Protein AF-A0A9B0BTQ8-F1 (afdb_monomer)

Mean predicted aligned error: 10.99 Å

Radius of gyration: 27.25 Å; Cα contacts (8 Å, |Δi|>4): 346; chains: 1; bounding box: 74×89×71 Å

Secondary structure (DSSP, 8-state):
------------HHHHHHHGGG---S--SPPPSS-HHHHTHHHHHHHHHHHHHHHTTTHHHHHHHHHHHHHSTTPPPPHHHHHHHHHH--SSHHHHHHHHHHHHHHHHHHHHH-------HHHHHHHHHHTT-HHHHHHHHH-TTTHHHH-SHHHHHHHHHHHHHTT-HHHHHHHHHHHHHHHHHHHHGGGHHHHHHHHHHH--HHHHHHHHHHHHHHHHHSPPPHHHHHHHHHHHHHTT-HHHHHHHHHTS--SS-HHHHHHHHHHHHHTT-GGGHHHHHHHHH-STT-TT-S--EEHHHHHHHHHHHHHS--TTHHHHHHHHHHHHHTT-EE-SS-HHHHHHSPP--------S------PPPP---------

InterPro domains:
  IPR034629 Pentatricopeptide repeat-containing protein 2, mitochondrial [PTHR14700] (28-364)

Structure (mmCIF, N/CA/C/O backbone):
data_AF-A0A9B0BTQ8-F1
#
_entry.id   AF-A0A9B0BTQ8-F1
#
loop_
_atom_site.group_PDB
_atom_site.id
_atom_site.type_symbol
_atom_site.label_atom_id
_atom_site.label_alt_id
_atom_site.label_comp_id
_atom_site.label_asym_id
_atom_site.label_entity_id
_atom_site.label_seq_id
_atom_site.pdbx_PDB_ins_code
_atom_site.Cartn_x
_atom_site.Cartn_y
_atom_site.Cartn_z
_atom_site.occupancy
_atom_site.B_iso_or_equiv
_atom_site.auth_seq_id
_atom_site.auth_comp_id
_atom_site.auth_asym_id
_atom_site.auth_atom_id
_atom_site.pdbx_PDB_model_num
ATOM 1 N N . MET A 1 1 ? -46.971 -33.969 -32.509 1.00 33.12 1 MET A N 1
ATOM 2 C CA . MET A 1 1 ? -45.840 -34.201 -31.585 1.00 33.12 1 MET A CA 1
ATOM 3 C C . MET A 1 1 ? -44.924 -32.987 -31.618 1.00 33.12 1 MET A C 1
ATOM 5 O O . MET A 1 1 ? -44.723 -32.451 -32.696 1.00 33.12 1 MET A O 1
ATOM 9 N N . ALA A 1 2 ? -44.403 -32.610 -30.448 1.00 32.09 2 ALA A N 1
ATOM 10 C CA . ALA A 1 2 ? -43.427 -31.551 -30.162 1.00 32.09 2 ALA A CA 1
ATOM 11 C C . ALA A 1 2 ? -43.935 -30.091 -30.100 1.00 32.09 2 ALA A C 1
ATOM 13 O O . ALA A 1 2 ? -44.097 -29.375 -31.082 1.00 32.09 2 ALA A O 1
ATOM 14 N N . THR A 1 3 ? -44.138 -29.695 -28.848 1.00 31.94 3 THR A N 1
ATOM 15 C CA . THR A 1 3 ? -44.346 -28.385 -28.230 1.00 31.94 3 THR A CA 1
ATOM 16 C C . THR A 1 3 ? -43.142 -27.431 -28.322 1.00 31.94 3 THR A C 1
ATOM 18 O O . THR A 1 3 ? -41.999 -27.846 -28.179 1.00 31.94 3 THR A O 1
ATOM 21 N N . SER A 1 4 ? -43.459 -26.140 -28.486 1.00 35.41 4 SER A N 1
ATOM 22 C CA . SER A 1 4 ? -42.831 -24.917 -27.937 1.00 35.41 4 SER A CA 1
ATOM 23 C C . SER A 1 4 ? -41.317 -24.844 -27.662 1.00 35.41 4 SER A C 1
ATOM 25 O O . SER A 1 4 ? -40.821 -25.483 -26.742 1.00 35.41 4 SER A O 1
ATOM 27 N N . LEU A 1 5 ? -40.653 -23.856 -2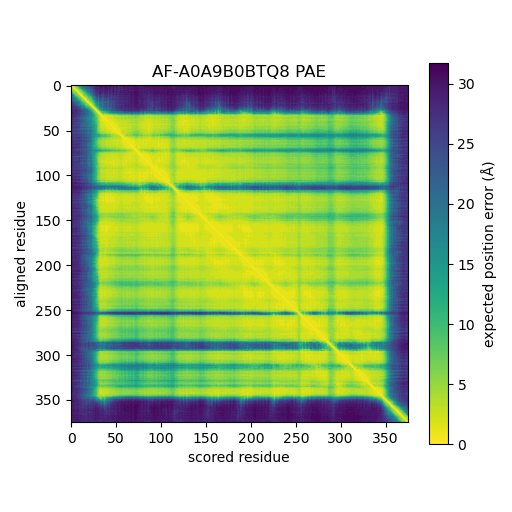8.280 1.00 34.50 5 LEU A N 1
ATOM 28 C CA . LEU A 1 5 ? -39.489 -23.144 -27.719 1.00 34.50 5 LEU A CA 1
ATOM 29 C C . LEU A 1 5 ? -39.447 -21.695 -28.257 1.00 34.50 5 LEU A C 1
ATOM 31 O O . LEU A 1 5 ? -38.557 -21.282 -28.994 1.00 34.50 5 LEU A O 1
ATOM 35 N N . ARG A 1 6 ? -40.463 -20.898 -27.894 1.00 40.22 6 ARG A N 1
ATOM 36 C CA . ARG A 1 6 ? -40.355 -19.431 -27.850 1.00 40.22 6 ARG A CA 1
ATOM 37 C C . ARG A 1 6 ? -40.105 -19.050 -26.400 1.00 40.22 6 ARG A C 1
ATOM 39 O O . ARG A 1 6 ? -40.994 -19.195 -25.571 1.00 40.22 6 ARG A O 1
ATOM 46 N N . GLY A 1 7 ? -38.909 -18.552 -26.123 1.00 36.50 7 GLY A N 1
ATOM 47 C CA . GLY A 1 7 ? -38.550 -18.016 -24.817 1.00 36.50 7 GLY A CA 1
ATOM 48 C C . GLY A 1 7 ? -37.245 -18.606 -24.327 1.00 36.50 7 GLY A C 1
ATOM 49 O O . GLY A 1 7 ? -37.240 -19.711 -23.809 1.00 36.50 7 GLY A O 1
ATOM 50 N N . LEU A 1 8 ? -36.156 -17.863 -24.536 1.00 35.31 8 LEU A N 1
ATOM 51 C CA . LEU A 1 8 ? -34.978 -17.739 -23.668 1.00 35.31 8 LEU A CA 1
ATOM 52 C C . LEU A 1 8 ? -33.830 -17.156 -24.496 1.00 35.31 8 LEU A C 1
ATOM 54 O O . LEU A 1 8 ? -33.359 -17.792 -25.431 1.00 35.31 8 LEU A O 1
ATOM 58 N N . ARG A 1 9 ? -33.392 -15.953 -24.098 1.00 35.50 9 ARG A N 1
ATOM 59 C CA . ARG A 1 9 ? -32.044 -15.346 -24.230 1.00 35.50 9 ARG A CA 1
ATOM 60 C C . ARG A 1 9 ? -32.112 -13.849 -24.551 1.00 35.50 9 ARG A C 1
ATOM 62 O O . ARG A 1 9 ? -31.610 -13.370 -25.557 1.00 35.50 9 ARG A O 1
ATOM 69 N N . ARG A 1 10 ? -32.657 -13.084 -23.605 1.00 38.06 10 ARG A N 1
ATOM 70 C CA . ARG A 1 10 ? -32.039 -11.814 -23.203 1.00 38.06 10 ARG A CA 1
ATOM 71 C C . ARG A 1 10 ? -31.386 -12.062 -21.849 1.00 38.06 10 ARG A C 1
ATOM 73 O O . ARG A 1 10 ? -31.985 -11.820 -20.809 1.00 38.06 10 ARG A O 1
ATOM 80 N N . LEU A 1 11 ? -30.201 -12.667 -21.870 1.00 36.53 11 LEU A N 1
ATOM 81 C CA . LEU A 1 11 ? -29.370 -12.752 -20.675 1.00 36.53 11 LEU A CA 1
ATOM 82 C C . LEU A 1 11 ? -28.752 -11.369 -20.459 1.00 36.53 11 LEU A C 1
ATOM 84 O O . LEU A 1 11 ? -28.076 -10.837 -21.336 1.00 36.53 11 LEU A O 1
ATOM 88 N N . ASN A 1 12 ? -29.047 -10.779 -19.302 1.00 32.53 12 ASN A N 1
ATOM 89 C CA . ASN A 1 12 ? -28.460 -9.536 -18.816 1.00 32.53 12 ASN A CA 1
ATOM 90 C C . ASN A 1 12 ? -26.945 -9.714 -18.635 1.00 32.53 12 ASN A C 1
ATOM 92 O O . ASN A 1 12 ? -26.477 -10.152 -17.586 1.00 32.53 12 ASN A O 1
ATOM 96 N N . ILE A 1 13 ? -26.171 -9.337 -19.653 1.00 39.91 13 ILE A N 1
ATOM 97 C CA . ILE A 1 13 ? -24.698 -9.352 -19.633 1.00 39.91 13 ILE A CA 1
ATOM 98 C C . ILE A 1 13 ? -24.128 -8.332 -18.617 1.00 39.91 13 ILE A C 1
ATOM 100 O O . ILE A 1 13 ? -22.966 -8.425 -18.234 1.00 39.91 13 ILE A O 1
ATOM 104 N N . SER A 1 14 ? -24.934 -7.404 -18.079 1.00 39.25 14 SER A N 1
ATOM 105 C CA . SER A 1 14 ? -24.463 -6.438 -17.070 1.00 39.25 14 SER A CA 1
ATOM 106 C C . SER A 1 14 ? -24.365 -6.999 -15.642 1.00 39.25 14 SER A C 1
ATOM 108 O O . SER A 1 14 ? -23.607 -6.462 -14.837 1.00 39.25 14 SER A O 1
ATOM 110 N N . LEU A 1 15 ? -25.064 -8.098 -15.325 1.00 38.78 15 LEU A N 1
ATOM 111 C CA . LEU A 1 15 ? -25.057 -8.720 -13.989 1.00 38.78 15 LEU A CA 1
ATOM 112 C C . LEU A 1 15 ? -23.936 -9.755 -13.801 1.00 38.78 15 LEU A C 1
ATOM 114 O O . LEU A 1 15 ? -23.529 -10.014 -12.672 1.00 38.78 15 LEU A O 1
ATOM 118 N N . ALA A 1 16 ? -23.379 -10.298 -14.886 1.00 34.31 16 ALA A N 1
ATOM 119 C CA . ALA A 1 16 ? -22.238 -11.214 -14.812 1.00 34.31 16 ALA A CA 1
ATOM 120 C C . ALA A 1 16 ? -20.912 -10.485 -14.509 1.00 34.31 16 ALA A C 1
ATOM 122 O O . ALA A 1 16 ? -20.015 -11.054 -13.889 1.00 34.31 16 ALA A O 1
ATOM 123 N N . ASN A 1 17 ? -20.807 -9.196 -14.849 1.00 33.16 17 ASN A N 1
ATOM 124 C CA . ASN A 1 17 ? -19.589 -8.412 -14.631 1.00 33.16 17 ASN A CA 1
ATOM 125 C C . ASN A 1 17 ? -19.343 -8.016 -13.164 1.00 33.16 17 ASN A C 1
ATOM 127 O O . ASN A 1 17 ? -18.255 -7.546 -12.857 1.00 33.16 17 ASN A O 1
ATOM 131 N N . SER A 1 18 ? -20.298 -8.195 -12.244 1.00 37.09 18 SER A N 1
ATOM 132 C CA . SER A 1 18 ? -20.095 -7.907 -10.811 1.00 37.09 18 SER A CA 1
ATOM 133 C C . SER A 1 18 ? -19.793 -9.153 -9.969 1.00 37.09 18 SER A C 1
ATOM 135 O O . SER A 1 18 ? -19.256 -9.027 -8.868 1.00 37.09 18 SER A O 1
ATOM 137 N N . ALA A 1 19 ? -20.080 -10.352 -10.487 1.00 32.22 19 ALA A N 1
ATOM 138 C CA . ALA A 1 19 ? -19.824 -11.617 -9.798 1.00 32.22 19 ALA A CA 1
ATOM 139 C C . ALA A 1 19 ? -18.410 -12.164 -10.067 1.00 32.22 19 ALA A C 1
ATOM 141 O O . ALA A 1 19 ? -17.787 -12.711 -9.160 1.00 32.22 19 ALA A O 1
ATOM 142 N N . PHE A 1 20 ? -17.852 -11.946 -11.263 1.00 34.09 20 PHE A N 1
ATOM 143 C CA . PHE A 1 20 ? -16.508 -12.437 -11.600 1.00 34.09 20 PHE A CA 1
ATOM 144 C C . PHE A 1 20 ? -15.361 -11.663 -10.924 1.00 34.09 20 PHE A C 1
ATOM 146 O O . PHE A 1 20 ? -14.291 -12.223 -10.723 1.00 34.09 20 PHE A O 1
ATOM 153 N N . PHE A 1 21 ? -15.588 -10.430 -10.450 1.00 39.12 21 PHE A N 1
ATOM 154 C CA . PHE A 1 21 ? -14.605 -9.710 -9.617 1.00 39.12 21 PHE A CA 1
ATOM 155 C C . PHE A 1 21 ? -14.591 -10.158 -8.144 1.00 39.12 21 PHE A C 1
ATOM 157 O O . PHE A 1 21 ? -13.752 -9.690 -7.375 1.00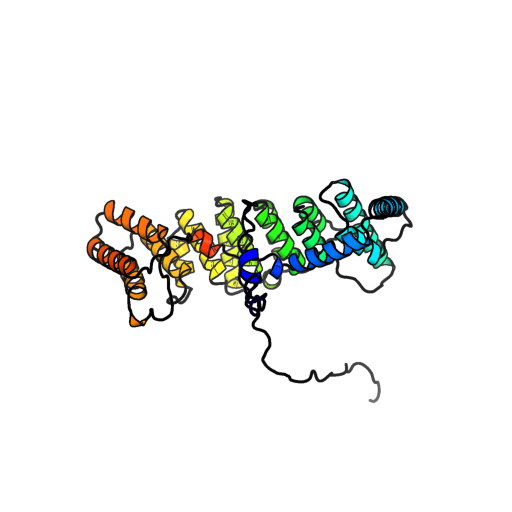 39.12 21 PHE A O 1
ATOM 164 N N . LYS A 1 22 ? -15.498 -11.052 -7.721 1.00 34.28 22 LYS A N 1
ATOM 165 C CA . LYS A 1 22 ? -15.547 -11.551 -6.336 1.00 34.28 22 LYS A CA 1
ATOM 166 C C . LYS A 1 22 ? -14.618 -12.735 -6.062 1.00 34.28 22 LYS A C 1
ATOM 168 O O . LYS A 1 22 ? -14.446 -13.068 -4.893 1.00 34.28 22 LYS A O 1
ATOM 173 N N . TYR A 1 23 ? -13.992 -13.329 -7.083 1.00 31.67 23 TYR A N 1
ATOM 174 C CA . TYR A 1 23 ? -13.201 -14.548 -6.909 1.00 31.67 23 TYR A CA 1
ATOM 175 C C . TYR A 1 23 ? -11.788 -14.486 -7.510 1.00 31.67 23 TYR A C 1
ATOM 177 O O . TYR A 1 23 ? -11.427 -15.301 -8.345 1.00 31.67 23 TYR A O 1
ATOM 185 N N . ASN A 1 24 ? -10.951 -13.578 -6.993 1.00 29.77 24 ASN A N 1
ATOM 186 C CA . ASN A 1 24 ? -9.494 -13.781 -6.934 1.00 29.77 24 ASN A CA 1
ATOM 187 C C . ASN A 1 24 ? -9.145 -14.406 -5.568 1.00 29.77 24 ASN A C 1
ATOM 189 O O . ASN A 1 24 ? -8.622 -13.737 -4.679 1.00 29.77 24 ASN A O 1
ATOM 193 N N . PHE A 1 25 ? -9.519 -15.676 -5.369 1.00 33.91 25 PHE A N 1
ATOM 194 C CA . PHE A 1 25 ? -9.369 -16.397 -4.092 1.00 33.91 25 PHE A CA 1
ATOM 195 C C . PHE A 1 25 ? -8.050 -17.179 -3.937 1.00 33.91 25 PHE A C 1
ATOM 197 O O . PHE A 1 25 ? -7.905 -17.899 -2.957 1.00 33.91 25 PHE A O 1
ATOM 204 N N . ILE A 1 26 ? -7.067 -17.034 -4.837 1.00 34.62 26 ILE A N 1
ATOM 205 C CA . ILE A 1 26 ? -5.791 -17.786 -4.749 1.00 34.62 26 ILE A CA 1
ATOM 206 C C . ILE A 1 26 ? -4.560 -16.868 -4.834 1.00 34.62 26 ILE A C 1
ATOM 208 O O . ILE A 1 26 ? -3.519 -17.217 -5.369 1.00 34.62 26 ILE A O 1
ATOM 212 N N . ASN A 1 27 ? -4.661 -15.670 -4.263 1.00 30.17 27 ASN A N 1
ATOM 213 C CA . ASN A 1 27 ? -3.488 -14.973 -3.747 1.00 30.17 27 ASN A CA 1
ATOM 214 C C . ASN A 1 27 ? -3.819 -14.577 -2.312 1.00 30.17 27 ASN A C 1
ATOM 216 O O . ASN A 1 27 ? -4.498 -13.576 -2.078 1.00 30.17 27 ASN A O 1
ATOM 220 N N . VAL A 1 28 ? -3.359 -15.381 -1.352 1.00 34.75 28 VAL A N 1
ATOM 221 C CA . VAL A 1 28 ? -3.331 -15.036 0.079 1.00 34.75 28 VAL A CA 1
ATOM 222 C C . VAL A 1 28 ? -2.214 -14.000 0.288 1.00 34.75 28 VAL A C 1
ATOM 224 O O . VAL A 1 28 ? -1.249 -14.216 1.005 1.00 34.75 28 VAL A O 1
ATOM 227 N N . GLY A 1 29 ? -2.299 -12.896 -0.452 1.00 43.28 29 GLY A N 1
ATOM 228 C CA . GLY A 1 29 ? -1.399 -11.755 -0.390 1.00 43.28 29 GLY A CA 1
ATOM 229 C C . GLY A 1 29 ? -2.129 -10.557 0.200 1.00 43.28 29 GLY A C 1
ATOM 230 O O . GLY A 1 29 ? -3.361 -10.463 0.143 1.00 43.28 29 GLY A O 1
ATOM 231 N N . VAL A 1 30 ? -1.376 -9.625 0.774 1.00 49.47 30 VAL A N 1
ATOM 232 C CA . VAL A 1 30 ? -1.940 -8.407 1.357 1.00 49.47 30 VAL A CA 1
ATOM 233 C C . VAL A 1 30 ? -2.620 -7.590 0.251 1.00 49.47 30 VAL A C 1
ATOM 235 O O . VAL A 1 30 ? -1.996 -7.195 -0.735 1.00 49.47 30 VAL A O 1
ATOM 238 N N . ARG A 1 31 ? -3.934 -7.354 0.382 1.00 57.59 31 ARG A N 1
ATOM 239 C CA . ARG A 1 31 ? -4.697 -6.542 -0.580 1.00 57.59 31 ARG A CA 1
ATOM 240 C C . ARG A 1 31 ? -4.227 -5.090 -0.502 1.00 57.59 31 ARG A C 1
ATOM 242 O O . ARG A 1 31 ? -4.302 -4.484 0.561 1.00 57.59 31 ARG A O 1
ATOM 249 N N . SER A 1 32 ? -3.782 -4.530 -1.628 1.00 71.12 32 SER A N 1
ATOM 250 C CA . SER A 1 32 ? -3.354 -3.128 -1.700 1.00 71.12 32 SER A CA 1
ATOM 251 C C . SER A 1 32 ? -4.519 -2.152 -1.500 1.00 71.12 32 SER A C 1
ATOM 253 O O . SER A 1 32 ? -5.667 -2.422 -1.856 1.00 71.12 32 SER A O 1
ATOM 255 N N . MET A 1 33 ? -4.195 -0.965 -0.985 1.00 82.19 33 MET A N 1
ATOM 256 C CA . MET A 1 33 ? -5.127 0.152 -0.808 1.00 82.19 33 MET A CA 1
ATOM 257 C C . MET A 1 33 ? -5.609 0.752 -2.136 1.00 82.19 33 MET A C 1
ATOM 259 O O . MET A 1 33 ? -6.560 1.530 -2.134 1.00 82.19 33 MET A O 1
ATOM 263 N N . TYR A 1 34 ? -4.978 0.413 -3.259 1.00 86.44 34 TYR A N 1
ATOM 264 C CA . TYR A 1 34 ? -5.425 0.763 -4.607 1.00 86.44 34 TYR A CA 1
ATOM 265 C C . TYR A 1 34 ? -5.810 -0.505 -5.364 1.00 86.44 34 TYR A C 1
ATOM 267 O O . TYR A 1 34 ? -5.139 -1.530 -5.243 1.00 86.44 34 TYR A O 1
ATOM 275 N N . THR A 1 35 ? -6.876 -0.441 -6.165 1.00 88.31 35 THR A N 1
ATOM 276 C CA . THR A 1 35 ? -7.228 -1.569 -7.034 1.00 88.31 35 THR A CA 1
ATOM 277 C C . THR A 1 35 ? -6.297 -1.626 -8.244 1.00 88.31 35 THR A C 1
ATOM 279 O O . THR A 1 35 ? -5.789 -0.603 -8.704 1.00 88.31 35 THR A O 1
ATOM 282 N N . GLU A 1 36 ? -6.125 -2.811 -8.830 1.00 89.44 36 GLU A N 1
ATOM 283 C CA . GLU A 1 36 ? -5.392 -2.985 -10.095 1.00 89.44 36 GLU A CA 1
ATOM 284 C C . GLU A 1 36 ? -5.947 -2.087 -11.212 1.00 89.44 36 GLU A C 1
ATOM 286 O O . GLU A 1 36 ? -5.193 -1.550 -12.028 1.00 89.44 36 GLU A O 1
ATOM 291 N N . ARG A 1 37 ? -7.262 -1.834 -11.197 1.00 88.69 37 ARG A N 1
ATOM 292 C CA . ARG A 1 37 ? -7.922 -0.889 -12.103 1.00 88.69 37 ARG A CA 1
ATOM 293 C C . ARG A 1 37 ? -7.453 0.550 -11.873 1.00 88.69 37 ARG A C 1
ATOM 295 O O . ARG A 1 37 ? -7.165 1.238 -12.848 1.00 88.69 37 ARG A O 1
ATOM 302 N N . ASP A 1 38 ? -7.346 0.997 -10.621 1.00 87.50 38 ASP A N 1
ATOM 303 C CA . ASP A 1 38 ? -6.875 2.353 -10.280 1.00 87.50 38 ASP A CA 1
ATOM 304 C C . ASP A 1 38 ? -5.401 2.564 -10.646 1.00 87.50 38 ASP A C 1
ATOM 306 O O . ASP A 1 38 ? -4.988 3.667 -11.011 1.00 87.50 38 ASP A O 1
ATOM 310 N N . LEU A 1 39 ? -4.606 1.495 -10.568 1.00 91.25 39 LEU A N 1
ATOM 311 C CA . LEU A 1 39 ? -3.203 1.482 -10.982 1.00 91.25 39 LEU A CA 1
ATOM 312 C C . LEU A 1 39 ? -3.041 1.405 -12.513 1.00 91.25 39 LEU A C 1
ATOM 314 O O . LEU A 1 39 ? -1.962 1.676 -13.045 1.00 91.25 39 LEU A O 1
ATOM 318 N N . GLY A 1 40 ? -4.113 1.081 -13.243 1.00 92.38 40 GLY A N 1
ATOM 319 C CA . GLY A 1 40 ? -4.098 0.857 -14.690 1.00 92.38 40 GLY A CA 1
ATOM 320 C C . GLY A 1 40 ? -3.498 -0.491 -15.099 1.00 92.38 40 GLY A C 1
ATOM 321 O O . GLY A 1 40 ? -3.240 -0.696 -16.283 1.00 92.38 40 GLY A O 1
ATOM 322 N N . VAL A 1 41 ? -3.287 -1.404 -14.147 1.00 94.19 41 VAL A N 1
ATOM 323 C CA . VAL A 1 41 ? -2.748 -2.751 -14.388 1.00 94.19 41 VAL A CA 1
ATOM 324 C C . VAL A 1 41 ? -3.722 -3.555 -15.241 1.00 94.19 41 VAL A C 1
ATOM 326 O O . VAL A 1 41 ? -3.310 -4.109 -16.249 1.00 94.19 41 VAL A O 1
ATOM 329 N N . SER A 1 42 ? -5.028 -3.496 -14.961 1.00 92.75 42 SER A N 1
ATOM 330 C CA . SER A 1 42 ? -6.027 -4.212 -15.772 1.00 92.75 42 SER A CA 1
ATOM 331 C C . SER A 1 42 ? -6.053 -3.755 -17.240 1.00 92.75 42 SER A C 1
ATOM 333 O O . SER A 1 42 ? -6.339 -4.541 -18.137 1.00 92.75 42 SER A O 1
ATOM 335 N N . LEU A 1 43 ? -5.767 -2.473 -17.512 1.00 92.75 43 LEU A N 1
ATOM 336 C CA . LEU A 1 43 ? -5.650 -1.986 -18.892 1.00 92.75 43 LEU A CA 1
ATOM 337 C C . LEU A 1 43 ? -4.379 -2.527 -19.550 1.00 92.75 43 LEU A C 1
ATOM 339 O O . LEU A 1 43 ? -4.432 -2.975 -20.690 1.00 92.75 43 LEU A O 1
ATOM 343 N N . TYR A 1 44 ? -3.260 -2.502 -18.824 1.00 95.44 44 TYR A N 1
ATOM 344 C CA . TYR A 1 44 ? -2.004 -3.083 -19.285 1.00 95.44 44 TYR A CA 1
ATOM 345 C C . TYR A 1 44 ? -2.153 -4.580 -19.601 1.00 95.44 44 TYR A C 1
ATOM 347 O O . TYR A 1 44 ? -1.720 -5.012 -20.662 1.00 95.44 44 TYR A O 1
ATOM 355 N N . GLU A 1 45 ? -2.830 -5.350 -18.749 1.00 94.56 45 GLU A N 1
ATOM 356 C CA . GLU A 1 45 ? -3.086 -6.781 -18.949 1.00 94.56 45 GLU A CA 1
ATOM 357 C C . GLU A 1 45 ? -3.856 -7.069 -20.234 1.00 94.56 45 GLU A C 1
ATOM 359 O O . GLU A 1 45 ? -3.464 -7.941 -21.008 1.00 94.56 45 GLU A O 1
ATOM 364 N N . ASN A 1 46 ? -4.912 -6.298 -20.498 1.00 93.88 46 ASN A N 1
ATOM 365 C CA . ASN A 1 46 ? -5.682 -6.427 -21.732 1.00 93.88 46 ASN A CA 1
ATOM 366 C C . ASN A 1 46 ? -4.820 -6.120 -22.963 1.00 93.88 46 ASN A C 1
ATOM 368 O O . ASN A 1 46 ? -4.829 -6.884 -23.928 1.00 93.88 46 ASN A O 1
ATOM 372 N N . THR A 1 47 ? -4.046 -5.031 -22.924 1.00 93.44 47 THR A N 1
ATOM 373 C CA . THR A 1 47 ? -3.129 -4.673 -24.015 1.00 93.44 47 THR A CA 1
ATOM 374 C C . THR A 1 47 ? -2.073 -5.755 -24.223 1.00 93.44 47 THR A C 1
ATOM 376 O O . THR A 1 47 ? -1.835 -6.171 -25.354 1.00 93.44 47 THR A O 1
ATOM 379 N N . ARG A 1 48 ? -1.492 -6.274 -23.136 1.00 94.25 48 ARG A N 1
ATOM 380 C CA . ARG A 1 48 ? -0.516 -7.365 -23.159 1.00 94.25 48 ARG A CA 1
ATOM 381 C C . ARG A 1 48 ? -1.096 -8.626 -23.783 1.00 94.25 48 ARG A C 1
ATOM 383 O O . ARG A 1 48 ? -0.445 -9.230 -24.625 1.00 94.25 48 ARG A O 1
ATOM 390 N N . TYR A 1 49 ? -2.304 -9.016 -23.388 1.00 93.25 49 TYR A N 1
ATOM 391 C CA . TYR A 1 49 ? -2.973 -10.199 -23.918 1.00 93.25 49 TYR A CA 1
ATOM 392 C C . TYR A 1 49 ? -3.168 -10.108 -25.436 1.00 93.25 49 TYR A C 1
ATOM 394 O O . TYR A 1 49 ? -2.808 -11.032 -26.164 1.00 93.25 49 TYR A O 1
ATOM 402 N N . VAL A 1 50 ? -3.679 -8.972 -25.925 1.00 92.06 50 VAL A N 1
ATOM 403 C CA . VAL A 1 50 ? -3.841 -8.733 -27.368 1.00 92.06 50 VAL A CA 1
ATOM 404 C C . VAL A 1 50 ? -2.490 -8.783 -28.078 1.00 92.06 50 VAL A C 1
ATOM 406 O O . VAL A 1 50 ? -2.364 -9.467 -29.091 1.00 92.06 50 VAL A O 1
ATOM 409 N N . PHE A 1 51 ? -1.477 -8.116 -27.522 1.00 91.38 51 PHE A N 1
ATOM 410 C CA . PHE A 1 51 ? -0.139 -8.063 -28.102 1.00 91.38 51 PHE A CA 1
ATOM 411 C C . PHE A 1 51 ? 0.495 -9.458 -28.201 1.00 91.38 51 PHE A C 1
ATOM 413 O O . PHE A 1 51 ? 0.928 -9.873 -29.271 1.00 91.38 51 PHE A O 1
ATOM 420 N N . ARG A 1 52 ? 0.484 -10.242 -27.119 1.00 89.62 52 ARG A N 1
ATOM 421 C CA . ARG A 1 52 ? 1.054 -11.599 -27.119 1.00 89.62 52 ARG A CA 1
ATOM 422 C C . ARG A 1 52 ? 0.375 -12.524 -28.119 1.00 89.62 52 ARG A C 1
ATOM 424 O O . ARG A 1 52 ? 1.054 -13.283 -28.795 1.00 89.62 52 ARG A O 1
ATOM 431 N N . ASN A 1 53 ? -0.943 -12.425 -28.275 1.00 89.25 53 ASN A N 1
ATOM 432 C CA . ASN A 1 53 ? -1.654 -13.227 -29.270 1.00 89.25 53 ASN A CA 1
ATOM 433 C C . ASN A 1 53 ? -1.257 -12.875 -30.710 1.00 89.25 53 ASN A C 1
ATOM 435 O O . ASN A 1 53 ? -1.260 -13.753 -31.567 1.00 89.25 53 ASN A O 1
ATOM 439 N N . GLN A 1 54 ? -0.900 -11.617 -30.978 1.00 88.12 54 GLN A N 1
ATOM 440 C CA . GLN A 1 54 ? -0.430 -11.184 -32.296 1.00 88.12 54 GLN A CA 1
ATOM 441 C C . GLN A 1 54 ? 1.006 -11.636 -32.589 1.00 88.12 54 GLN A C 1
ATOM 443 O O . GLN A 1 54 ? 1.331 -11.907 -33.741 1.00 88.12 54 GLN A O 1
ATOM 448 N N . PHE A 1 55 ? 1.855 -11.735 -31.562 1.00 85.75 55 PHE A N 1
ATOM 449 C CA . PHE A 1 55 ? 3.299 -11.950 -31.719 1.00 85.75 55 PHE A CA 1
ATOM 450 C C . PHE A 1 55 ? 3.808 -13.292 -31.177 1.00 85.75 55 PHE A C 1
ATOM 452 O O . PHE A 1 55 ? 5.016 -13.519 -31.134 1.00 85.75 55 PHE A O 1
ATOM 459 N N . MET A 1 56 ? 2.899 -14.203 -30.818 1.00 79.69 56 MET A N 1
ATOM 460 C CA . MET A 1 56 ? 3.205 -15.464 -30.132 1.00 79.69 56 MET A CA 1
ATOM 461 C C . MET A 1 56 ? 4.254 -16.320 -30.862 1.00 79.69 56 MET A C 1
ATOM 463 O O . MET A 1 56 ? 5.060 -16.992 -30.228 1.00 79.69 56 MET A O 1
ATOM 467 N N . THR A 1 57 ? 4.272 -16.282 -32.197 1.00 86.12 57 THR A N 1
ATOM 468 C CA . THR A 1 57 ? 5.179 -17.090 -33.028 1.00 86.12 57 THR A CA 1
ATOM 469 C C . THR A 1 57 ? 6.568 -16.484 -33.205 1.00 86.12 57 THR A C 1
ATOM 471 O O . THR A 1 57 ? 7.467 -17.184 -33.659 1.00 86.12 57 THR A O 1
ATOM 474 N N . ILE A 1 58 ? 6.758 -15.202 -32.881 1.00 89.88 58 ILE A N 1
ATOM 475 C CA . ILE A 1 58 ? 8.023 -14.490 -33.117 1.00 89.88 58 ILE A CA 1
ATOM 476 C C . ILE A 1 58 ? 8.715 -14.037 -31.830 1.00 89.88 58 ILE A C 1
ATOM 478 O O . ILE A 1 58 ? 9.764 -13.404 -31.907 1.00 89.88 58 ILE A O 1
ATOM 482 N N . GLU A 1 59 ? 8.161 -14.348 -30.651 1.00 89.38 59 GLU A N 1
ATOM 483 C CA . GLU A 1 59 ? 8.684 -13.824 -29.382 1.00 89.38 59 GLU A CA 1
ATOM 484 C C . GLU A 1 59 ? 10.162 -14.203 -29.157 1.00 89.38 59 GLU A C 1
ATOM 486 O O . GLU A 1 59 ? 10.944 -13.373 -28.700 1.00 89.38 59 GLU A O 1
ATOM 491 N N . ASN A 1 60 ? 10.567 -15.433 -29.496 1.00 91.31 60 ASN A N 1
ATOM 492 C CA . ASN A 1 60 ? 11.951 -15.894 -29.311 1.00 91.31 60 ASN A CA 1
ATOM 493 C C . ASN A 1 60 ? 12.919 -15.196 -30.270 1.00 91.31 60 ASN A C 1
ATOM 495 O O . ASN A 1 60 ? 13.925 -14.654 -29.829 1.00 91.31 60 ASN A O 1
ATOM 499 N N . VAL A 1 61 ? 12.551 -15.116 -31.553 1.00 93.69 61 VAL A N 1
ATOM 500 C CA . VAL A 1 61 ? 13.335 -14.408 -32.579 1.00 93.69 61 VAL A CA 1
ATOM 501 C C . VAL A 1 61 ? 13.501 -12.933 -32.209 1.00 93.69 61 VAL A C 1
ATOM 503 O O . VAL A 1 61 ? 14.568 -12.352 -32.385 1.00 93.69 61 VAL A O 1
ATOM 506 N N . PHE A 1 62 ? 12.452 -12.316 -31.658 1.00 94.44 62 PHE A N 1
ATOM 507 C CA . PHE A 1 62 ? 12.522 -10.947 -31.162 1.00 94.44 62 PHE A CA 1
ATOM 508 C C . PHE A 1 62 ? 13.517 -10.807 -30.001 1.00 94.44 62 PHE A C 1
ATOM 510 O O . PHE A 1 62 ? 14.350 -9.903 -30.039 1.00 94.44 62 PHE A O 1
ATOM 517 N N . ARG A 1 63 ? 13.471 -11.696 -28.996 1.00 94.56 63 ARG A N 1
ATOM 518 C CA . ARG A 1 63 ? 14.408 -11.666 -27.857 1.00 94.56 63 ARG A CA 1
ATOM 519 C C . ARG A 1 63 ? 15.858 -11.824 -28.304 1.00 94.56 63 ARG A C 1
ATOM 521 O O . ARG A 1 63 ? 16.690 -11.032 -27.882 1.00 94.56 63 ARG A O 1
ATOM 528 N N . GLU A 1 64 ? 16.140 -12.791 -29.175 1.00 94.94 64 GLU A N 1
ATOM 529 C CA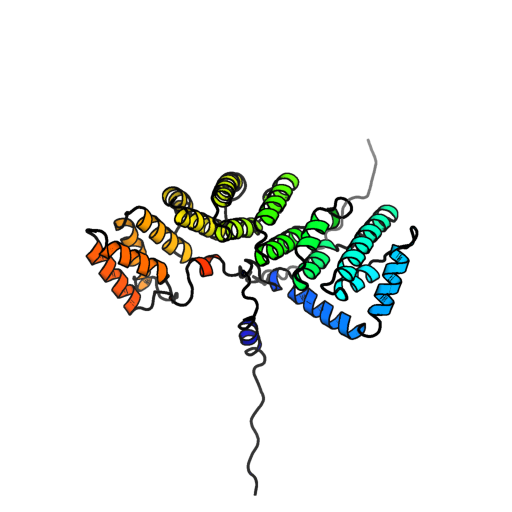 . GLU A 1 64 ? 17.485 -13.026 -29.723 1.00 94.94 64 GLU A CA 1
ATOM 530 C C . GLU A 1 64 ? 18.010 -11.782 -30.447 1.00 94.94 64 GLU A C 1
ATOM 532 O O . GLU A 1 64 ? 19.109 -11.309 -30.164 1.00 94.94 64 GLU A O 1
ATOM 537 N N . LYS A 1 65 ? 17.178 -11.170 -31.298 1.00 95.50 65 LYS A N 1
ATOM 538 C CA . LYS A 1 65 ? 17.535 -9.930 -31.993 1.00 95.50 65 LYS A CA 1
ATOM 539 C C . LYS A 1 65 ? 17.788 -8.769 -31.028 1.00 95.50 65 LYS A C 1
ATOM 541 O O . LYS A 1 65 ? 18.712 -7.989 -31.233 1.00 95.50 65 LYS A O 1
ATOM 546 N N . MET A 1 66 ? 16.966 -8.614 -29.989 1.00 96.06 66 MET A N 1
ATOM 547 C CA . MET A 1 66 ? 17.173 -7.554 -28.996 1.00 96.06 66 MET A CA 1
ATOM 548 C C . MET A 1 66 ? 18.444 -7.784 -28.178 1.00 96.06 66 MET A C 1
ATOM 550 O O . MET A 1 66 ? 19.151 -6.824 -27.892 1.00 96.06 66 MET A O 1
ATOM 554 N N . GLN A 1 67 ? 18.768 -9.036 -27.850 1.00 95.94 67 GLN A N 1
ATOM 555 C CA . GLN A 1 67 ? 20.031 -9.382 -27.198 1.00 95.94 67 GLN A CA 1
ATOM 556 C C . GLN A 1 67 ? 21.228 -9.003 -28.072 1.00 95.94 67 GLN A C 1
ATOM 558 O O . GLN A 1 67 ? 22.134 -8.340 -27.577 1.00 95.94 67 GLN A O 1
ATOM 563 N N . GLU A 1 68 ? 21.206 -9.348 -29.361 1.00 95.44 68 GLU A N 1
ATOM 564 C CA . GLU A 1 68 ? 22.248 -8.969 -30.324 1.00 95.44 68 GLU A CA 1
ATOM 565 C C . GLU A 1 68 ? 22.407 -7.441 -30.402 1.00 95.44 68 GLU A C 1
ATOM 567 O O . GLU A 1 68 ? 23.500 -6.911 -30.211 1.00 95.44 68 GLU A O 1
ATOM 572 N N . ILE A 1 69 ? 21.305 -6.698 -30.565 1.00 94.94 69 ILE A N 1
ATOM 573 C CA . ILE A 1 69 ? 21.339 -5.225 -30.606 1.00 94.94 69 ILE A CA 1
ATOM 574 C C . ILE A 1 69 ? 21.885 -4.638 -29.299 1.00 94.94 69 ILE A C 1
ATOM 576 O O . ILE A 1 69 ? 22.605 -3.639 -29.326 1.00 94.94 69 ILE A O 1
ATOM 580 N N . CYS A 1 70 ? 21.554 -5.219 -28.147 1.00 93.88 70 CYS A N 1
ATOM 581 C CA . CYS A 1 70 ? 22.059 -4.768 -26.854 1.00 93.88 70 CYS A CA 1
ATOM 582 C C . CYS A 1 70 ? 23.560 -5.035 -26.661 1.00 93.88 70 CYS A C 1
ATOM 584 O O . CYS A 1 70 ? 24.185 -4.284 -25.919 1.00 93.88 70 CYS A O 1
ATOM 586 N N . GLN A 1 71 ? 24.141 -6.037 -27.330 1.00 93.00 71 GLN A N 1
ATOM 587 C CA . GLN A 1 71 ? 25.576 -6.349 -27.251 1.00 93.00 71 GLN A CA 1
ATOM 588 C C . GLN A 1 71 ? 26.456 -5.369 -28.041 1.00 93.00 71 GLN A C 1
ATOM 590 O O . GLN A 1 71 ? 27.601 -5.136 -27.664 1.00 93.00 71 GLN A O 1
ATOM 595 N N . HIS A 1 72 ? 25.939 -4.792 -29.126 1.00 91.50 72 HIS A N 1
ATOM 596 C CA . HIS A 1 72 ? 26.676 -3.840 -29.960 1.00 91.50 72 HIS A CA 1
ATOM 597 C C . HIS A 1 72 ? 26.633 -2.421 -29.386 1.00 91.50 72 HIS A C 1
ATOM 599 O O . HIS A 1 72 ? 25.551 -1.945 -29.069 1.00 91.50 72 HIS A O 1
ATOM 605 N N . GLU A 1 73 ? 27.749 -1.694 -29.298 1.00 83.56 73 GLU A N 1
ATOM 606 C CA . GLU A 1 73 ? 27.764 -0.320 -28.750 1.00 83.56 73 GLU A CA 1
ATOM 607 C C . GLU A 1 73 ? 26.867 0.651 -29.544 1.00 83.56 73 GLU A C 1
ATOM 609 O O . GLU A 1 73 ? 26.146 1.458 -28.963 1.00 83.56 73 GLU A O 1
ATOM 614 N N . ASP A 1 74 ? 26.822 0.505 -30.868 1.00 85.75 74 ASP A N 1
ATOM 615 C CA . ASP A 1 74 ? 26.058 1.323 -31.817 1.00 85.75 74 ASP A CA 1
ATOM 616 C C . ASP A 1 74 ? 24.589 0.892 -31.992 1.00 85.75 74 ASP A C 1
ATOM 618 O O . ASP A 1 74 ? 23.814 1.545 -32.697 1.00 85.75 74 ASP A O 1
ATOM 622 N N . GLY A 1 75 ? 24.168 -0.197 -31.342 1.00 88.69 75 GLY A N 1
ATOM 623 C CA . GLY A 1 75 ? 22.799 -0.693 -31.463 1.00 88.69 75 GLY A CA 1
ATOM 624 C C . GLY A 1 75 ? 21.758 0.295 -30.911 1.00 88.69 75 GLY A C 1
ATOM 625 O O . GLY A 1 75 ? 21.847 0.757 -29.773 1.00 88.69 75 GLY A O 1
ATOM 626 N N . VAL A 1 76 ? 20.711 0.574 -31.681 1.00 90.31 76 VAL A N 1
ATOM 627 C CA . VAL A 1 76 ? 19.655 1.518 -31.289 1.00 90.31 76 VAL A CA 1
ATOM 628 C C . VAL A 1 76 ? 18.406 0.760 -30.856 1.00 90.31 76 VAL A C 1
ATOM 630 O O . VAL A 1 76 ? 17.907 -0.081 -31.597 1.00 90.31 76 VAL A O 1
ATOM 633 N N . ILE A 1 77 ? 17.873 1.100 -29.679 1.00 92.44 77 ILE A N 1
ATOM 634 C CA . ILE A 1 77 ? 16.568 0.608 -29.220 1.00 92.44 77 ILE A CA 1
ATOM 635 C C . ILE A 1 77 ? 15.503 1.638 -29.582 1.00 92.44 77 ILE A C 1
ATOM 637 O O . ILE A 1 77 ? 15.572 2.790 -29.143 1.00 92.44 77 ILE A O 1
ATOM 641 N N . TYR A 1 78 ? 14.501 1.240 -30.367 1.00 90.88 78 TYR A N 1
ATOM 642 C CA . TYR A 1 78 ? 13.383 2.113 -30.706 1.00 90.88 78 TYR A CA 1
ATOM 643 C C . TYR A 1 78 ? 12.241 1.989 -29.694 1.00 90.88 78 TYR A C 1
ATOM 645 O O . TYR A 1 78 ? 12.115 1.024 -28.939 1.00 90.88 78 TYR A O 1
ATOM 653 N N . THR A 1 79 ? 11.352 2.983 -29.695 1.00 90.69 79 THR A N 1
ATOM 654 C CA . THR A 1 79 ? 10.179 3.013 -28.810 1.00 90.69 79 THR A CA 1
ATOM 655 C C . THR A 1 79 ? 9.296 1.772 -28.982 1.00 90.69 79 THR A C 1
ATOM 657 O O . THR A 1 79 ? 8.779 1.253 -27.995 1.00 90.69 79 THR A O 1
ATOM 660 N N . GLU A 1 80 ? 9.118 1.287 -30.213 1.00 91.12 80 GLU A N 1
ATOM 661 C CA . GLU A 1 80 ? 8.301 0.097 -30.482 1.00 91.12 80 GLU A CA 1
ATOM 662 C C . GLU A 1 80 ? 8.973 -1.197 -30.009 1.00 91.12 80 GLU A C 1
ATOM 664 O O . GLU A 1 80 ? 8.275 -2.065 -29.489 1.00 91.12 80 GLU A O 1
ATOM 669 N N . ASP A 1 81 ? 10.306 -1.293 -30.064 1.00 93.31 81 ASP A N 1
ATOM 670 C CA . ASP A 1 81 ? 11.045 -2.441 -29.518 1.00 93.31 81 ASP A CA 1
ATOM 671 C C . ASP A 1 81 ? 10.851 -2.532 -28.005 1.00 93.31 81 ASP A C 1
ATOM 673 O O . ASP A 1 81 ? 10.504 -3.581 -27.462 1.00 93.31 81 ASP A O 1
ATOM 677 N N . LEU A 1 82 ? 10.995 -1.402 -27.308 1.00 93.25 82 LEU A N 1
ATOM 678 C CA . LEU A 1 82 ? 10.819 -1.368 -25.863 1.00 93.25 82 LEU A CA 1
ATOM 679 C C . LEU A 1 82 ? 9.361 -1.644 -25.465 1.00 93.25 82 LEU A C 1
ATOM 681 O O . LEU A 1 82 ? 9.105 -2.398 -24.526 1.00 93.25 82 LEU A O 1
ATOM 685 N N . LYS A 1 83 ? 8.382 -1.100 -26.203 1.00 92.81 83 LYS A N 1
ATOM 686 C CA . LYS A 1 83 ? 6.965 -1.454 -26.012 1.00 92.81 83 LYS A CA 1
ATOM 687 C C . LYS A 1 83 ? 6.729 -2.946 -26.225 1.00 92.81 83 LYS A C 1
ATOM 689 O O . LYS A 1 83 ? 5.995 -3.537 -25.435 1.00 92.81 83 LYS A O 1
ATOM 694 N N . ALA A 1 84 ? 7.315 -3.547 -27.259 1.00 93.69 84 ALA A N 1
ATOM 695 C CA . ALA A 1 84 ? 7.182 -4.972 -27.522 1.00 93.69 84 ALA A CA 1
ATOM 696 C C . ALA A 1 84 ? 7.760 -5.788 -26.363 1.00 93.69 84 ALA A C 1
ATOM 698 O O . ALA A 1 84 ? 7.041 -6.603 -25.782 1.00 93.69 84 ALA A O 1
ATOM 699 N N . MET A 1 85 ? 8.991 -5.491 -25.937 1.00 95.19 85 MET A N 1
ATOM 700 C CA . MET A 1 85 ? 9.632 -6.190 -24.823 1.00 95.19 85 MET A CA 1
ATOM 701 C C . MET A 1 85 ? 8.803 -6.101 -23.535 1.00 95.19 85 MET A C 1
ATOM 703 O O . MET A 1 85 ? 8.570 -7.114 -22.884 1.00 95.19 85 MET A O 1
ATOM 707 N N . ILE A 1 86 ? 8.248 -4.930 -23.208 1.00 95.19 86 ILE A N 1
ATOM 708 C CA . ILE A 1 86 ? 7.396 -4.737 -22.021 1.00 95.19 86 ILE A CA 1
ATOM 709 C C . ILE A 1 86 ? 6.127 -5.611 -22.047 1.00 95.19 86 ILE A C 1
ATOM 711 O O . ILE A 1 86 ? 5.618 -5.985 -20.989 1.00 95.19 86 ILE A O 1
ATOM 715 N N . HIS A 1 87 ? 5.575 -5.943 -23.216 1.00 94.81 87 HIS A N 1
ATOM 716 C CA . HIS A 1 87 ? 4.403 -6.824 -23.306 1.00 94.81 87 HIS A CA 1
ATOM 717 C C . HIS A 1 87 ? 4.788 -8.308 -23.440 1.00 94.81 87 HIS A C 1
ATOM 719 O O . HIS A 1 87 ? 4.046 -9.175 -22.975 1.00 94.81 87 HIS A O 1
ATOM 725 N N . LEU A 1 88 ? 5.944 -8.620 -24.027 1.00 94.06 88 LEU A N 1
ATOM 726 C CA . LEU A 1 88 ? 6.416 -9.997 -24.205 1.00 94.06 88 LEU A CA 1
ATOM 727 C C . LEU A 1 88 ? 7.141 -10.559 -22.978 1.00 94.06 88 LEU A C 1
ATOM 729 O O . LEU A 1 88 ? 7.158 -11.780 -22.808 1.00 94.06 88 LEU A O 1
ATOM 733 N N . ALA A 1 89 ? 7.680 -9.698 -22.113 1.00 94.62 89 ALA A N 1
ATOM 734 C CA . ALA A 1 89 ? 8.436 -10.091 -20.930 1.00 94.62 89 ALA A CA 1
ATOM 735 C C . ALA A 1 89 ? 7.692 -11.131 -20.073 1.00 94.62 89 ALA A C 1
ATOM 737 O O . ALA A 1 89 ? 6.478 -11.040 -19.836 1.00 94.62 89 ALA A O 1
ATOM 738 N N . GLN A 1 90 ? 8.443 -12.131 -19.628 1.00 93.81 90 GLN A N 1
ATOM 739 C CA . GLN A 1 90 ? 8.050 -13.178 -18.691 1.00 93.81 90 GLN A CA 1
ATOM 740 C C . GLN A 1 90 ? 8.750 -12.970 -17.340 1.00 93.81 90 GLN A C 1
ATOM 742 O O . GLN A 1 90 ? 9.768 -12.285 -17.289 1.00 93.81 90 GLN A O 1
ATOM 747 N N . PRO A 1 91 ? 8.239 -13.555 -16.239 1.00 94.81 91 PRO A N 1
ATOM 748 C CA . PRO A 1 91 ? 8.848 -13.434 -14.914 1.00 94.81 91 PRO A CA 1
ATOM 749 C C . PRO A 1 91 ? 10.084 -14.345 -14.793 1.00 94.81 91 PRO A C 1
ATOM 751 O O . PRO A 1 91 ? 10.095 -15.293 -14.012 1.00 94.81 91 PRO A O 1
ATOM 754 N N . ASN A 1 92 ? 11.097 -14.115 -15.626 1.00 95.12 92 ASN A N 1
ATOM 755 C CA . ASN A 1 92 ? 12.369 -14.828 -15.599 1.00 95.12 92 ASN A CA 1
ATOM 756 C C . ASN A 1 92 ? 13.538 -13.839 -15.678 1.00 95.12 92 ASN A C 1
ATOM 758 O O . ASN A 1 92 ? 13.393 -12.718 -16.165 1.00 95.12 92 ASN A O 1
ATOM 762 N N . GLU A 1 93 ? 14.697 -14.271 -15.192 1.00 94.94 93 GLU A N 1
ATOM 763 C CA . GLU A 1 93 ? 15.883 -13.422 -15.081 1.00 94.94 93 GLU A CA 1
ATOM 764 C C . GLU A 1 93 ? 16.356 -12.890 -16.441 1.00 94.94 93 GLU A C 1
ATOM 766 O O . GLU A 1 93 ? 16.655 -11.704 -16.556 1.00 94.94 93 GLU A O 1
ATOM 771 N N . ASN A 1 94 ? 16.332 -13.723 -17.485 1.00 95.19 94 ASN A N 1
ATOM 772 C CA . ASN A 1 94 ? 16.770 -13.344 -18.831 1.00 95.19 94 ASN A CA 1
ATOM 773 C C . ASN A 1 94 ? 15.966 -12.161 -19.392 1.00 95.19 94 ASN A C 1
ATOM 775 O O . ASN A 1 94 ? 16.547 -11.197 -19.888 1.00 95.19 94 ASN A O 1
ATOM 779 N N . ASP A 1 95 ? 14.633 -12.213 -19.299 1.00 95.69 95 ASP A N 1
ATOM 780 C CA . ASP A 1 95 ? 13.756 -11.151 -19.794 1.00 95.69 95 ASP A CA 1
ATOM 781 C C . ASP A 1 95 ? 13.906 -9.874 -18.952 1.00 95.69 95 ASP A C 1
ATOM 783 O O . ASP A 1 95 ? 13.879 -8.774 -19.506 1.00 95.69 95 ASP A O 1
ATOM 787 N N . MET A 1 96 ? 14.090 -9.997 -17.631 1.00 96.25 96 MET A N 1
ATOM 788 C CA . MET A 1 96 ? 14.268 -8.842 -16.741 1.00 96.25 96 MET A CA 1
ATOM 789 C C . MET A 1 96 ? 15.609 -8.137 -16.972 1.00 96.25 96 MET A C 1
ATOM 791 O O . MET A 1 96 ? 15.655 -6.909 -17.066 1.00 96.25 96 MET A O 1
ATOM 795 N N . GLN A 1 97 ? 16.694 -8.901 -17.109 1.00 95.00 97 GLN A N 1
ATOM 796 C CA . GLN A 1 97 ? 18.015 -8.360 -17.424 1.00 95.00 97 GLN A CA 1
ATOM 797 C C . GLN A 1 97 ? 18.021 -7.697 -18.804 1.00 95.00 97 GLN A C 1
ATOM 799 O O . GLN A 1 97 ? 18.437 -6.545 -18.921 1.00 95.00 97 GLN A O 1
ATOM 804 N N . LEU A 1 98 ? 17.491 -8.376 -19.829 1.00 96.31 98 LEU A N 1
ATOM 805 C CA . LEU A 1 98 ? 17.394 -7.819 -21.178 1.00 96.31 98 LEU A CA 1
ATOM 806 C C . LEU A 1 98 ? 16.598 -6.511 -21.187 1.00 96.31 98 LEU A C 1
ATOM 808 O O . LEU A 1 98 ? 17.035 -5.529 -21.781 1.00 96.31 98 LEU A O 1
ATOM 812 N N . LEU A 1 99 ? 15.458 -6.465 -20.493 1.00 95.69 99 LEU A N 1
ATOM 813 C CA . LEU A 1 99 ? 14.651 -5.254 -20.410 1.00 95.69 99 LEU A CA 1
ATOM 814 C C . LEU A 1 99 ? 15.405 -4.089 -19.749 1.00 95.69 99 LEU A C 1
ATOM 816 O O . LEU A 1 99 ? 15.291 -2.962 -20.228 1.00 95.69 99 LEU A O 1
ATOM 820 N N . ASN A 1 100 ? 16.162 -4.336 -18.677 1.00 93.75 100 ASN A N 1
ATOM 821 C CA . ASN A 1 100 ? 16.957 -3.292 -18.023 1.00 93.75 100 ASN A CA 1
ATOM 822 C C . ASN A 1 100 ? 18.013 -2.714 -18.971 1.00 93.75 100 ASN A C 1
ATOM 824 O O . ASN A 1 100 ? 18.090 -1.495 -19.119 1.00 93.75 100 ASN A O 1
ATOM 828 N N . VAL A 1 101 ? 18.744 -3.576 -19.685 1.00 94.38 101 VAL A N 1
ATOM 829 C CA . VAL A 1 101 ? 19.733 -3.142 -20.683 1.00 94.38 101 VAL A CA 1
ATOM 830 C C . VAL A 1 101 ? 19.058 -2.358 -21.813 1.00 94.38 101 VAL A C 1
ATOM 832 O O . VAL A 1 101 ? 19.535 -1.297 -22.213 1.00 94.38 101 VAL A O 1
ATOM 835 N N . MET A 1 102 ? 17.904 -2.825 -22.303 1.00 94.88 102 MET A N 1
ATOM 836 C CA . MET A 1 102 ? 17.132 -2.104 -23.319 1.00 94.88 102 MET A CA 1
ATOM 837 C C . MET A 1 102 ? 16.660 -0.727 -22.830 1.00 94.88 102 MET A C 1
ATOM 839 O O . MET A 1 102 ? 16.670 0.225 -23.609 1.00 94.88 102 MET A O 1
ATOM 843 N N . LEU A 1 103 ? 16.241 -0.602 -21.565 1.00 93.00 103 LEU A N 1
ATOM 844 C CA . LEU A 1 103 ? 15.803 0.664 -20.968 1.00 93.00 103 LEU A CA 1
ATOM 845 C C . LEU A 1 103 ? 16.946 1.674 -20.866 1.00 93.00 103 LEU A C 1
ATOM 847 O O . LEU A 1 103 ? 16.775 2.819 -21.288 1.00 93.00 103 LEU A O 1
ATOM 851 N N . GLU A 1 104 ? 18.095 1.255 -20.337 1.00 91.69 104 GLU A N 1
ATOM 852 C CA . GLU A 1 104 ? 19.292 2.097 -20.227 1.00 91.69 104 GLU A CA 1
ATOM 853 C C . GLU A 1 104 ? 19.723 2.600 -21.601 1.00 91.69 104 GLU A C 1
ATOM 855 O O . GLU A 1 104 ? 19.849 3.807 -21.824 1.00 91.69 104 GLU A O 1
ATOM 860 N N . LYS A 1 105 ? 19.828 1.681 -22.563 1.00 91.38 105 LYS A N 1
ATOM 861 C CA . LYS A 1 105 ? 20.236 2.009 -23.924 1.00 91.38 105 LYS A CA 1
ATOM 862 C C . LYS A 1 105 ? 19.229 2.904 -24.639 1.00 91.38 105 LYS A C 1
ATOM 864 O O . LYS A 1 105 ? 19.616 3.798 -25.389 1.00 91.38 105 LYS A O 1
ATOM 869 N N . TYR A 1 106 ? 17.929 2.696 -24.423 1.00 90.31 106 TYR A N 1
ATOM 870 C CA . TYR A 1 106 ? 16.889 3.571 -24.965 1.00 90.31 106 TYR A CA 1
ATOM 871 C C . TYR A 1 106 ? 17.036 5.004 -24.442 1.00 90.31 106 TYR A C 1
ATOM 873 O O . TYR A 1 106 ? 16.910 5.952 -25.215 1.00 90.31 106 TYR A O 1
ATOM 881 N N . ILE A 1 107 ? 17.309 5.175 -23.148 1.00 86.62 107 ILE A N 1
ATOM 882 C CA . ILE A 1 107 ? 17.422 6.499 -22.526 1.00 86.62 107 ILE A CA 1
ATOM 883 C C . ILE A 1 107 ? 18.678 7.223 -23.012 1.00 86.62 107 ILE A C 1
ATOM 885 O O . ILE A 1 107 ? 18.558 8.360 -23.465 1.00 86.62 107 ILE A O 1
ATOM 889 N N . GLN A 1 108 ? 19.825 6.539 -23.053 1.00 86.12 108 GLN A N 1
ATOM 890 C CA . GLN A 1 108 ? 21.065 7.071 -23.635 1.00 86.12 108 GLN A CA 1
ATOM 891 C C . GLN A 1 108 ? 20.847 7.548 -25.084 1.00 86.12 108 GLN A C 1
ATOM 893 O O . GLN A 1 108 ? 21.111 8.702 -25.417 1.00 86.12 108 GLN A O 1
ATOM 898 N N . ASN A 1 109 ? 20.231 6.708 -25.926 1.00 82.12 109 ASN A N 1
ATOM 899 C CA . ASN A 1 109 ? 19.902 7.048 -27.316 1.00 82.12 109 ASN A CA 1
ATOM 900 C C . ASN A 1 109 ? 18.981 8.281 -27.453 1.00 82.12 109 ASN A C 1
ATOM 902 O O . ASN A 1 109 ? 19.042 8.998 -28.456 1.00 82.12 109 ASN A O 1
ATOM 906 N N . GLN A 1 110 ? 18.068 8.502 -26.503 1.00 76.94 110 GLN A N 1
ATOM 907 C CA . GLN A 1 110 ? 17.123 9.624 -26.537 1.00 76.94 110 GLN A CA 1
ATOM 908 C C . GLN A 1 110 ? 17.774 10.946 -26.127 1.00 76.94 110 GLN A C 1
ATOM 910 O O . GLN A 1 110 ? 17.481 11.976 -26.742 1.00 76.94 110 GLN A O 1
ATOM 915 N N . GLU A 1 111 ? 18.656 10.923 -25.127 1.00 71.44 111 GLU A N 1
ATOM 916 C CA . GLU A 1 111 ? 19.413 12.105 -24.697 1.00 71.44 111 GLU A CA 1
ATOM 917 C C . GLU A 1 111 ? 20.267 12.669 -25.837 1.00 71.44 111 GLU A C 1
ATOM 919 O O . GLU A 1 111 ? 20.296 13.882 -26.054 1.00 71.44 111 GLU A O 1
ATOM 924 N N . GLU A 1 112 ? 20.864 11.789 -26.640 1.00 67.69 112 GLU A N 1
ATOM 925 C CA . GLU A 1 112 ? 21.651 12.169 -27.813 1.00 67.69 112 GLU A CA 1
ATOM 926 C C . GLU A 1 112 ? 20.798 12.773 -28.941 1.00 67.69 112 GLU A C 1
ATOM 928 O O . GLU A 1 112 ? 21.211 13.730 -29.600 1.00 67.69 112 GLU A O 1
ATOM 933 N N . LYS A 1 113 ? 19.596 12.229 -29.182 1.00 65.31 113 LYS A N 1
ATOM 934 C CA . LYS A 1 113 ? 18.824 12.502 -30.411 1.00 65.31 113 LYS A CA 1
ATOM 935 C C . LYS A 1 113 ? 17.693 13.530 -30.260 1.00 65.31 113 LYS A C 1
ATOM 937 O O . LYS A 1 113 ? 17.119 13.927 -31.272 1.00 65.31 113 LYS A O 1
ATOM 942 N N . LYS A 1 114 ? 17.368 13.991 -29.042 1.00 60.38 114 LYS A N 1
ATOM 943 C CA . LYS A 1 114 ? 16.345 15.030 -28.746 1.00 60.38 114 LYS A CA 1
ATOM 944 C C . LYS A 1 114 ? 14.955 14.790 -29.377 1.00 60.38 114 LYS A C 1
ATOM 946 O O . LYS A 1 114 ? 14.216 15.745 -29.628 1.00 60.38 114 LYS A O 1
ATOM 951 N N . PHE A 1 115 ? 14.571 13.540 -29.639 1.00 56.78 115 PHE A N 1
ATOM 952 C CA . PHE A 1 115 ? 13.214 13.213 -30.092 1.00 56.78 115 PHE A CA 1
ATOM 953 C C . PHE A 1 115 ? 12.215 13.254 -28.922 1.00 56.78 115 PHE A C 1
ATOM 955 O O . PHE A 1 115 ? 12.589 13.266 -27.751 1.00 56.78 115 PHE A O 1
ATOM 962 N N . GLY A 1 116 ? 10.916 13.330 -29.233 1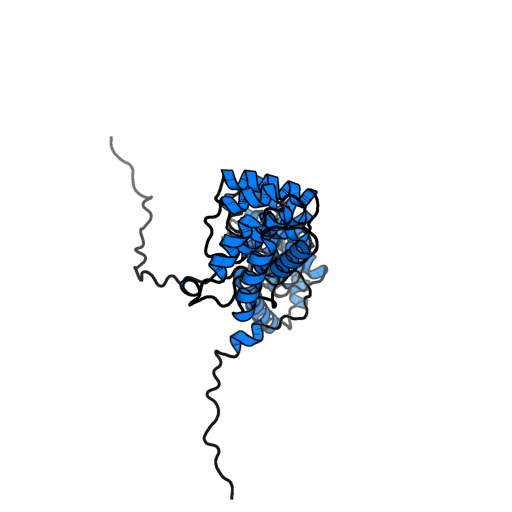.00 58.38 116 GLY A N 1
ATOM 963 C CA . GLY A 1 116 ? 9.861 13.411 -28.219 1.00 58.38 116 GLY A CA 1
ATOM 964 C C . GLY A 1 116 ? 9.932 12.263 -27.203 1.00 58.38 116 GLY A C 1
ATOM 965 O O . GLY A 1 116 ? 9.894 11.090 -27.573 1.00 58.38 116 GLY A O 1
ATOM 966 N N . LYS A 1 117 ? 9.997 12.601 -25.908 1.00 67.69 117 LYS A N 1
ATOM 967 C CA . LYS A 1 117 ? 10.149 11.635 -24.809 1.00 67.69 117 LYS A CA 1
ATOM 968 C C . LYS A 1 117 ? 8.857 10.837 -24.596 1.00 67.69 117 LYS A C 1
ATOM 970 O O . LYS A 1 117 ? 7.904 11.333 -23.995 1.00 67.69 117 LYS A O 1
ATOM 975 N N . TYR A 1 118 ? 8.817 9.586 -25.059 1.00 77.75 118 TYR A N 1
ATOM 976 C CA . TYR A 1 118 ? 7.767 8.649 -24.645 1.00 77.75 118 TYR A CA 1
ATOM 977 C C . TYR A 1 118 ? 7.942 8.278 -23.165 1.00 77.75 118 TYR A C 1
ATOM 979 O O . TYR A 1 118 ? 9.041 7.959 -22.712 1.00 77.75 118 TYR A O 1
ATOM 987 N N . ILE A 1 119 ? 6.846 8.300 -22.406 1.00 81.00 119 ILE A N 1
ATOM 988 C CA . ILE A 1 119 ? 6.861 8.087 -20.955 1.00 81.00 119 ILE A CA 1
ATOM 989 C C . ILE A 1 119 ? 6.695 6.595 -20.642 1.00 81.00 119 ILE A C 1
ATOM 991 O O . ILE A 1 119 ? 5.578 6.074 -20.606 1.00 81.00 119 ILE A O 1
ATOM 995 N N . PHE A 1 120 ? 7.809 5.905 -20.388 1.00 88.06 120 PHE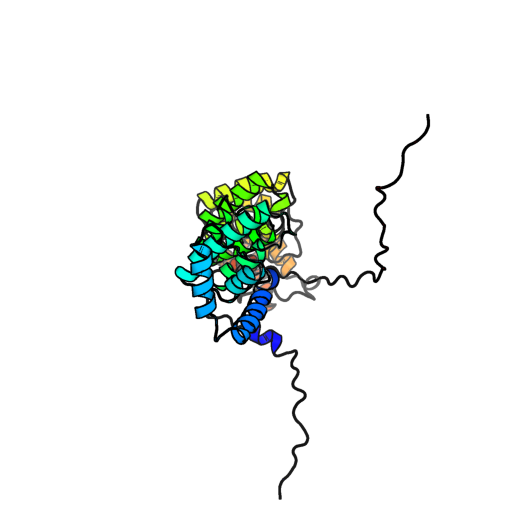 A N 1
ATOM 996 C CA . PHE A 1 120 ? 7.806 4.466 -20.103 1.00 88.06 120 PHE A CA 1
ATOM 997 C C . PHE A 1 120 ? 7.561 4.105 -18.636 1.00 88.06 120 PHE A C 1
ATOM 999 O O . PHE A 1 120 ? 6.956 3.063 -18.385 1.00 88.06 120 PHE A O 1
ATOM 1006 N N . GLY A 1 121 ? 7.952 4.951 -17.676 1.00 92.19 121 GLY A N 1
ATOM 1007 C CA . GLY A 1 121 ? 7.960 4.599 -16.250 1.00 92.19 121 GLY A CA 1
ATOM 1008 C C . GLY A 1 121 ? 6.675 3.942 -15.736 1.00 92.19 121 GLY A C 1
ATOM 1009 O O . GLY A 1 121 ? 6.737 2.829 -15.215 1.00 92.19 121 GLY A O 1
ATOM 1010 N N . PRO A 1 122 ? 5.486 4.545 -15.935 1.00 94.62 122 PRO A N 1
ATOM 1011 C CA . PRO A 1 122 ? 4.235 3.951 -15.476 1.00 94.62 122 PRO A CA 1
ATOM 1012 C C . PRO A 1 122 ? 3.891 2.623 -16.160 1.00 94.62 122 PRO A C 1
ATOM 1014 O O . PRO A 1 122 ? 3.228 1.787 -15.555 1.00 94.62 122 PRO A O 1
ATOM 1017 N N . VAL A 1 123 ? 4.276 2.425 -17.424 1.00 94.50 123 VAL A N 1
ATOM 1018 C CA . VAL A 1 123 ? 3.981 1.187 -18.165 1.00 94.50 123 VAL A CA 1
ATOM 1019 C C . VAL A 1 123 ? 4.916 0.069 -17.711 1.00 94.50 123 VAL A C 1
ATOM 1021 O O . VAL A 1 123 ? 4.443 -1.022 -17.406 1.00 94.50 123 VAL A O 1
ATOM 1024 N N . VAL A 1 124 ? 6.209 0.367 -17.570 1.00 96.31 124 VAL A N 1
ATOM 1025 C CA . VAL A 1 124 ? 7.209 -0.559 -17.022 1.00 96.31 124 VAL A CA 1
ATOM 1026 C C . VAL A 1 124 ? 6.835 -0.967 -15.593 1.00 96.31 124 VAL A C 1
ATOM 1028 O O . VAL A 1 124 ? 6.798 -2.150 -15.282 1.00 96.31 124 VAL A O 1
ATOM 1031 N N . MET A 1 125 ? 6.432 -0.022 -14.739 1.00 97.06 125 MET A N 1
ATOM 1032 C CA . MET A 1 125 ? 6.001 -0.343 -13.372 1.00 97.06 125 MET A CA 1
ATOM 1033 C C . MET A 1 125 ? 4.745 -1.224 -13.328 1.00 97.06 125 MET A C 1
ATOM 1035 O O . MET A 1 125 ? 4.642 -2.095 -12.467 1.00 97.06 125 MET A O 1
ATOM 1039 N N . ARG A 1 126 ? 3.791 -1.053 -14.257 1.00 97.25 126 ARG A N 1
ATOM 1040 C CA . ARG A 1 126 ? 2.633 -1.965 -14.371 1.00 97.25 126 ARG A CA 1
ATOM 1041 C C . ARG A 1 126 ? 3.042 -3.358 -14.822 1.00 97.25 126 ARG A C 1
ATOM 1043 O O . ARG A 1 126 ? 2.450 -4.319 -14.348 1.00 97.25 126 ARG A O 1
ATOM 1050 N N . MET A 1 127 ? 4.029 -3.459 -15.708 1.00 97.44 127 MET A N 1
ATOM 1051 C CA . MET A 1 127 ? 4.592 -4.738 -16.127 1.00 97.44 127 MET A CA 1
ATOM 1052 C C . MET A 1 127 ? 5.246 -5.454 -14.944 1.00 97.44 127 MET A C 1
ATOM 1054 O O . MET A 1 127 ? 4.855 -6.582 -14.655 1.00 97.44 127 MET A O 1
ATOM 1058 N N . TYR A 1 128 ? 6.107 -4.780 -14.172 1.00 97.94 128 TYR A N 1
ATOM 1059 C CA . TYR A 1 128 ? 6.666 -5.363 -12.948 1.00 97.94 128 TYR A CA 1
ATOM 1060 C C . TYR A 1 128 ? 5.585 -5.753 -11.938 1.00 97.94 128 TYR A C 1
ATOM 1062 O O . TYR A 1 128 ? 5.669 -6.811 -11.318 1.00 97.94 128 TYR A O 1
ATOM 1070 N N . TYR A 1 129 ? 4.536 -4.936 -11.802 1.00 97.44 129 TYR A N 1
ATOM 1071 C CA . TYR A 1 129 ? 3.402 -5.259 -10.939 1.00 97.44 129 TYR A CA 1
ATOM 1072 C C . TYR A 1 129 ? 2.670 -6.526 -11.401 1.00 97.44 129 TYR A C 1
ATOM 1074 O O . TYR A 1 129 ? 2.377 -7.403 -10.590 1.00 97.44 129 TYR A O 1
ATOM 1082 N N . HIS A 1 130 ? 2.380 -6.624 -12.699 1.00 96.31 130 HIS A N 1
ATOM 1083 C CA . HIS A 1 130 ? 1.690 -7.761 -13.305 1.00 96.31 130 HIS A CA 1
ATOM 1084 C C . HIS A 1 130 ? 2.506 -9.055 -13.192 1.00 96.31 130 HIS A C 1
ATOM 1086 O O . HIS A 1 130 ? 1.963 -10.095 -12.833 1.00 96.31 130 HIS A O 1
ATOM 1092 N N . LEU A 1 131 ? 3.814 -8.982 -13.450 1.00 96.31 131 LEU A N 1
ATOM 1093 C CA . LEU A 1 131 ? 4.736 -10.117 -13.354 1.00 96.31 131 LEU A CA 1
ATOM 1094 C C . LEU A 1 131 ? 5.192 -10.415 -11.913 1.00 96.31 131 LEU A C 1
ATOM 1096 O O . LEU A 1 131 ? 5.953 -11.357 -11.703 1.00 96.31 131 LEU A O 1
ATOM 1100 N N . ASN A 1 132 ? 4.741 -9.617 -10.939 1.00 97.12 132 ASN A N 1
ATOM 1101 C CA . ASN A 1 132 ? 5.147 -9.657 -9.535 1.00 97.12 132 ASN A CA 1
ATOM 1102 C C . ASN A 1 132 ? 6.677 -9.698 -9.347 1.00 97.12 132 ASN A C 1
ATOM 1104 O O . ASN A 1 132 ? 7.197 -10.614 -8.721 1.00 97.12 132 ASN A O 1
ATOM 1108 N N . GLN A 1 133 ? 7.377 -8.707 -9.908 1.00 97.75 133 GLN A N 1
ATOM 1109 C CA . GLN A 1 133 ? 8.842 -8.566 -9.872 1.00 97.75 133 GLN A CA 1
ATOM 1110 C C . GLN A 1 133 ? 9.258 -7.343 -9.026 1.00 97.75 133 GLN A C 1
ATOM 1112 O O . GLN A 1 133 ? 9.639 -6.307 -9.585 1.00 97.75 133 GLN A O 1
ATOM 1117 N N . PRO A 1 134 ? 9.101 -7.382 -7.689 1.00 97.44 134 PRO A N 1
ATOM 1118 C CA . PRO A 1 134 ? 9.307 -6.211 -6.841 1.00 97.44 134 PRO A CA 1
ATOM 1119 C C . PRO A 1 134 ? 10.774 -5.765 -6.749 1.00 97.44 134 PRO A C 1
ATOM 1121 O O . PRO A 1 134 ? 11.029 -4.562 -6.741 1.00 97.44 134 PRO A O 1
ATOM 1124 N N . GLU A 1 135 ? 11.737 -6.687 -6.747 1.00 97.25 135 GLU A N 1
ATOM 1125 C CA . GLU A 1 135 ? 13.168 -6.374 -6.648 1.00 97.25 135 GLU A CA 1
ATOM 1126 C C . GLU A 1 135 ? 13.663 -5.650 -7.904 1.00 97.25 135 GLU A C 1
ATOM 1128 O O . GLU A 1 135 ? 14.335 -4.622 -7.811 1.00 97.25 135 GLU A O 1
ATOM 1133 N N . TYR A 1 136 ? 13.262 -6.123 -9.088 1.00 96.75 136 TYR A N 1
ATOM 1134 C CA . TYR A 1 136 ? 13.577 -5.453 -10.352 1.00 96.75 136 TYR A CA 1
ATOM 1135 C C . TYR A 1 136 ? 12.907 -4.081 -10.458 1.00 96.75 136 TYR A C 1
ATOM 1137 O O . TYR A 1 136 ? 13.529 -3.131 -10.932 1.00 96.75 136 TYR A O 1
ATOM 1145 N N . ALA A 1 137 ? 11.669 -3.939 -9.971 1.00 97.25 137 ALA A N 1
ATOM 1146 C CA . ALA A 1 137 ? 11.003 -2.640 -9.913 1.00 97.25 137 ALA A CA 1
ATOM 1147 C C . ALA A 1 137 ? 11.755 -1.654 -9.010 1.00 97.25 137 ALA A C 1
ATOM 1149 O O . ALA A 1 137 ? 11.960 -0.500 -9.387 1.00 97.25 137 ALA A O 1
ATOM 1150 N N . LEU A 1 138 ? 12.187 -2.113 -7.833 1.00 97.00 138 LEU A N 1
ATOM 1151 C CA . LEU A 1 138 ? 12.960 -1.318 -6.886 1.00 97.00 138 LEU A CA 1
ATOM 1152 C C . LEU A 1 138 ? 14.314 -0.904 -7.476 1.00 97.00 138 LEU A C 1
ATOM 1154 O O . LEU A 1 138 ? 14.681 0.271 -7.407 1.00 97.00 138 LEU A O 1
ATOM 1158 N N . GLY A 1 139 ? 15.021 -1.847 -8.105 1.00 95.56 139 GLY A N 1
ATOM 1159 C CA . GLY A 1 139 ? 16.283 -1.595 -8.797 1.00 95.56 139 GLY A CA 1
ATOM 1160 C C . GLY A 1 139 ? 16.129 -0.561 -9.910 1.00 95.56 139 GLY A C 1
ATOM 1161 O O . GLY A 1 139 ? 16.855 0.429 -9.932 1.00 95.56 139 GLY A O 1
ATOM 1162 N N . ALA A 1 140 ? 15.123 -0.718 -10.775 1.00 94.56 140 ALA A N 1
ATOM 1163 C CA . ALA A 1 140 ? 14.856 0.223 -11.860 1.00 94.56 140 ALA A CA 1
ATOM 1164 C C . ALA A 1 140 ? 14.494 1.631 -11.355 1.00 94.56 140 ALA A C 1
ATOM 1166 O O . ALA A 1 140 ? 14.921 2.622 -11.941 1.00 94.56 140 ALA A O 1
ATOM 1167 N N . PHE A 1 141 ? 13.737 1.738 -10.258 1.00 95.00 141 PHE A N 1
ATOM 1168 C CA . PHE A 1 141 ? 13.375 3.031 -9.668 1.00 95.00 141 PHE A CA 1
ATOM 1169 C C . PHE A 1 141 ? 14.581 3.762 -9.058 1.00 95.00 141 PHE A C 1
ATOM 1171 O O . PHE A 1 141 ? 14.627 4.991 -9.063 1.00 95.00 141 PHE A O 1
ATOM 1178 N N . ASN A 1 142 ? 15.552 3.014 -8.529 1.00 93.75 142 ASN A N 1
ATOM 1179 C CA . ASN A 1 142 ? 16.761 3.560 -7.914 1.00 93.75 142 ASN A CA 1
ATOM 1180 C C . ASN A 1 142 ? 17.936 3.741 -8.879 1.00 93.75 142 ASN A C 1
ATOM 1182 O O . ASN A 1 142 ? 18.911 4.379 -8.495 1.00 93.75 142 ASN A O 1
ATOM 1186 N N . ASN A 1 143 ? 17.859 3.196 -10.090 1.00 92.31 143 ASN A N 1
ATOM 1187 C CA . ASN A 1 143 ? 18.937 3.258 -11.065 1.00 92.31 143 ASN A CA 1
ATOM 1188 C C . ASN A 1 143 ? 19.106 4.689 -11.601 1.00 92.31 143 ASN A C 1
ATOM 1190 O O . ASN A 1 143 ? 18.217 5.232 -12.256 1.00 92.31 143 ASN A O 1
ATOM 1194 N N . ASP A 1 144 ? 20.272 5.285 -11.345 1.00 88.50 144 ASP A N 1
ATOM 1195 C CA . ASP A 1 144 ? 20.576 6.670 -11.701 1.00 88.50 144 ASP A CA 1
ATOM 1196 C C . ASP A 1 144 ? 20.525 6.962 -13.203 1.00 88.50 144 ASP A C 1
ATOM 1198 O O . ASP A 1 144 ? 20.181 8.083 -13.572 1.00 88.50 144 ASP A O 1
ATOM 1202 N N . ALA A 1 145 ? 20.795 5.971 -14.058 1.00 87.12 145 ALA A N 1
ATOM 1203 C CA . ALA A 1 145 ? 20.737 6.134 -15.508 1.00 87.12 145 ALA A CA 1
ATOM 1204 C C . ALA A 1 145 ? 19.297 6.268 -16.025 1.00 87.12 145 ALA A C 1
ATOM 1206 O O . ALA A 1 145 ? 19.068 6.840 -17.088 1.00 87.12 145 ALA A O 1
ATOM 1207 N N . ILE A 1 146 ? 18.312 5.732 -15.292 1.00 88.06 146 ILE A N 1
ATOM 1208 C CA . ILE A 1 146 ? 16.926 5.636 -15.773 1.00 88.06 146 ILE A CA 1
ATOM 1209 C C . ILE A 1 146 ? 15.879 6.220 -14.818 1.00 88.06 146 ILE A C 1
ATOM 1211 O O . ILE A 1 146 ? 14.698 6.283 -15.177 1.00 88.06 146 ILE A O 1
ATOM 1215 N N . LYS A 1 147 ? 16.282 6.701 -13.635 1.00 85.88 147 LYS A N 1
ATOM 1216 C CA . LYS A 1 147 ? 15.395 7.218 -12.574 1.00 85.88 147 LYS A CA 1
ATOM 1217 C C . LYS A 1 147 ? 14.425 8.295 -13.054 1.00 85.88 147 LYS A C 1
ATOM 1219 O O . LYS A 1 147 ? 13.249 8.272 -12.688 1.00 85.88 147 LYS A O 1
ATOM 1224 N N . ASP A 1 148 ? 14.858 9.174 -13.954 1.00 86.56 148 ASP A N 1
ATOM 1225 C CA . ASP A 1 148 ? 14.032 10.270 -14.473 1.00 86.56 148 ASP A CA 1
ATOM 1226 C C . ASP A 1 148 ? 12.853 9.769 -15.313 1.00 86.56 148 ASP A C 1
ATOM 1228 O O . ASP A 1 148 ? 11.829 10.444 -15.441 1.00 86.56 148 ASP A O 1
ATOM 1232 N N . SER A 1 149 ? 12.956 8.564 -15.878 1.00 86.25 149 SER A N 1
ATOM 1233 C CA . SER A 1 149 ? 11.834 7.918 -16.564 1.00 86.25 149 SER A CA 1
ATOM 1234 C C . SER A 1 149 ? 10.756 7.445 -15.591 1.00 86.25 149 SER A C 1
ATOM 1236 O O . SER A 1 149 ? 9.601 7.283 -15.993 1.00 86.25 149 SER A O 1
ATOM 1238 N N . PHE A 1 150 ? 11.102 7.258 -14.316 1.00 90.88 150 PHE A N 1
ATOM 1239 C CA . PHE A 1 150 ? 10.206 6.814 -13.254 1.00 90.88 150 PHE A CA 1
ATOM 1240 C C . PHE A 1 150 ? 9.731 7.937 -12.332 1.00 90.88 150 PHE A C 1
ATOM 1242 O O . PHE A 1 150 ? 8.860 7.661 -11.504 1.00 90.88 150 PHE A O 1
ATOM 1249 N N . ASN A 1 151 ? 10.194 9.181 -12.514 1.00 90.00 151 ASN A N 1
ATOM 1250 C CA . ASN A 1 151 ? 9.744 10.337 -11.735 1.00 90.00 151 ASN A CA 1
ATOM 1251 C C . ASN A 1 151 ? 8.318 10.792 -12.113 1.00 90.00 151 ASN A C 1
ATOM 1253 O O . ASN A 1 151 ? 8.060 11.882 -12.619 1.00 90.00 151 ASN A O 1
ATOM 1257 N N . TYR A 1 152 ? 7.358 9.909 -11.868 1.00 91.94 152 TYR A N 1
ATOM 1258 C CA . TYR A 1 152 ? 5.938 10.159 -12.002 1.00 91.94 152 TYR A CA 1
ATOM 1259 C C . TYR A 1 152 ? 5.232 9.589 -10.783 1.00 91.94 152 TYR A C 1
ATOM 1261 O O . TYR A 1 152 ? 5.392 8.412 -10.454 1.00 91.94 152 TYR A O 1
ATOM 1269 N N . ARG A 1 153 ? 4.317 10.372 -10.202 1.00 92.25 153 ARG A N 1
ATOM 1270 C CA . ARG A 1 153 ? 3.480 9.940 -9.067 1.00 92.25 153 ARG A CA 1
ATOM 1271 C C . ARG A 1 153 ? 2.798 8.591 -9.301 1.00 92.25 153 ARG A C 1
ATOM 1273 O O . ARG A 1 153 ? 2.590 7.821 -8.370 1.00 92.25 153 ARG A O 1
ATOM 1280 N N . THR A 1 154 ? 2.431 8.298 -10.553 1.00 92.38 154 THR A N 1
ATOM 1281 C CA . THR A 1 154 ? 1.825 7.011 -10.918 1.00 92.38 154 THR A CA 1
ATOM 1282 C C . THR A 1 154 ? 2.826 5.861 -10.814 1.00 92.38 154 THR A C 1
ATOM 1284 O O . THR A 1 154 ? 2.465 4.843 -10.236 1.00 92.38 154 THR A O 1
ATOM 1287 N N . SER A 1 155 ? 4.055 6.024 -11.315 1.00 95.38 155 SER A N 1
ATOM 1288 C CA . SER A 1 155 ? 5.131 5.031 -11.187 1.00 95.38 155 SER A CA 1
ATOM 1289 C C . SER A 1 155 ? 5.439 4.751 -9.720 1.00 95.38 155 SER A C 1
ATOM 1291 O O . SER A 1 155 ? 5.366 3.601 -9.298 1.00 95.38 155 SER A O 1
ATOM 1293 N N . PHE A 1 156 ? 5.660 5.812 -8.933 1.00 96.38 156 PHE A N 1
ATOM 1294 C CA . PHE A 1 156 ? 5.876 5.719 -7.490 1.00 96.38 156 PHE A CA 1
ATOM 1295 C C . PHE A 1 156 ? 4.736 4.958 -6.805 1.00 96.38 156 PHE A C 1
ATOM 1297 O O . PHE A 1 156 ? 4.963 3.966 -6.124 1.00 96.38 156 PHE A O 1
ATOM 1304 N N . ARG A 1 157 ? 3.479 5.343 -7.047 1.00 95.19 157 ARG A N 1
ATOM 1305 C CA . ARG A 1 157 ? 2.322 4.672 -6.441 1.00 95.19 157 ARG A CA 1
ATOM 1306 C C . ARG A 1 157 ? 2.216 3.190 -6.817 1.00 95.19 157 ARG A C 1
ATOM 1308 O O . ARG A 1 157 ? 1.840 2.392 -5.959 1.00 95.19 157 ARG A O 1
ATOM 1315 N N . ILE A 1 158 ? 2.507 2.818 -8.067 1.00 96.69 158 ILE A N 1
ATOM 1316 C CA . ILE A 1 158 ? 2.499 1.411 -8.499 1.00 96.69 158 ILE A CA 1
ATOM 1317 C C . ILE A 1 158 ? 3.590 0.630 -7.764 1.00 96.69 158 ILE A C 1
ATOM 1319 O O . ILE A 1 158 ? 3.282 -0.428 -7.218 1.00 96.69 158 ILE A O 1
ATOM 1323 N N . LEU A 1 159 ? 4.811 1.173 -7.685 1.00 97.50 159 LEU A N 1
ATOM 1324 C CA . LEU A 1 159 ? 5.914 0.576 -6.930 1.00 97.50 159 LEU A CA 1
ATOM 1325 C C . LEU A 1 159 ? 5.528 0.369 -5.462 1.00 97.50 159 LEU A C 1
ATOM 1327 O O . LEU A 1 159 ? 5.596 -0.746 -4.962 1.00 97.50 159 LEU A O 1
ATOM 1331 N N . MET A 1 160 ? 5.019 1.405 -4.795 1.00 97.12 160 MET A N 1
ATOM 1332 C CA . MET A 1 160 ? 4.584 1.321 -3.396 1.00 97.12 160 MET A CA 1
ATOM 1333 C C . MET A 1 160 ? 3.513 0.241 -3.183 1.00 97.12 160 MET A C 1
ATOM 1335 O O . MET A 1 160 ? 3.532 -0.468 -2.182 1.00 97.12 160 MET A O 1
ATOM 1339 N N . CYS A 1 161 ? 2.588 0.073 -4.134 1.00 96.25 161 CYS A N 1
ATOM 1340 C CA . CYS A 1 161 ? 1.593 -0.999 -4.081 1.00 96.25 161 CYS A CA 1
ATOM 1341 C C . CYS A 1 161 ? 2.198 -2.390 -4.321 1.00 96.25 161 CYS A C 1
ATOM 1343 O O . CYS A 1 161 ? 1.712 -3.357 -3.736 1.00 96.25 161 CYS A O 1
ATOM 1345 N N . LEU A 1 162 ? 3.204 -2.499 -5.193 1.00 96.94 162 LEU A N 1
ATOM 1346 C CA . LEU A 1 162 ? 3.915 -3.745 -5.475 1.00 96.94 162 LEU A CA 1
ATOM 1347 C C . LEU A 1 162 ? 4.714 -4.211 -4.253 1.00 96.94 162 LEU A C 1
ATOM 1349 O O . LEU A 1 162 ? 4.584 -5.364 -3.848 1.00 96.94 162 LEU A O 1
ATOM 1353 N N . LEU A 1 163 ? 5.462 -3.301 -3.625 1.00 97.56 163 LEU A N 1
ATOM 1354 C CA . LEU A 1 163 ? 6.213 -3.571 -2.396 1.00 97.56 163 LEU A CA 1
ATOM 1355 C C . LEU A 1 163 ? 5.273 -3.971 -1.251 1.00 97.56 163 LEU A C 1
ATOM 1357 O O . LEU A 1 163 ? 5.488 -4.991 -0.600 1.00 97.56 163 LEU A O 1
ATOM 1361 N N . TYR A 1 164 ? 4.169 -3.236 -1.072 1.00 95.88 164 TYR A N 1
ATOM 1362 C CA . TYR A 1 164 ? 3.152 -3.551 -0.064 1.00 95.88 164 TYR A CA 1
ATOM 1363 C C . TYR A 1 164 ? 2.561 -4.959 -0.240 1.00 95.88 164 TYR A C 1
ATOM 1365 O O . TYR A 1 164 ? 2.431 -5.704 0.728 1.00 95.88 164 TYR A O 1
ATOM 1373 N N . LYS A 1 165 ? 2.238 -5.353 -1.481 1.00 94.19 165 LYS A N 1
ATOM 1374 C CA . LYS A 1 165 ? 1.705 -6.688 -1.806 1.00 94.19 165 LYS A CA 1
ATOM 1375 C C . LYS A 1 165 ? 2.687 -7.815 -1.456 1.00 94.19 165 LYS A C 1
ATOM 1377 O O . LYS A 1 165 ? 2.238 -8.907 -1.116 1.00 94.19 165 LYS A O 1
ATOM 1382 N N . ASN A 1 166 ? 3.991 -7.541 -1.520 1.00 96.19 166 ASN A N 1
ATOM 1383 C CA . ASN A 1 166 ? 5.067 -8.497 -1.244 1.00 96.19 166 ASN A CA 1
ATOM 1384 C C . ASN A 1 166 ? 5.662 -8.354 0.171 1.00 96.19 166 ASN A C 1
ATOM 1386 O O . ASN A 1 166 ? 6.705 -8.929 0.451 1.00 96.19 166 ASN A O 1
ATOM 1390 N N . ASN A 1 167 ? 5.002 -7.624 1.081 1.00 95.81 167 ASN A N 1
ATOM 1391 C CA . ASN A 1 167 ? 5.460 -7.394 2.460 1.00 95.81 167 ASN A CA 1
ATOM 1392 C C . ASN A 1 167 ? 6.849 -6.730 2.585 1.00 95.81 167 ASN A C 1
ATOM 1394 O O . ASN A 1 167 ? 7.486 -6.826 3.632 1.00 95.81 167 ASN A O 1
ATOM 1398 N N . MET A 1 168 ? 7.307 -6.018 1.553 1.00 97.19 168 MET A N 1
ATOM 1399 C CA . MET A 1 168 ? 8.591 -5.300 1.539 1.00 97.19 168 MET A CA 1
ATOM 1400 C C . MET A 1 168 ? 8.453 -3.929 2.214 1.00 97.19 168 MET A C 1
ATOM 1402 O O . MET A 1 168 ? 8.600 -2.874 1.594 1.00 97.19 168 MET A O 1
ATOM 1406 N N . TYR A 1 169 ? 8.034 -3.931 3.483 1.00 96.31 169 TYR A N 1
ATOM 1407 C CA . TYR A 1 169 ? 7.653 -2.714 4.208 1.00 96.31 169 TYR A CA 1
ATOM 1408 C C . TYR A 1 169 ? 8.843 -1.804 4.514 1.00 96.31 169 TYR A C 1
ATOM 1410 O O . TYR A 1 169 ? 8.682 -0.579 4.542 1.00 96.31 169 TYR A O 1
ATOM 1418 N N . LYS A 1 170 ? 10.029 -2.384 4.719 1.00 95.50 170 LYS A N 1
ATOM 1419 C CA . LYS A 1 170 ? 11.261 -1.640 4.989 1.00 95.50 170 LYS A CA 1
ATOM 1420 C C . LYS A 1 170 ? 11.692 -0.851 3.755 1.00 95.50 170 LYS A C 1
ATOM 1422 O O . LYS A 1 170 ? 11.798 0.370 3.818 1.00 95.50 170 LYS A O 1
ATOM 1427 N N . GLU A 1 171 ? 11.821 -1.528 2.621 1.00 97.06 171 GLU A N 1
ATOM 1428 C CA . GLU A 1 171 ? 12.167 -0.944 1.324 1.00 97.06 171 GLU A CA 1
ATOM 1429 C C . GLU A 1 171 ? 11.131 0.109 0.914 1.00 97.06 171 GLU A C 1
ATOM 1431 O O . GLU A 1 171 ? 11.460 1.175 0.396 1.00 97.06 171 GLU A O 1
ATOM 1436 N N . MET A 1 172 ? 9.857 -0.157 1.209 1.00 96.50 172 MET A N 1
ATOM 1437 C CA . MET A 1 172 ? 8.769 0.790 0.997 1.00 96.50 172 MET A CA 1
ATOM 1438 C C . MET A 1 172 ? 8.955 2.086 1.807 1.00 96.50 172 MET A C 1
ATOM 1440 O O . MET A 1 172 ? 8.704 3.162 1.264 1.00 96.50 172 MET A O 1
ATOM 1444 N N . ARG A 1 173 ? 9.415 2.023 3.067 1.00 96.00 173 ARG A N 1
ATOM 1445 C CA . ARG A 1 173 ? 9.747 3.224 3.863 1.00 96.00 173 ARG A CA 1
ATOM 1446 C C . ARG A 1 173 ? 10.956 3.966 3.320 1.00 96.00 173 ARG A C 1
ATOM 1448 O O . ARG A 1 173 ? 10.901 5.187 3.216 1.00 96.00 173 ARG A O 1
ATOM 1455 N N . GLU A 1 174 ? 12.004 3.248 2.938 1.00 95.94 174 GLU A N 1
ATOM 1456 C CA . GLU A 1 174 ? 13.224 3.842 2.379 1.00 95.94 174 GLU A CA 1
ATOM 1457 C C . GLU A 1 174 ? 12.926 4.617 1.087 1.00 95.94 174 GLU A C 1
ATOM 1459 O O . GLU A 1 174 ? 13.287 5.788 0.960 1.00 95.94 174 GLU A O 1
ATOM 1464 N N . ILE A 1 175 ? 12.181 4.008 0.158 1.00 96.25 175 ILE A N 1
ATOM 1465 C CA . ILE A 1 175 ? 11.753 4.666 -1.083 1.00 96.25 175 ILE A CA 1
ATOM 1466 C C . ILE A 1 175 ? 10.818 5.838 -0.811 1.00 96.25 175 ILE A C 1
ATOM 1468 O O . ILE A 1 175 ? 10.950 6.890 -1.437 1.00 96.25 175 ILE A O 1
ATOM 1472 N N . TYR A 1 176 ? 9.875 5.677 0.116 1.00 96.75 176 TYR A N 1
ATOM 1473 C CA . TYR A 1 176 ? 8.971 6.757 0.487 1.00 96.75 176 TYR A CA 1
ATOM 1474 C C . TYR A 1 176 ? 9.733 7.969 1.019 1.00 96.75 176 TYR A C 1
ATOM 1476 O O . TYR A 1 176 ? 9.469 9.080 0.569 1.00 96.75 176 TYR A O 1
ATOM 1484 N N . GLN A 1 177 ? 10.681 7.757 1.935 1.00 96.00 177 GLN A N 1
ATOM 1485 C CA . GLN A 1 177 ? 11.483 8.829 2.516 1.00 96.00 177 GLN A CA 1
ATOM 1486 C C . GLN A 1 177 ? 12.353 9.504 1.451 1.00 96.00 177 GLN A C 1
ATOM 1488 O O . GLN A 1 177 ? 12.329 10.722 1.331 1.00 96.00 177 GLN A O 1
ATOM 1493 N N . LYS A 1 178 ? 13.014 8.720 0.590 1.00 95.31 178 LYS A N 1
ATOM 1494 C CA . LYS A 1 178 ? 13.800 9.250 -0.535 1.00 95.31 178 LYS A CA 1
ATOM 1495 C C . LYS A 1 178 ? 12.973 10.166 -1.444 1.00 95.31 178 LYS A C 1
ATOM 1497 O O . LYS A 1 178 ? 13.444 11.225 -1.850 1.00 95.31 178 LYS A O 1
ATOM 1502 N N . VAL A 1 179 ? 11.742 9.770 -1.773 1.00 95.56 179 VAL A N 1
ATOM 1503 C CA . VAL A 1 179 ? 10.838 10.583 -2.606 1.00 95.56 179 VAL A CA 1
ATOM 1504 C C . VAL A 1 179 ? 10.293 11.785 -1.836 1.00 95.56 179 VAL A C 1
ATOM 1506 O O . VAL A 1 179 ? 10.149 12.855 -2.420 1.00 95.56 179 VAL A O 1
ATOM 1509 N N . LEU A 1 180 ? 10.007 11.636 -0.540 1.00 95.19 180 LEU A N 1
ATOM 1510 C CA . LEU A 1 180 ? 9.589 12.739 0.324 1.00 95.19 180 LEU A CA 1
ATOM 1511 C C . LEU A 1 180 ? 10.644 13.847 0.357 1.00 95.19 180 LEU A C 1
ATOM 1513 O O . LEU A 1 180 ? 10.299 15.010 0.169 1.00 95.19 180 LEU A O 1
ATOM 1517 N N . ASP A 1 181 ? 11.907 13.479 0.544 1.00 94.69 181 ASP A N 1
ATOM 1518 C CA . ASP A 1 181 ? 13.018 14.425 0.646 1.00 94.69 181 ASP A CA 1
ATOM 1519 C C . ASP A 1 181 ? 13.309 15.118 -0.693 1.00 94.69 181 ASP A C 1
ATOM 1521 O O . ASP A 1 181 ? 13.665 16.295 -0.716 1.00 94.69 181 ASP A O 1
ATOM 1525 N N . ALA A 1 182 ? 13.133 14.408 -1.812 1.00 93.69 182 ALA A N 1
ATOM 1526 C CA . ALA A 1 182 ? 13.402 14.937 -3.148 1.00 93.69 182 ALA A CA 1
ATOM 1527 C C . ALA A 1 182 ? 12.255 15.791 -3.722 1.00 93.69 182 ALA A C 1
ATOM 1529 O O . ALA A 1 182 ? 12.502 16.836 -4.318 1.00 93.69 182 ALA A O 1
ATOM 1530 N N . GLU A 1 183 ? 11.005 15.346 -3.568 1.00 93.62 183 GLU A N 1
ATOM 1531 C CA . GLU A 1 183 ? 9.841 15.894 -4.287 1.00 93.62 183 GLU A CA 1
ATOM 1532 C C . GLU A 1 183 ? 8.785 16.521 -3.355 1.00 93.62 183 GLU A C 1
ATOM 1534 O O . GLU A 1 183 ? 7.857 17.201 -3.803 1.00 93.62 183 GLU A O 1
ATOM 1539 N N . GLY A 1 184 ? 8.896 16.288 -2.045 1.00 92.88 184 GLY A N 1
ATOM 1540 C CA . GLY A 1 184 ? 8.011 16.848 -1.027 1.00 92.88 184 GLY A CA 1
ATOM 1541 C C . GLY A 1 184 ? 6.658 16.142 -0.862 1.00 92.88 184 GLY A C 1
ATOM 1542 O O . GLY A 1 184 ? 6.199 15.333 -1.675 1.00 92.88 184 GLY A O 1
ATOM 1543 N N . MET A 1 185 ? 5.959 16.497 0.223 1.00 90.88 185 MET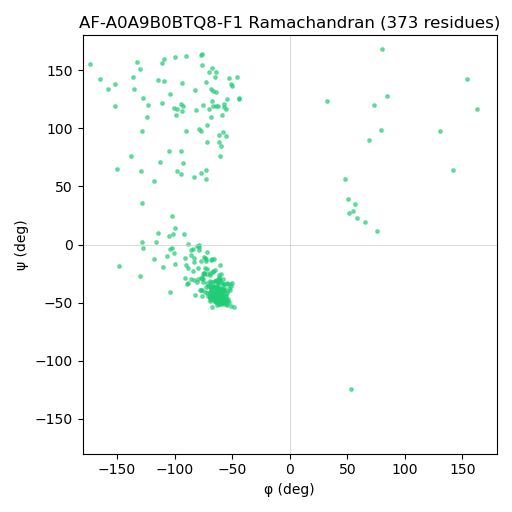 A N 1
ATOM 1544 C CA . MET A 1 185 ? 4.648 15.933 0.587 1.00 90.88 185 MET A CA 1
ATOM 1545 C C . MET A 1 185 ? 3.580 16.126 -0.492 1.00 90.88 185 MET A C 1
ATOM 1547 O O . MET A 1 185 ? 2.707 15.267 -0.668 1.00 90.88 185 MET A O 1
ATOM 1551 N N . GLU A 1 186 ? 3.636 17.243 -1.223 1.00 89.25 186 GLU A N 1
ATOM 1552 C CA . GLU A 1 186 ? 2.695 17.506 -2.304 1.00 89.25 186 GLU A CA 1
ATOM 1553 C C . GLU A 1 186 ? 2.785 16.437 -3.380 1.00 89.25 186 GLU A C 1
ATOM 1555 O O . GLU A 1 186 ? 1.729 16.010 -3.843 1.00 89.25 186 GLU A O 1
ATOM 1560 N N . TYR A 1 187 ? 3.992 15.980 -3.748 1.00 91.69 187 TYR A N 1
ATOM 1561 C CA . TYR A 1 187 ? 4.217 14.915 -4.728 1.00 91.69 187 TYR A CA 1
ATOM 1562 C C . TYR A 1 187 ? 3.567 13.602 -4.294 1.00 91.69 187 TYR A C 1
ATOM 1564 O O . TYR A 1 187 ? 2.800 12.992 -5.051 1.00 91.69 187 TYR A O 1
ATOM 1572 N N . ILE A 1 188 ? 3.805 13.207 -3.045 1.00 92.00 188 ILE A N 1
ATOM 1573 C CA . ILE A 1 188 ? 3.267 11.973 -2.468 1.00 92.00 188 ILE A CA 1
ATOM 1574 C C . ILE A 1 188 ? 1.734 11.983 -2.494 1.00 92.00 188 ILE A C 1
ATOM 1576 O O . ILE A 1 188 ? 1.102 10.994 -2.895 1.00 92.00 188 ILE A O 1
ATOM 1580 N N . GLY A 1 189 ? 1.125 13.104 -2.098 1.00 87.69 189 GLY A N 1
ATOM 1581 C CA . GLY A 1 189 ? -0.319 13.317 -2.140 1.00 87.69 189 GLY A CA 1
ATOM 1582 C C . GLY A 1 189 ? -1.104 12.212 -1.422 1.00 87.69 189 GLY A C 1
ATOM 1583 O O . GLY A 1 189 ? -0.870 11.909 -0.255 1.00 87.69 189 GLY A O 1
ATOM 1584 N N . SER A 1 190 ? -2.047 11.563 -2.113 1.00 85.06 190 SER A N 1
ATOM 1585 C CA . SER A 1 190 ? -2.867 10.497 -1.513 1.00 85.06 190 SER A CA 1
ATOM 1586 C C . SER A 1 190 ? -2.110 9.190 -1.252 1.00 85.06 190 SER A C 1
ATOM 1588 O O . SER A 1 190 ? -2.679 8.266 -0.671 1.00 85.06 190 SER A O 1
ATOM 1590 N N . SER A 1 191 ? -0.853 9.069 -1.685 1.00 89.38 191 SER A N 1
ATOM 1591 C CA . SER A 1 191 ? -0.042 7.867 -1.451 1.00 89.38 191 SER A CA 1
ATOM 1592 C C . SER A 1 191 ? 0.406 7.739 0.005 1.00 89.38 191 SER A C 1
ATOM 1594 O O . SER A 1 191 ? 0.748 6.640 0.422 1.00 89.38 191 SER A O 1
ATOM 1596 N N . VAL A 1 192 ? 0.288 8.801 0.812 1.00 92.31 192 VAL A N 1
ATOM 1597 C CA . VAL A 1 192 ? 0.534 8.769 2.265 1.00 92.31 192 VAL A CA 1
ATOM 1598 C C . VAL A 1 192 ? -0.260 7.651 2.957 1.00 92.31 192 VAL A C 1
ATOM 1600 O O . VAL A 1 192 ? 0.202 7.027 3.902 1.00 92.31 192 VAL A O 1
ATOM 1603 N N . VAL A 1 193 ? -1.471 7.338 2.489 1.00 93.25 193 VAL A N 1
ATOM 1604 C CA . VAL A 1 193 ? -2.272 6.261 3.095 1.00 93.25 193 VAL A CA 1
ATOM 1605 C C . VAL A 1 193 ? -1.589 4.887 3.003 1.00 93.25 193 VAL A C 1
ATOM 1607 O O . VAL A 1 193 ? -1.799 4.049 3.875 1.00 93.25 193 VAL A O 1
ATOM 1610 N N . LEU A 1 194 ? -0.763 4.661 1.973 1.00 94.00 194 LEU A N 1
ATOM 1611 C CA . LEU A 1 194 ? -0.028 3.411 1.795 1.00 94.00 194 LEU A CA 1
ATOM 1612 C C . LEU A 1 194 ? 1.045 3.244 2.867 1.00 94.00 194 LEU A C 1
ATOM 1614 O O . LEU A 1 194 ? 1.216 2.131 3.351 1.00 94.00 194 LEU A O 1
ATOM 1618 N N . ILE A 1 195 ? 1.721 4.326 3.274 1.00 96.00 195 ILE A N 1
ATOM 1619 C CA . ILE A 1 195 ? 2.779 4.219 4.282 1.00 96.00 195 ILE A CA 1
ATOM 1620 C C . ILE A 1 195 ? 2.205 3.879 5.656 1.00 96.00 195 ILE A C 1
ATOM 1622 O O . ILE A 1 195 ? 2.701 2.979 6.321 1.00 96.00 195 ILE A O 1
ATOM 1626 N N . TYR A 1 196 ? 1.070 4.475 6.033 1.00 96.38 196 TYR A N 1
ATOM 1627 C CA . TYR A 1 196 ? 0.383 4.097 7.271 1.00 96.38 196 TYR A CA 1
ATOM 1628 C C . TYR A 1 196 ? -0.168 2.671 7.236 1.00 96.38 196 TYR A C 1
ATOM 1630 O O . TYR A 1 196 ? -0.145 1.981 8.252 1.00 96.38 196 TYR A O 1
ATOM 1638 N N . ALA A 1 197 ? -0.642 2.210 6.076 1.00 95.88 197 ALA A N 1
ATOM 1639 C CA . ALA A 1 197 ? -1.067 0.824 5.910 1.00 95.88 197 ALA A CA 1
ATOM 1640 C C . ALA A 1 197 ? 0.114 -0.154 6.036 1.00 95.88 197 ALA A C 1
ATOM 1642 O O . ALA A 1 197 ? -0.055 -1.223 6.620 1.00 95.88 197 ALA A O 1
ATOM 1643 N N . ALA A 1 198 ? 1.292 0.208 5.514 1.00 95.94 198 ALA A N 1
ATOM 1644 C CA . ALA A 1 198 ? 2.530 -0.559 5.654 1.00 95.94 198 ALA A CA 1
ATOM 1645 C C . ALA A 1 198 ? 2.963 -0.647 7.118 1.00 95.94 198 ALA A C 1
ATOM 1647 O O . ALA A 1 198 ? 3.098 -1.749 7.640 1.00 95.94 198 ALA A O 1
ATOM 1648 N N . CYS A 1 199 ? 3.052 0.493 7.809 1.00 97.00 199 CYS A N 1
ATOM 1649 C CA . CYS A 1 199 ? 3.404 0.530 9.226 1.00 97.00 199 CYS A CA 1
ATOM 1650 C C . CYS A 1 199 ? 2.420 -0.274 10.089 1.00 97.00 199 CYS A C 1
ATOM 1652 O O . CYS A 1 199 ? 2.838 -0.965 11.013 1.00 97.00 199 CYS A O 1
ATOM 1654 N N . LEU A 1 200 ? 1.118 -0.234 9.773 1.00 96.56 200 LEU A N 1
ATOM 1655 C CA . LEU A 1 200 ? 0.109 -1.045 10.459 1.00 96.56 200 LEU A CA 1
ATOM 1656 C C . LEU A 1 200 ? 0.312 -2.554 10.258 1.00 96.56 200 LEU A C 1
ATOM 1658 O O . LEU A 1 200 ? 0.053 -3.325 11.182 1.00 96.56 200 LEU A O 1
ATOM 1662 N N . LYS A 1 201 ? 0.729 -2.981 9.062 1.00 95.00 201 LYS A N 1
ATOM 1663 C CA . LYS A 1 201 ? 0.967 -4.398 8.765 1.00 95.00 201 LYS A CA 1
ATOM 1664 C C . LYS A 1 201 ? 2.262 -4.925 9.357 1.00 95.00 201 LYS A C 1
ATOM 1666 O O . LYS A 1 201 ? 2.273 -6.047 9.846 1.00 95.00 201 LYS A O 1
ATOM 1671 N N . GLU A 1 202 ? 3.312 -4.122 9.322 1.00 94.94 202 GLU A N 1
ATOM 1672 C CA . GLU A 1 202 ? 4.596 -4.459 9.925 1.00 94.94 202 GLU A CA 1
ATOM 1673 C C . GLU A 1 202 ? 4.518 -4.464 11.456 1.00 94.94 202 GLU A C 1
ATOM 1675 O O . GLU A 1 202 ? 5.012 -5.390 12.089 1.00 94.94 202 GLU A O 1
ATOM 1680 N N . ASN A 1 203 ? 3.834 -3.475 12.045 1.00 95.56 203 ASN A N 1
ATOM 1681 C CA . ASN A 1 203 ? 3.543 -3.380 13.477 1.00 95.56 203 ASN A CA 1
ATOM 1682 C C . ASN A 1 203 ? 4.776 -3.558 14.392 1.00 95.56 203 ASN A C 1
ATOM 1684 O O . ASN A 1 203 ? 4.680 -4.186 15.447 1.00 95.56 203 ASN A O 1
ATOM 1688 N N . THR A 1 204 ? 5.926 -3.006 13.999 1.00 95.44 204 THR A N 1
ATOM 1689 C CA . THR A 1 204 ? 7.139 -2.966 14.831 1.00 95.44 204 THR A CA 1
ATOM 1690 C C . THR A 1 204 ? 7.305 -1.600 15.514 1.00 95.44 204 THR A C 1
ATOM 1692 O O . THR A 1 204 ? 6.713 -0.611 15.060 1.00 95.44 204 THR A O 1
ATOM 1695 N N . PRO A 1 205 ? 8.111 -1.494 16.589 1.00 95.00 205 PRO A N 1
ATOM 1696 C CA . PRO A 1 205 ? 8.392 -0.215 17.246 1.00 95.00 205 PRO A CA 1
ATOM 1697 C C . PRO A 1 205 ? 8.929 0.856 16.287 1.00 95.00 205 PRO A C 1
ATOM 1699 O O . PRO A 1 205 ? 8.489 2.004 16.347 1.00 95.00 205 PRO A O 1
ATOM 1702 N N . GLU A 1 206 ? 9.797 0.468 15.352 1.00 95.12 206 GLU A N 1
ATOM 1703 C CA . GLU A 1 206 ? 10.391 1.363 14.354 1.00 95.12 206 GLU A CA 1
ATOM 1704 C C . GLU A 1 206 ? 9.323 1.889 13.387 1.00 95.12 206 GLU A C 1
ATOM 1706 O O . GLU A 1 206 ? 9.320 3.064 13.021 1.00 95.12 206 GLU A O 1
ATOM 1711 N N . ALA A 1 207 ? 8.374 1.034 12.991 1.00 95.56 207 ALA A N 1
ATOM 1712 C CA . ALA A 1 207 ? 7.259 1.430 12.140 1.00 95.56 207 ALA A CA 1
ATOM 1713 C C . ALA A 1 207 ? 6.320 2.420 12.850 1.00 95.56 207 ALA A C 1
ATOM 1715 O O . ALA A 1 207 ? 5.804 3.345 12.219 1.00 95.56 207 ALA A O 1
ATOM 1716 N N . VAL A 1 208 ? 6.106 2.245 14.159 1.00 96.62 208 VAL A N 1
ATOM 1717 C CA . VAL A 1 208 ? 5.303 3.159 14.987 1.00 96.62 208 VAL A CA 1
ATOM 1718 C C . VAL A 1 208 ? 5.975 4.522 15.111 1.00 96.62 208 VAL A C 1
ATOM 1720 O O . VAL A 1 208 ? 5.306 5.543 14.951 1.00 96.62 208 VAL A O 1
ATOM 1723 N N . GLU A 1 209 ? 7.275 4.544 15.402 1.00 96.44 209 GLU A N 1
ATOM 1724 C CA . GLU A 1 209 ? 8.061 5.773 15.521 1.00 96.44 209 GLU A CA 1
ATOM 1725 C C . GLU A 1 209 ? 8.070 6.549 14.202 1.00 96.44 209 GLU A C 1
ATOM 1727 O O . GLU A 1 209 ? 7.624 7.698 14.161 1.00 96.44 209 GLU A O 1
ATOM 1732 N N . PHE A 1 210 ? 8.414 5.873 13.102 1.00 96.88 210 PHE A N 1
ATOM 1733 C CA . PHE A 1 210 ? 8.369 6.453 11.763 1.00 96.88 210 PHE A CA 1
ATOM 1734 C C . PHE A 1 210 ? 6.990 7.048 11.438 1.00 96.88 210 PHE A C 1
ATOM 1736 O O . PHE A 1 210 ? 6.885 8.179 10.963 1.00 96.88 210 PHE A O 1
ATOM 1743 N N . ALA A 1 211 ? 5.908 6.309 11.708 1.00 97.06 211 ALA A N 1
ATOM 1744 C CA . ALA A 1 211 ? 4.556 6.765 11.402 1.00 97.06 211 ALA A CA 1
ATOM 1745 C C . ALA A 1 211 ? 4.155 8.010 12.215 1.00 97.06 211 ALA A C 1
ATOM 1747 O O . ALA A 1 211 ? 3.481 8.898 11.683 1.00 97.06 211 ALA A O 1
ATOM 1748 N N . LEU A 1 212 ? 4.567 8.094 13.483 1.00 96.12 212 LEU A N 1
ATOM 1749 C CA . LEU A 1 212 ? 4.313 9.252 14.342 1.00 96.12 212 LEU A CA 1
ATOM 1750 C C . LEU A 1 212 ? 5.077 10.492 13.877 1.00 96.12 212 LEU A C 1
ATOM 1752 O O . LEU A 1 212 ? 4.493 11.576 13.809 1.00 96.12 212 LEU A O 1
ATOM 1756 N N . ASP A 1 213 ? 6.350 10.350 13.528 1.00 95.38 213 ASP A N 1
ATOM 1757 C CA . ASP A 1 213 ? 7.151 11.484 13.067 1.00 95.38 213 ASP A CA 1
ATOM 1758 C C . ASP A 1 213 ? 6.695 11.969 11.695 1.00 95.38 213 ASP A C 1
ATOM 1760 O O . ASP A 1 213 ? 6.470 13.169 11.498 1.00 95.38 213 ASP A O 1
ATOM 1764 N N . HIS A 1 214 ? 6.397 11.034 10.791 1.00 95.62 214 HIS A N 1
ATOM 1765 C CA . HIS A 1 214 ? 5.767 11.352 9.518 1.00 95.62 214 HIS A CA 1
ATOM 1766 C C . HIS A 1 214 ? 4.421 12.072 9.709 1.00 95.62 214 HIS A C 1
ATOM 1768 O O . HIS A 1 214 ? 4.106 13.014 8.986 1.00 95.62 214 HIS A O 1
ATOM 1774 N N . TRP A 1 215 ? 3.608 11.665 10.690 1.00 94.94 215 TRP A N 1
ATOM 1775 C CA . TRP A 1 215 ? 2.324 12.311 10.980 1.00 94.94 215 TRP A CA 1
ATOM 1776 C C . TRP A 1 215 ? 2.473 13.763 11.429 1.00 94.94 215 TRP A C 1
ATOM 1778 O O . TRP A 1 215 ? 1.734 14.625 10.950 1.00 94.94 215 TRP A O 1
ATOM 1788 N N . LYS A 1 216 ? 3.440 14.060 12.304 1.00 92.81 216 LYS A N 1
ATOM 1789 C CA . LYS A 1 216 ? 3.745 15.443 12.709 1.00 92.81 216 LYS A CA 1
ATOM 1790 C C . LYS A 1 216 ? 4.154 16.285 11.501 1.00 92.81 216 LYS A C 1
ATOM 1792 O O . LYS A 1 216 ? 3.635 17.385 11.328 1.00 92.81 216 LYS A O 1
ATOM 1797 N N . HIS A 1 217 ? 5.027 15.749 10.646 1.00 91.44 217 HIS A N 1
ATOM 1798 C CA . HIS A 1 217 ? 5.444 16.428 9.421 1.00 91.44 217 HIS A CA 1
ATOM 1799 C C . HIS A 1 217 ? 4.254 16.680 8.486 1.00 91.44 217 HIS A C 1
ATOM 1801 O O . HIS A 1 217 ? 4.015 17.814 8.077 1.00 91.44 217 HIS A O 1
ATOM 1807 N N . GLN A 1 218 ? 3.439 15.651 8.231 1.00 90.94 218 GLN A N 1
ATOM 1808 C CA . GLN A 1 218 ? 2.255 15.766 7.388 1.00 90.94 218 GLN A CA 1
ATOM 1809 C C . GLN A 1 218 ? 1.295 16.839 7.899 1.00 90.94 218 GLN A C 1
ATOM 1811 O O . GLN A 1 218 ? 0.851 17.651 7.096 1.00 90.94 218 GLN A O 1
ATOM 1816 N N . GLN A 1 219 ? 0.969 16.860 9.195 1.00 89.88 219 GLN A N 1
ATOM 1817 C CA . GLN A 1 219 ? 0.011 17.823 9.753 1.00 89.88 219 GLN A CA 1
ATOM 1818 C C . GLN A 1 219 ? 0.401 19.283 9.489 1.00 89.88 219 GLN A C 1
ATOM 1820 O O . GLN A 1 219 ? -0.484 20.107 9.263 1.00 89.88 219 GLN A O 1
ATOM 1825 N N . ASN A 1 220 ? 1.702 19.585 9.467 1.00 88.62 220 ASN A N 1
ATOM 1826 C CA . ASN A 1 220 ? 2.210 20.929 9.196 1.00 88.62 220 ASN A CA 1
ATOM 1827 C C . ASN A 1 220 ? 2.108 21.323 7.714 1.00 88.62 220 ASN A C 1
ATOM 1829 O O . ASN A 1 220 ? 2.059 22.509 7.401 1.00 88.62 220 ASN A O 1
ATOM 1833 N N . THR A 1 221 ? 2.075 20.349 6.801 1.00 89.06 221 THR A N 1
ATOM 1834 C CA . THR A 1 221 ? 2.091 20.599 5.350 1.00 89.06 221 THR A CA 1
ATOM 1835 C C . THR A 1 221 ? 0.726 20.408 4.693 1.00 89.06 221 THR A C 1
ATOM 1837 O O . THR A 1 221 ? 0.338 21.175 3.818 1.00 89.06 221 THR A O 1
ATOM 1840 N N . MET A 1 222 ? -0.021 19.375 5.081 1.00 87.38 222 MET A N 1
ATOM 1841 C CA . MET A 1 222 ? -1.291 19.004 4.463 1.00 87.38 222 MET A CA 1
ATOM 1842 C C . MET A 1 222 ? -2.210 18.311 5.467 1.00 87.38 222 MET A C 1
ATOM 1844 O O . MET A 1 222 ? -1.813 17.389 6.175 1.00 87.38 222 MET A O 1
ATOM 1848 N N . LYS A 1 223 ? -3.500 18.661 5.439 1.00 87.25 223 LYS A N 1
ATOM 1849 C CA . LYS A 1 223 ? -4.514 17.985 6.254 1.00 87.25 223 LYS A CA 1
ATOM 1850 C C . LYS A 1 223 ? -4.541 16.472 5.963 1.00 87.25 223 LYS A C 1
ATOM 1852 O O . LYS A 1 223 ? -4.826 16.083 4.825 1.00 87.25 223 LYS A O 1
ATOM 1857 N N . PRO A 1 224 ? -4.320 15.606 6.969 1.00 88.81 224 PRO A N 1
ATOM 1858 C CA . PRO A 1 224 ? -4.371 14.169 6.760 1.00 88.81 224 PRO A CA 1
ATOM 1859 C C . PRO A 1 224 ? -5.764 13.682 6.359 1.00 88.81 224 PRO A C 1
ATOM 1861 O O . PRO A 1 224 ? -6.794 14.219 6.779 1.00 88.81 224 PRO A O 1
ATOM 1864 N N . SER 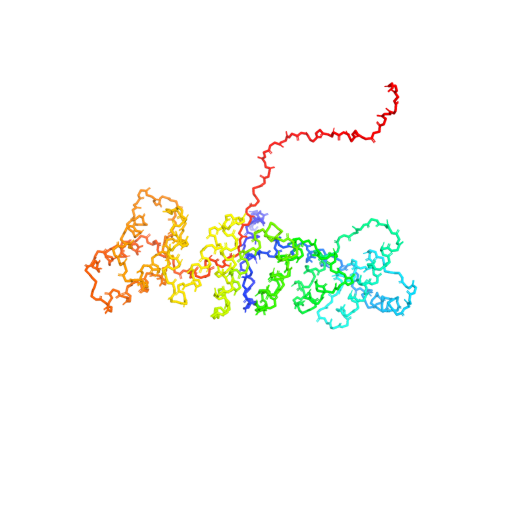A 1 225 ? -5.806 12.624 5.548 1.00 88.88 225 SER A N 1
ATOM 1865 C CA . SER A 1 225 ? -7.073 11.987 5.197 1.00 88.88 225 SER A CA 1
ATOM 1866 C C . SER A 1 225 ? -7.663 11.261 6.410 1.00 88.88 225 SER A C 1
ATOM 1868 O O . SER A 1 225 ? -6.921 10.685 7.202 1.00 88.88 225 SER A O 1
ATOM 1870 N N . ILE A 1 226 ? -8.999 11.187 6.501 1.00 89.44 226 ILE A N 1
ATOM 1871 C CA . ILE A 1 226 ? -9.706 10.428 7.558 1.00 89.44 226 ILE A CA 1
ATOM 1872 C C . ILE A 1 226 ? -9.173 8.992 7.656 1.00 89.44 226 ILE A C 1
ATOM 1874 O O . ILE A 1 226 ? -9.089 8.413 8.735 1.00 89.44 226 ILE A O 1
ATOM 1878 N N . ARG A 1 227 ? -8.805 8.410 6.512 1.00 90.25 227 ARG A N 1
ATOM 1879 C CA . ARG A 1 227 ? -8.286 7.051 6.438 1.00 90.25 227 ARG A CA 1
ATOM 1880 C C . ARG A 1 227 ? -6.859 6.930 6.962 1.00 90.25 227 ARG A C 1
ATOM 1882 O O . ARG A 1 227 ? -6.572 5.973 7.668 1.00 90.25 227 ARG A O 1
ATOM 1889 N N . SER A 1 228 ? -5.997 7.895 6.646 1.00 92.69 228 SER A N 1
ATOM 1890 C CA . SER A 1 228 ? -4.648 7.991 7.214 1.00 92.69 228 SER A CA 1
ATOM 1891 C C . SER A 1 228 ? -4.723 8.084 8.737 1.00 92.69 228 SER A C 1
ATOM 1893 O O . SER A 1 228 ? -4.061 7.314 9.424 1.00 92.69 228 SER A O 1
ATOM 1895 N N . SER A 1 229 ? -5.609 8.942 9.253 1.00 94.06 229 SER A N 1
ATOM 1896 C CA . SER A 1 229 ? -5.867 9.052 10.689 1.00 94.06 229 SER A CA 1
ATOM 1897 C C . SER A 1 229 ? -6.345 7.729 11.284 1.00 94.06 229 SER A C 1
ATOM 1899 O O . SER A 1 229 ? -5.821 7.296 12.297 1.00 94.06 229 SER A O 1
ATOM 1901 N N . ALA A 1 230 ? -7.304 7.055 10.637 1.00 94.62 230 ALA A N 1
ATOM 1902 C CA . ALA A 1 230 ? -7.828 5.775 11.112 1.00 94.62 230 ALA A CA 1
ATOM 1903 C C . ALA A 1 230 ? -6.740 4.694 11.215 1.00 94.62 230 ALA A C 1
ATOM 1905 O O . ALA A 1 230 ? -6.677 3.985 12.215 1.00 94.62 230 ALA A O 1
ATOM 1906 N N . LEU A 1 231 ? -5.887 4.581 10.192 1.00 96.31 231 LEU A N 1
ATOM 1907 C CA . LEU A 1 231 ? -4.789 3.612 10.155 1.00 96.31 231 LEU A CA 1
ATOM 1908 C C . LEU A 1 231 ? -3.766 3.885 11.257 1.00 96.31 231 LEU A C 1
ATOM 1910 O O . LEU A 1 231 ? -3.411 2.967 11.993 1.00 96.31 231 LEU A O 1
ATOM 1914 N N . LEU A 1 232 ? -3.341 5.142 11.403 1.00 97.06 232 LEU A N 1
ATOM 1915 C CA . LEU A 1 232 ? -2.389 5.526 12.440 1.00 97.06 232 LEU A CA 1
ATOM 1916 C C . LEU A 1 232 ? -2.968 5.324 13.843 1.00 97.06 232 LEU A C 1
ATOM 1918 O O . LEU A 1 232 ? -2.319 4.722 14.691 1.00 97.06 232 LEU A O 1
ATOM 1922 N N . SER A 1 233 ? -4.203 5.764 14.094 1.00 97.06 233 SER A N 1
ATOM 1923 C CA . SER A 1 233 ? -4.859 5.556 15.387 1.00 97.06 233 SER A CA 1
ATOM 1924 C C . SER A 1 233 ? -4.982 4.073 15.727 1.00 97.06 233 SER A C 1
ATOM 1926 O O . SER A 1 233 ? -4.745 3.694 16.870 1.00 97.06 233 SER A O 1
ATOM 1928 N N . TYR A 1 234 ? -5.304 3.219 14.752 1.00 97.38 234 TYR A N 1
ATOM 1929 C CA . TYR A 1 234 ? -5.369 1.779 14.987 1.00 97.38 234 TYR A CA 1
ATOM 1930 C C . TYR A 1 234 ? -3.994 1.174 15.298 1.00 97.38 234 TYR A C 1
ATOM 1932 O O . TYR A 1 234 ? -3.877 0.401 16.248 1.00 97.38 234 TYR A O 1
ATOM 1940 N N . LEU A 1 235 ? -2.946 1.582 14.571 1.00 97.81 235 LEU A N 1
ATOM 1941 C CA . LEU A 1 235 ? -1.559 1.198 14.860 1.00 97.81 235 LEU A CA 1
ATOM 1942 C C . LEU A 1 235 ? -1.162 1.581 16.296 1.00 97.81 235 LEU A C 1
ATOM 1944 O O . LEU A 1 235 ? -0.600 0.764 17.022 1.00 97.81 235 LEU A O 1
ATOM 1948 N N . LEU A 1 236 ? -1.499 2.794 16.738 1.00 97.75 236 LEU A N 1
ATOM 1949 C CA . LEU A 1 236 ? -1.191 3.270 18.089 1.00 97.75 236 LEU A CA 1
ATOM 1950 C C . LEU A 1 236 ? -1.942 2.494 19.176 1.00 97.75 236 LEU A C 1
ATOM 1952 O O . LEU A 1 236 ? -1.344 2.140 20.190 1.00 97.75 236 LEU A O 1
ATOM 1956 N N . ILE A 1 237 ? -3.220 2.167 18.955 1.00 96.94 237 ILE A N 1
ATOM 1957 C CA . ILE A 1 237 ? -4.004 1.334 19.881 1.00 96.94 237 ILE A CA 1
ATOM 1958 C C . ILE A 1 237 ? -3.383 -0.066 20.008 1.00 96.94 237 ILE A C 1
ATOM 1960 O O . ILE A 1 237 ? -3.229 -0.555 21.126 1.00 96.94 237 ILE A O 1
ATOM 1964 N N . LYS A 1 238 ? -2.966 -0.691 18.893 1.00 95.94 238 LYS A N 1
ATOM 1965 C CA . LYS A 1 238 ? -2.284 -2.003 18.908 1.00 95.94 238 LYS A CA 1
ATOM 1966 C C . LYS A 1 238 ? -0.958 -1.978 19.676 1.00 95.94 238 LYS A C 1
ATOM 1968 O O . LYS A 1 238 ? -0.561 -3.004 20.215 1.00 95.94 238 LYS A O 1
ATOM 1973 N N . ASN A 1 239 ? -0.308 -0.818 19.757 1.00 96.62 239 ASN A N 1
ATOM 1974 C CA . ASN A 1 239 ? 0.970 -0.622 20.445 1.00 96.62 239 ASN A CA 1
ATOM 1975 C C . ASN A 1 239 ? 0.823 0.056 21.818 1.00 96.62 239 ASN A C 1
ATOM 1977 O O . ASN A 1 239 ? 1.765 0.689 22.289 1.00 96.62 239 ASN A O 1
ATOM 1981 N N . ASN A 1 240 ? -0.344 -0.063 22.464 1.00 95.50 240 ASN A N 1
ATOM 1982 C CA . ASN A 1 240 ? -0.608 0.461 23.811 1.00 95.50 240 ASN A CA 1
ATOM 1983 C C . ASN A 1 240 ? -0.355 1.975 23.968 1.00 95.50 240 ASN A C 1
ATOM 1985 O O . ASN A 1 240 ? 0.062 2.426 25.029 1.00 95.50 240 ASN A O 1
ATOM 1989 N N . LYS A 1 241 ? -0.632 2.769 22.925 1.00 96.56 241 LYS A N 1
ATOM 1990 C CA . LYS A 1 241 ? -0.596 4.246 22.958 1.00 96.56 241 LYS A CA 1
ATOM 1991 C C . LYS A 1 241 ? -1.983 4.860 22.670 1.00 96.56 241 LYS A C 1
ATOM 1993 O O . LYS A 1 241 ? -2.124 5.641 21.720 1.00 96.56 241 LYS A O 1
ATOM 1998 N N . PRO A 1 242 ? -3.046 4.482 23.409 1.00 96.50 242 PRO A N 1
ATOM 1999 C CA . PRO A 1 242 ? -4.415 4.916 23.125 1.00 96.50 242 PRO A CA 1
ATOM 2000 C C . PRO A 1 242 ? -4.648 6.424 23.328 1.00 96.50 242 PRO A C 1
ATOM 2002 O O . PRO A 1 242 ? -5.549 6.984 22.705 1.00 96.50 242 PRO A O 1
ATOM 2005 N N . GLU A 1 243 ? -3.838 7.108 24.138 1.00 96.06 243 GLU A N 1
ATOM 2006 C CA . GLU A 1 243 ? -3.912 8.557 24.367 1.00 96.06 243 GLU A CA 1
ATOM 2007 C C . GLU A 1 243 ? -3.603 9.333 23.081 1.00 96.06 243 GLU A C 1
ATOM 2009 O O . GLU A 1 243 ? -4.390 10.182 22.659 1.00 96.06 243 GLU A O 1
ATOM 2014 N N . LEU A 1 244 ? -2.502 8.978 22.409 1.00 95.94 244 LEU A N 1
ATOM 2015 C CA . LEU A 1 244 ? -2.110 9.571 21.126 1.00 95.94 244 LEU A CA 1
ATOM 2016 C C . LEU A 1 244 ? -3.123 9.234 20.028 1.00 95.94 244 LEU A C 1
ATOM 2018 O O . LEU A 1 244 ? -3.467 10.075 19.196 1.00 95.94 244 LEU A O 1
ATOM 2022 N N . ALA A 1 245 ? -3.650 8.005 20.039 1.00 96.31 245 ALA A N 1
ATOM 2023 C CA . ALA A 1 245 ? -4.719 7.626 19.126 1.00 96.31 245 ALA A CA 1
ATOM 2024 C C . ALA A 1 245 ? -5.950 8.527 19.314 1.00 96.31 245 ALA A C 1
ATOM 2026 O O . ALA A 1 245 ? -6.532 8.976 18.326 1.00 96.31 245 ALA A O 1
ATOM 2027 N N . MET A 1 246 ? -6.323 8.827 20.562 1.00 94.56 246 MET A N 1
ATOM 2028 C CA . MET A 1 246 ? -7.445 9.709 20.879 1.00 94.56 246 MET A CA 1
ATOM 2029 C C . MET A 1 246 ? -7.215 11.157 20.467 1.00 94.56 246 MET A C 1
ATOM 2031 O O . MET A 1 246 ? -8.165 11.783 19.997 1.00 94.56 246 MET A O 1
ATOM 2035 N N . GLU A 1 247 ? -5.999 11.683 20.595 1.00 93.69 247 GLU A N 1
ATOM 2036 C CA . GLU A 1 247 ? -5.647 13.018 20.099 1.00 93.69 247 GLU A CA 1
ATOM 2037 C C . GLU A 1 247 ? -5.960 13.132 18.598 1.00 93.69 247 GLU A C 1
ATOM 2039 O O . GLU A 1 247 ? -6.739 13.992 18.174 1.00 93.69 247 GLU A O 1
ATOM 2044 N N . ILE A 1 248 ? -5.476 12.167 17.810 1.00 93.44 248 ILE A N 1
ATOM 2045 C CA . ILE A 1 248 ? -5.713 12.095 16.362 1.00 93.44 248 ILE A CA 1
ATOM 2046 C C . ILE A 1 248 ? -7.209 11.953 16.045 1.00 93.44 248 ILE A C 1
ATOM 2048 O O . ILE A 1 248 ? -7.742 12.656 15.183 1.00 93.44 248 ILE A O 1
ATOM 2052 N N . LEU A 1 249 ? -7.914 11.050 16.735 1.00 92.19 249 LEU A N 1
ATOM 2053 C CA . LEU A 1 249 ? -9.339 10.790 16.490 1.00 92.19 249 LEU A CA 1
ATOM 2054 C C . LEU A 1 249 ? -10.235 11.963 16.912 1.00 92.19 249 LEU A C 1
ATOM 2056 O O . LEU A 1 249 ? -11.354 12.093 16.406 1.00 92.19 249 LEU A O 1
ATOM 2060 N N . SER A 1 250 ? -9.791 12.797 17.851 1.00 88.75 250 SER A N 1
ATOM 2061 C CA . SER A 1 250 ? -10.553 13.950 18.344 1.00 88.75 250 SER A CA 1
ATOM 2062 C C . SER A 1 250 ? -10.544 15.115 17.359 1.00 88.75 250 SER A C 1
ATOM 2064 O O . SER A 1 250 ? -11.543 15.821 17.262 1.00 88.75 250 SER A O 1
ATOM 2066 N N . ALA A 1 251 ? -9.487 15.249 16.553 1.00 85.62 251 ALA A N 1
ATOM 2067 C CA . ALA A 1 251 ? -9.410 16.242 15.480 1.00 85.62 251 ALA A CA 1
ATOM 2068 C C . ALA A 1 251 ? -10.386 15.971 14.314 1.00 85.62 251 ALA A C 1
ATOM 2070 O O . ALA A 1 251 ? -10.609 16.833 13.460 1.00 85.62 251 ALA A O 1
ATOM 2071 N N . ILE A 1 252 ? -10.977 14.773 14.251 1.00 83.94 252 ILE A N 1
ATOM 2072 C CA . ILE A 1 252 ? -11.930 14.392 13.208 1.00 83.94 252 ILE A CA 1
ATOM 2073 C C . ILE A 1 252 ? -13.351 14.678 13.713 1.00 83.94 252 ILE A C 1
ATOM 2075 O O . ILE A 1 252 ? -13.798 14.008 14.649 1.00 83.94 252 ILE A O 1
ATOM 2079 N N . PRO A 1 253 ? -14.099 15.612 13.092 1.00 68.25 253 PRO A N 1
ATOM 2080 C CA . PRO A 1 253 ? -15.484 15.876 13.466 1.00 68.25 253 PRO A CA 1
ATOM 2081 C C . PRO A 1 253 ? -16.317 14.626 13.177 1.00 68.25 253 PRO A C 1
ATOM 2083 O O . PRO A 1 253 ? -16.354 14.120 12.050 1.00 68.25 253 PRO A O 1
ATOM 2086 N N . LEU A 1 254 ? -16.925 14.066 14.218 1.00 63.66 254 LEU A N 1
ATOM 2087 C CA . LEU A 1 254 ? -17.300 12.662 14.231 1.00 63.66 254 LEU A CA 1
ATOM 2088 C C . LEU A 1 254 ? -18.785 12.476 14.509 1.00 63.66 254 LEU A C 1
ATOM 2090 O O . LEU A 1 254 ? -19.201 12.605 15.648 1.00 63.66 254 LEU A O 1
ATOM 2094 N N . GLU A 1 255 ? -19.539 12.046 13.495 1.00 56.47 255 GLU A N 1
ATOM 2095 C CA . GLU A 1 255 ? -20.821 11.347 13.707 1.00 56.47 255 GLU A CA 1
ATOM 2096 C C . GLU A 1 255 ? -21.156 10.299 12.630 1.00 56.47 255 GLU A C 1
ATOM 2098 O O . GLU A 1 255 ? -21.959 9.399 12.867 1.00 56.47 255 GLU A O 1
ATOM 2103 N N . ARG A 1 256 ? -20.542 10.334 11.435 1.00 64.00 256 ARG A N 1
ATOM 2104 C CA . ARG A 1 256 ? -20.995 9.483 10.312 1.00 64.00 256 ARG A CA 1
ATOM 2105 C C . ARG A 1 256 ? -20.059 8.343 9.911 1.00 64.00 256 ARG A C 1
ATOM 2107 O O . ARG A 1 256 ? -20.542 7.413 9.268 1.00 64.00 256 ARG A O 1
ATOM 2114 N N . VAL A 1 257 ? -18.774 8.372 10.257 1.00 83.06 257 VAL A N 1
ATOM 2115 C CA . VAL A 1 257 ? -17.810 7.370 9.761 1.00 83.06 257 VAL A CA 1
ATOM 2116 C C . VAL A 1 257 ? -17.694 6.198 10.734 1.00 83.06 257 VAL A C 1
ATOM 2118 O O . VAL A 1 257 ? -17.296 6.384 11.881 1.00 83.06 257 VAL A O 1
ATOM 2121 N N . ILE A 1 258 ? -18.027 4.992 10.263 1.00 87.69 258 ILE A N 1
ATOM 2122 C CA . ILE A 1 258 ? -18.101 3.777 11.089 1.00 87.69 258 ILE A CA 1
ATOM 2123 C C . ILE A 1 258 ? -16.749 3.419 11.726 1.00 87.69 258 ILE A C 1
ATOM 2125 O O . ILE A 1 258 ? -16.689 3.140 12.919 1.00 87.69 258 ILE A O 1
ATOM 2129 N N . SER A 1 259 ? -15.649 3.518 10.970 1.00 89.38 259 SER A N 1
ATOM 2130 C CA . SER A 1 259 ? -14.309 3.171 11.454 1.00 89.38 259 SER A CA 1
ATOM 2131 C C . SER A 1 259 ? -13.855 4.076 12.593 1.00 89.38 259 SER A C 1
ATOM 2133 O O . SER A 1 259 ? -13.376 3.582 13.603 1.00 89.38 259 SER A O 1
ATOM 2135 N N . ILE A 1 260 ? -14.059 5.390 12.478 1.00 91.50 260 ILE A N 1
ATOM 2136 C CA . ILE A 1 260 ? -13.603 6.345 13.496 1.00 91.50 260 ILE A CA 1
ATOM 2137 C C . ILE A 1 260 ? -14.375 6.156 14.812 1.00 91.50 260 ILE A C 1
ATOM 2139 O O . ILE A 1 260 ? -13.778 6.243 15.881 1.00 91.50 260 ILE A O 1
ATOM 2143 N N . LYS A 1 261 ? -15.675 5.827 14.757 1.00 89.81 261 LYS A N 1
ATOM 2144 C CA . LYS A 1 261 ? -16.459 5.494 15.962 1.00 89.81 261 LYS A CA 1
ATOM 2145 C C . LYS A 1 261 ? -15.903 4.274 16.681 1.00 89.81 261 LYS A C 1
ATOM 2147 O O . LYS A 1 261 ? -15.644 4.334 17.877 1.00 89.81 261 LYS A O 1
ATOM 2152 N N . ASN A 1 262 ? -15.696 3.196 15.932 1.00 93.69 262 ASN A N 1
ATOM 2153 C CA . ASN A 1 262 ? -15.196 1.940 16.476 1.00 93.69 262 ASN A CA 1
ATOM 2154 C C . ASN A 1 262 ? -13.761 2.093 17.010 1.00 93.69 262 ASN A C 1
ATOM 2156 O O . ASN A 1 262 ? -13.451 1.566 18.071 1.00 93.69 262 ASN A O 1
ATOM 2160 N N . LEU A 1 263 ? -12.917 2.898 16.357 1.00 95.44 263 LEU A N 1
ATOM 2161 C CA . LEU A 1 263 ? -11.581 3.234 16.861 1.00 95.44 263 LEU A CA 1
ATOM 2162 C C . LEU A 1 263 ? -11.620 4.059 18.152 1.00 95.44 263 LEU A C 1
ATOM 2164 O O . LEU A 1 263 ? -10.833 3.789 19.053 1.00 95.44 263 LEU A O 1
ATOM 2168 N N . LYS A 1 264 ? -12.542 5.026 18.279 1.00 93.69 264 LYS A N 1
ATOM 2169 C CA . LYS A 1 264 ? -12.728 5.755 19.544 1.00 93.69 264 LYS A CA 1
ATOM 2170 C C . LYS A 1 264 ? -13.208 4.837 20.658 1.00 93.69 264 LYS A C 1
ATOM 2172 O O . LYS A 1 264 ? -12.678 4.917 21.758 1.00 93.69 264 LYS A O 1
ATOM 2177 N N . MET A 1 265 ? -14.166 3.952 20.375 1.00 94.00 265 MET A N 1
ATOM 2178 C CA . MET A 1 265 ? -14.610 2.949 21.347 1.00 94.00 265 MET A CA 1
ATOM 2179 C C . MET A 1 265 ? -13.440 2.080 21.802 1.00 94.00 265 MET A C 1
ATOM 2181 O O . MET A 1 265 ? -13.210 1.980 22.999 1.00 94.00 265 MET A O 1
ATOM 2185 N N . LEU A 1 266 ? -12.653 1.535 20.867 1.00 95.88 266 LEU A N 1
ATOM 2186 C CA . LEU A 1 266 ? -11.448 0.773 21.200 1.00 95.88 266 LEU A CA 1
ATOM 2187 C C . LEU A 1 266 ? -10.480 1.577 22.070 1.00 95.88 266 LEU A C 1
ATOM 2189 O O . LEU A 1 266 ? -10.026 1.075 23.092 1.00 95.88 266 LEU A O 1
ATOM 2193 N N . ALA A 1 267 ? -10.187 2.826 21.714 1.00 96.12 267 ALA A N 1
ATOM 2194 C CA . ALA A 1 267 ? -9.292 3.652 22.511 1.00 96.12 267 ALA A CA 1
ATOM 2195 C C . ALA A 1 267 ? -9.847 3.922 23.923 1.00 96.12 267 ALA A C 1
ATOM 2197 O O . ALA A 1 267 ? -9.105 3.813 24.893 1.00 96.12 267 ALA A O 1
ATOM 2198 N N . TYR A 1 268 ? -11.149 4.197 24.070 1.00 95.44 268 TYR A N 1
ATOM 2199 C CA . TYR A 1 268 ? -11.782 4.358 25.383 1.00 95.44 268 TYR A CA 1
ATOM 2200 C C . TYR A 1 268 ? -11.765 3.077 26.218 1.00 95.44 268 TYR A C 1
ATOM 2202 O O . TYR A 1 268 ? -11.531 3.171 27.419 1.00 95.44 268 TYR A O 1
ATOM 2210 N N . ILE A 1 269 ? -11.950 1.906 25.598 1.00 94.88 269 ILE A N 1
ATOM 2211 C CA . ILE A 1 269 ? -11.819 0.601 26.265 1.00 94.88 269 ILE A CA 1
ATOM 2212 C C . ILE A 1 269 ? -10.399 0.433 26.811 1.00 94.88 269 ILE A C 1
ATOM 2214 O O . ILE A 1 269 ? -10.223 0.094 27.973 1.00 94.88 269 ILE A O 1
ATOM 2218 N N . HIS A 1 270 ? -9.377 0.723 26.000 1.00 94.31 270 HIS A N 1
ATOM 2219 C CA . HIS A 1 270 ? -7.980 0.650 26.441 1.00 94.31 270 HIS A CA 1
ATOM 2220 C C . HIS A 1 270 ? -7.645 1.652 27.561 1.00 94.31 270 HIS A C 1
ATOM 2222 O O . HIS A 1 270 ? -6.790 1.364 28.389 1.00 94.31 270 HIS A O 1
ATOM 2228 N N . LEU A 1 271 ? -8.317 2.806 27.595 1.00 94.56 271 LEU A N 1
ATOM 2229 C CA . LEU A 1 271 ? -8.154 3.835 28.629 1.00 94.56 271 LEU A CA 1
ATOM 2230 C C . LEU A 1 271 ? -9.018 3.601 29.883 1.00 94.56 271 LEU A C 1
ATOM 2232 O O . LEU A 1 271 ? -8.955 4.418 30.800 1.00 94.56 271 LEU A O 1
ATOM 2236 N N . GLY A 1 272 ? -9.885 2.580 29.903 1.00 93.31 272 GLY A N 1
ATOM 2237 C CA . GLY A 1 272 ? -10.867 2.367 30.976 1.00 93.31 272 GLY A CA 1
ATOM 2238 C C . GLY A 1 272 ? -11.944 3.462 31.082 1.00 93.31 272 GLY A C 1
ATOM 2239 O O . GLY A 1 272 ? -12.576 3.626 32.120 1.00 93.31 272 GLY A O 1
ATOM 2240 N N . LYS A 1 273 ? -12.164 4.258 30.025 1.00 93.44 273 LYS A N 1
ATOM 2241 C CA . LYS A 1 273 ? -13.100 5.403 30.015 1.00 93.44 273 LYS A CA 1
ATOM 2242 C C . LYS A 1 273 ? -14.479 5.007 29.473 1.00 93.44 273 LYS A C 1
ATOM 2244 O O . LYS A 1 273 ? -14.945 5.558 28.473 1.00 93.44 273 LYS A O 1
ATOM 2249 N N . TYR A 1 274 ? -15.139 4.060 30.133 1.00 93.88 274 TYR A N 1
ATOM 2250 C CA . TYR A 1 274 ? -16.378 3.428 29.656 1.00 93.88 274 TYR A CA 1
ATOM 2251 C C . TYR A 1 274 ? -17.571 4.385 29.502 1.00 93.88 274 TYR A C 1
ATOM 2253 O O . TYR A 1 274 ? -18.335 4.258 28.543 1.00 93.88 274 TYR A O 1
ATOM 2261 N N . ILE A 1 275 ? -17.678 5.415 30.350 1.00 93.88 275 ILE A N 1
ATOM 2262 C CA . ILE A 1 275 ? -18.714 6.464 30.256 1.00 93.88 275 ILE A CA 1
ATOM 2263 C C . ILE A 1 275 ? -18.776 7.081 28.851 1.00 93.88 275 ILE A C 1
ATOM 2265 O O . ILE A 1 275 ? -19.855 7.326 28.310 1.00 93.88 275 ILE A O 1
ATOM 2269 N N . GLN A 1 276 ? -17.615 7.293 28.222 1.00 92.50 276 GLN A N 1
ATOM 2270 C CA . GLN A 1 276 ? -17.519 7.947 26.914 1.00 92.50 276 GLN A CA 1
ATOM 2271 C C . GLN A 1 276 ? -18.007 7.065 25.755 1.00 92.50 276 GLN A C 1
ATOM 2273 O O . GLN A 1 276 ? -18.236 7.555 24.648 1.00 92.50 276 GLN A O 1
ATOM 2278 N N . ILE A 1 277 ? -18.211 5.768 25.996 1.00 93.44 277 ILE A N 1
ATOM 2279 C CA . ILE A 1 277 ? -18.721 4.815 25.005 1.00 93.44 277 ILE A CA 1
ATOM 2280 C C . ILE A 1 277 ? -20.248 4.912 24.885 1.00 93.44 277 ILE A C 1
ATOM 2282 O O . ILE A 1 277 ? -20.789 4.754 23.788 1.00 93.44 277 ILE A O 1
ATOM 2286 N N . ILE A 1 278 ? -20.945 5.242 25.977 1.00 92.56 278 ILE A N 1
ATOM 2287 C CA . ILE A 1 278 ? -22.410 5.371 26.029 1.00 92.56 278 ILE A CA 1
ATOM 2288 C C . ILE A 1 278 ? -22.967 6.271 24.912 1.00 92.56 278 ILE A C 1
ATOM 2290 O O . ILE A 1 278 ? -23.857 5.811 24.192 1.00 92.56 278 ILE A O 1
ATOM 2294 N N . PRO A 1 279 ? -22.494 7.522 24.711 1.00 90.50 279 PRO A N 1
ATOM 2295 C CA . PRO A 1 279 ? -23.027 8.375 23.648 1.00 90.50 279 PRO A CA 1
ATOM 2296 C C . PRO A 1 279 ? -22.788 7.799 22.244 1.00 90.50 279 PRO A C 1
ATOM 2298 O O . PRO A 1 279 ? -23.628 7.979 21.363 1.00 90.50 279 PRO A O 1
ATOM 2301 N N . ILE A 1 280 ? -21.691 7.062 22.032 1.00 89.44 280 ILE A N 1
ATOM 2302 C CA . ILE A 1 280 ? -21.388 6.427 20.741 1.00 89.44 280 ILE A CA 1
ATOM 2303 C C . ILE A 1 280 ? -22.380 5.294 20.454 1.00 89.44 280 ILE A C 1
ATOM 2305 O O . ILE A 1 280 ? -22.924 5.227 19.348 1.00 89.44 280 ILE A O 1
ATOM 2309 N N . LEU A 1 281 ? -22.632 4.434 21.448 1.00 89.62 281 LEU A N 1
ATOM 2310 C CA . LEU A 1 281 ? -23.599 3.342 21.340 1.00 89.62 281 LEU A CA 1
ATOM 2311 C C . LEU A 1 281 ? -25.019 3.876 21.144 1.00 89.62 281 LEU A C 1
ATOM 2313 O O . LEU A 1 281 ? -25.667 3.492 20.175 1.00 89.62 281 LEU A O 1
ATOM 2317 N N . LYS A 1 282 ? -25.457 4.832 21.979 1.00 89.06 282 LYS A N 1
ATOM 2318 C CA . LYS A 1 282 ? -26.784 5.461 21.872 1.00 89.06 282 LYS A CA 1
ATOM 2319 C C . LYS A 1 282 ? -27.045 6.015 20.477 1.00 89.06 282 LYS A C 1
ATOM 2321 O O . LYS A 1 282 ? -28.067 5.691 19.882 1.00 89.06 282 LYS A O 1
ATOM 2326 N N . TYR A 1 283 ? -26.099 6.784 19.933 1.00 85.31 283 TYR A N 1
ATOM 2327 C CA . TYR A 1 283 ? -26.221 7.336 18.584 1.00 85.31 283 TYR A CA 1
ATOM 2328 C C . TYR A 1 283 ? -26.388 6.244 17.518 1.00 85.31 283 TYR A C 1
ATOM 2330 O O . TYR A 1 283 ? -27.120 6.430 16.550 1.00 85.31 283 TYR A O 1
ATOM 2338 N N . GLY A 1 284 ? -25.663 5.127 17.650 1.00 79.94 284 GLY A N 1
ATOM 2339 C CA . GLY A 1 284 ? -25.750 4.010 16.706 1.00 79.94 284 GLY A CA 1
ATOM 2340 C C . GLY A 1 284 ? -27.019 3.172 16.857 1.00 79.94 284 GLY A C 1
ATOM 2341 O O . GLY A 1 284 ? -27.435 2.548 15.888 1.00 79.94 284 GLY A O 1
ATOM 2342 N N . THR A 1 285 ? -27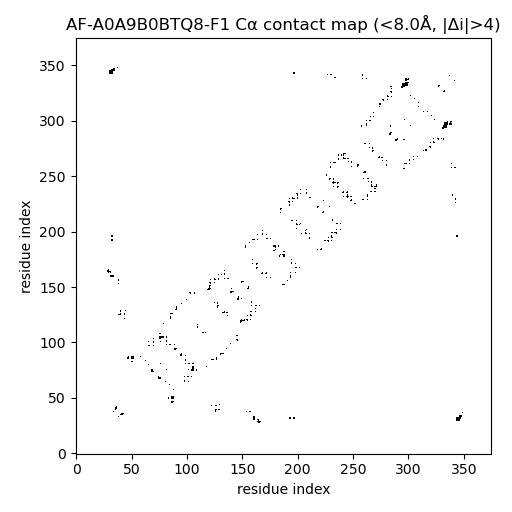.643 3.163 18.037 1.00 82.50 285 THR A N 1
ATOM 2343 C CA . THR A 1 285 ? -28.895 2.435 18.304 1.00 82.50 285 THR A CA 1
ATOM 2344 C C . THR A 1 285 ? -30.159 3.256 18.047 1.00 82.50 285 THR A C 1
ATOM 2346 O O . THR A 1 285 ? -31.237 2.674 17.931 1.00 82.50 285 THR A O 1
ATOM 2349 N N . ASP A 1 286 ? -30.048 4.584 17.965 1.00 79.00 286 ASP A N 1
ATOM 2350 C CA . ASP A 1 286 ? -31.189 5.480 17.769 1.00 79.00 286 ASP A CA 1
ATOM 2351 C C . ASP A 1 286 ? -31.831 5.293 16.379 1.00 79.00 286 ASP A C 1
ATOM 2353 O O . ASP A 1 286 ? -31.157 5.209 15.353 1.00 79.00 286 ASP A O 1
ATOM 2357 N N . ARG A 1 287 ? -33.161 5.173 16.329 1.00 62.22 287 ARG A N 1
ATOM 2358 C CA . ARG A 1 287 ? -33.892 4.759 15.118 1.00 62.22 287 ARG A CA 1
ATOM 2359 C C . ARG A 1 287 ? -34.023 5.883 14.092 1.00 62.22 287 ARG A C 1
ATOM 2361 O O . ARG A 1 287 ? -34.066 5.603 12.891 1.00 62.22 287 ARG A O 1
ATOM 2368 N N . ASP A 1 288 ? -34.045 7.139 14.532 1.00 59.91 288 ASP A N 1
ATOM 2369 C CA . ASP A 1 288 ? -34.240 8.288 13.640 1.00 59.91 288 ASP A CA 1
ATOM 2370 C C . ASP A 1 288 ? -32.999 8.612 12.793 1.00 59.91 288 ASP A C 1
ATOM 2372 O O . ASP A 1 288 ? -33.116 9.091 11.662 1.00 59.91 288 ASP A O 1
ATOM 2376 N N . THR A 1 289 ? -31.806 8.250 13.266 1.00 58.41 289 THR A N 1
ATOM 2377 C CA . THR A 1 289 ? -30.530 8.381 12.543 1.00 58.41 289 THR A CA 1
ATOM 2378 C C . THR A 1 289 ? -30.252 7.222 11.570 1.00 58.41 289 THR A C 1
ATOM 2380 O O . THR A 1 289 ? -29.360 7.335 10.721 1.00 58.41 289 THR A O 1
ATOM 2383 N N . ASN A 1 290 ? -31.027 6.129 11.627 1.00 56.28 290 ASN A N 1
ATOM 2384 C CA . ASN A 1 290 ? -30.658 4.817 11.068 1.00 56.28 290 ASN A CA 1
ATOM 2385 C C . ASN A 1 290 ? -31.341 4.399 9.760 1.00 56.28 290 ASN A C 1
ATOM 2387 O O . ASN A 1 290 ? -31.107 3.296 9.273 1.00 56.28 290 ASN A O 1
ATOM 2391 N N . ARG A 1 291 ? -32.110 5.280 9.112 1.00 57.16 291 ARG A N 1
ATOM 2392 C CA . ARG A 1 291 ? -32.911 4.917 7.921 1.00 57.16 291 ARG A CA 1
ATOM 2393 C C . ARG A 1 291 ? -32.109 4.408 6.706 1.00 57.16 291 ARG A C 1
ATOM 2395 O O . ARG A 1 291 ? -32.697 3.783 5.835 1.00 57.16 291 ARG A O 1
ATOM 2402 N N . ASN A 1 292 ? -30.791 4.648 6.644 1.00 55.81 292 ASN A N 1
ATOM 2403 C CA . ASN A 1 292 ? -29.960 4.390 5.454 1.00 55.81 292 ASN A CA 1
ATOM 2404 C C . ASN A 1 292 ? -28.684 3.552 5.691 1.00 55.81 292 ASN A C 1
ATOM 2406 O O . ASN A 1 292 ? -27.901 3.382 4.754 1.00 55.81 292 ASN A O 1
ATOM 2410 N N . LYS A 1 293 ? -28.404 3.067 6.909 1.00 59.75 293 LYS A N 1
ATOM 2411 C CA . LYS A 1 293 ? -27.156 2.335 7.207 1.00 59.75 293 LYS A CA 1
ATOM 2412 C C . LYS A 1 293 ? -27.440 1.001 7.875 1.00 59.75 293 LYS A C 1
ATOM 2414 O O . LYS A 1 293 ? -28.078 0.955 8.915 1.00 59.75 293 LYS A O 1
ATOM 2419 N N . GLN A 1 294 ? -26.898 -0.056 7.278 1.00 64.38 294 GLN A N 1
ATOM 2420 C CA . GLN A 1 294 ? -27.097 -1.428 7.737 1.00 64.38 294 GLN A CA 1
ATOM 2421 C C . GLN A 1 294 ? -26.212 -1.792 8.940 1.00 64.38 294 GLN A C 1
ATOM 2423 O O . GLN A 1 294 ? -26.625 -2.593 9.762 1.00 64.38 294 GLN A O 1
ATOM 2428 N N . TYR A 1 295 ? -25.025 -1.185 9.076 1.00 73.38 295 TYR A N 1
ATOM 2429 C CA . TYR A 1 295 ? -24.063 -1.522 10.131 1.00 73.38 295 TYR A CA 1
ATOM 2430 C C . TYR A 1 295 ? -23.444 -0.276 10.777 1.00 73.38 295 TYR A C 1
ATOM 2432 O O . TYR A 1 295 ? -23.165 0.714 10.091 1.00 73.38 295 TYR A O 1
ATOM 2440 N N . TYR A 1 296 ? -23.188 -0.354 12.086 1.00 81.69 296 TYR A N 1
ATOM 2441 C CA . TYR A 1 296 ? -22.634 0.726 12.915 1.00 81.69 296 TYR A CA 1
ATOM 2442 C C . TYR A 1 296 ? -21.439 0.307 13.776 1.00 81.69 296 TYR A C 1
ATOM 2444 O O . TYR A 1 296 ? -20.578 1.144 14.069 1.00 81.69 296 TYR A O 1
ATOM 2452 N N . PHE A 1 297 ? -21.353 -0.970 14.137 1.00 90.44 297 PHE A N 1
ATOM 2453 C CA . PHE A 1 297 ? -20.309 -1.502 15.010 1.00 90.44 297 PHE A CA 1
ATOM 2454 C C . PHE A 1 297 ? -19.663 -2.734 14.388 1.00 90.44 297 PHE A C 1
ATOM 2456 O O . PHE A 1 297 ? -20.318 -3.448 13.636 1.00 90.44 297 PHE A O 1
ATOM 2463 N N . PHE A 1 298 ? -18.392 -2.982 14.691 1.00 93.69 298 PHE A N 1
ATOM 2464 C CA . PHE A 1 298 ? -17.723 -4.237 14.342 1.00 93.69 298 PHE A CA 1
ATOM 2465 C C . PHE A 1 298 ? -17.825 -5.212 15.512 1.00 93.69 298 PHE A C 1
ATOM 2467 O O . PHE A 1 298 ? -17.654 -4.794 16.658 1.00 93.69 298 PHE A O 1
ATOM 2474 N N . SER A 1 299 ? -18.081 -6.493 15.226 1.00 93.62 299 SER A N 1
ATOM 2475 C CA . SER A 1 299 ? -18.242 -7.524 16.261 1.00 93.62 299 SER A CA 1
ATOM 2476 C C . SER A 1 299 ? -17.046 -7.566 17.207 1.00 93.62 299 SER A C 1
ATOM 2478 O O . SER A 1 299 ? -17.232 -7.412 18.403 1.00 93.62 299 SER A O 1
ATOM 2480 N N . GLU A 1 300 ? -15.820 -7.580 16.679 1.00 94.31 300 GLU A N 1
ATOM 2481 C CA . GLU A 1 300 ? -14.593 -7.644 17.489 1.00 94.31 300 GLU A CA 1
ATOM 2482 C C . GLU A 1 300 ? -14.448 -6.500 18.509 1.00 94.31 300 GLU A C 1
ATOM 2484 O O . GLU A 1 300 ? -13.845 -6.671 19.566 1.00 94.31 300 GLU A O 1
ATOM 2489 N N . VAL A 1 301 ? -14.999 -5.319 18.208 1.00 95.31 301 VAL A N 1
ATOM 2490 C CA . VAL A 1 301 ? -14.944 -4.161 19.110 1.00 95.31 301 VAL A CA 1
ATOM 2491 C C . VAL A 1 301 ? -15.956 -4.317 20.236 1.00 95.31 301 VAL A C 1
ATOM 2493 O O . VAL A 1 301 ? -15.659 -3.975 21.380 1.00 95.31 301 VAL A O 1
ATOM 2496 N N . ILE A 1 302 ? -17.139 -4.841 19.913 1.00 95.50 302 ILE A N 1
ATOM 2497 C CA . ILE A 1 302 ? -18.185 -5.144 20.889 1.00 95.50 302 ILE A CA 1
ATOM 2498 C C . ILE A 1 302 ? -17.760 -6.312 21.776 1.00 95.50 302 ILE A C 1
ATOM 2500 O O . ILE A 1 302 ? -17.857 -6.201 22.992 1.00 95.50 302 ILE A O 1
ATOM 2504 N N . ASP A 1 303 ? -17.214 -7.376 21.197 1.00 94.88 303 ASP A N 1
ATOM 2505 C CA . ASP A 1 303 ? -16.754 -8.554 21.932 1.00 94.88 303 ASP A CA 1
ATOM 2506 C C . ASP A 1 303 ? -15.655 -8.167 22.935 1.00 94.88 303 ASP A C 1
ATOM 2508 O O . ASP A 1 303 ? -15.712 -8.546 24.105 1.00 94.88 303 ASP A O 1
ATOM 2512 N N . LYS A 1 304 ? -14.709 -7.311 22.520 1.00 95.00 304 LYS A N 1
ATOM 2513 C CA . LYS A 1 304 ? -13.666 -6.776 23.408 1.00 95.00 304 LYS A CA 1
ATOM 2514 C C . LYS A 1 304 ? -14.227 -5.895 24.527 1.00 95.00 304 LYS A C 1
ATOM 2516 O O . LYS A 1 304 ? -13.711 -5.917 25.643 1.00 95.00 304 LYS A O 1
ATOM 2521 N N . LEU A 1 305 ? -15.264 -5.106 24.241 1.00 95.44 305 LEU A N 1
ATOM 2522 C CA . LEU A 1 305 ? -15.963 -4.328 25.265 1.00 95.44 305 LEU A CA 1
ATOM 2523 C C . LEU A 1 305 ? -16.627 -5.260 26.284 1.00 95.44 305 LEU A C 1
ATOM 2525 O O . LEU A 1 305 ? -16.455 -5.068 27.480 1.00 95.44 305 LEU A O 1
ATOM 2529 N N . GLU A 1 306 ? -17.343 -6.286 25.832 1.00 94.44 306 GLU A N 1
ATOM 2530 C CA . GLU A 1 306 ? -18.018 -7.237 26.720 1.00 94.44 306 GLU A CA 1
ATOM 2531 C C . GLU A 1 306 ? -17.055 -8.057 27.573 1.00 94.44 306 GLU A C 1
ATOM 2533 O O . GLU A 1 306 ? -17.325 -8.281 28.751 1.00 94.44 306 GLU A O 1
ATOM 2538 N N . GLU A 1 307 ? -15.934 -8.499 27.005 1.00 94.06 307 GLU A N 1
ATOM 2539 C CA . GLU A 1 307 ? -14.873 -9.173 27.755 1.00 94.06 307 GLU A CA 1
ATOM 2540 C C . GLU A 1 307 ? -14.378 -8.289 28.908 1.00 94.06 307 GLU A C 1
ATOM 2542 O O . GLU A 1 307 ? -14.257 -8.737 30.052 1.00 94.06 307 GLU A O 1
ATOM 2547 N N . LYS A 1 308 ? -14.171 -7.000 28.626 1.00 93.12 308 LYS A N 1
ATOM 2548 C CA . LYS A 1 308 ? -13.743 -6.019 29.620 1.00 93.12 308 LYS A CA 1
ATOM 2549 C C . LYS A 1 308 ? -14.799 -5.746 30.685 1.00 93.12 308 LYS A C 1
ATOM 2551 O O . LYS A 1 308 ? -14.464 -5.770 31.864 1.00 93.12 308 LYS A O 1
ATOM 2556 N N . LEU A 1 309 ? -16.068 -5.612 30.302 1.00 91.94 309 LEU A N 1
ATOM 2557 C CA . LEU A 1 309 ? -17.186 -5.432 31.238 1.00 91.94 309 LEU A CA 1
ATOM 2558 C C . LEU A 1 309 ? -17.432 -6.643 32.154 1.00 91.94 309 LEU A C 1
ATOM 2560 O O . LEU A 1 309 ? -18.059 -6.486 33.199 1.00 91.94 309 LEU A O 1
ATOM 2564 N N . LYS A 1 310 ? -16.979 -7.844 31.766 1.00 90.19 310 LYS A N 1
ATOM 2565 C CA . LYS A 1 310 ? -17.015 -9.052 32.614 1.00 90.19 310 LYS A CA 1
ATOM 2566 C C . LYS A 1 310 ? -15.833 -9.135 33.578 1.00 90.19 310 LYS A C 1
ATOM 2568 O O . LYS A 1 310 ? -15.958 -9.746 34.633 1.00 90.19 310 LYS A O 1
ATOM 2573 N N . THR A 1 311 ? -14.689 -8.587 33.180 1.00 89.44 311 THR A N 1
ATOM 2574 C CA . THR A 1 311 ? -13.427 -8.701 33.924 1.00 89.44 311 THR A CA 1
ATOM 2575 C C . THR A 1 311 ? -13.259 -7.570 34.937 1.00 89.44 311 THR A C 1
ATOM 2577 O O . THR A 1 311 ? -12.674 -7.772 35.997 1.00 89.44 311 THR A O 1
ATOM 2580 N N . GLU A 1 312 ? -13.757 -6.380 34.610 1.00 88.94 312 GLU A N 1
ATOM 2581 C CA . GLU A 1 312 ? -13.607 -5.165 35.407 1.00 88.94 312 GLU A CA 1
ATOM 2582 C C . GLU A 1 312 ? -14.949 -4.781 36.048 1.00 88.94 312 GLU A C 1
ATOM 2584 O O . GLU A 1 312 ? -16.008 -4.893 35.427 1.00 88.94 312 GLU A O 1
ATOM 2589 N N . GLU A 1 313 ? -14.917 -4.310 37.296 1.00 86.25 313 GLU A N 1
ATOM 2590 C CA . GLU A 1 313 ? -16.106 -3.775 37.962 1.00 86.25 313 GLU A CA 1
ATOM 2591 C C . GLU A 1 313 ? -16.384 -2.361 37.433 1.00 86.25 313 GLU A C 1
ATOM 2593 O O . GLU A 1 313 ? -15.756 -1.385 37.836 1.00 86.25 313 GLU A O 1
ATOM 2598 N N . VAL A 1 314 ? -17.298 -2.272 36.464 1.00 87.62 314 VAL A N 1
ATOM 2599 C CA . VAL A 1 314 ? -17.659 -1.027 35.773 1.00 87.62 314 VAL A CA 1
ATOM 2600 C C . VAL A 1 314 ? -19.079 -0.622 36.161 1.00 87.62 314 VAL A C 1
ATOM 2602 O O . VAL A 1 314 ? -20.029 -1.368 35.907 1.00 87.62 314 VAL A O 1
ATOM 2605 N N . GLU A 1 315 ? -19.248 0.575 36.727 1.00 86.12 315 GLU A N 1
ATOM 2606 C CA . GLU A 1 315 ? -20.556 1.098 37.157 1.00 86.12 315 GLU A CA 1
ATOM 2607 C C . GLU A 1 315 ? -21.568 1.135 35.997 1.00 86.12 315 GLU A C 1
ATOM 2609 O O . GLU A 1 315 ? -22.738 0.766 36.142 1.00 86.12 315 GLU A O 1
ATOM 2614 N N . GLU A 1 316 ? -21.104 1.499 34.801 1.00 90.12 316 GLU A N 1
ATOM 2615 C CA . GLU A 1 316 ? -21.922 1.621 33.594 1.00 90.12 316 GLU A CA 1
ATOM 2616 C C . GLU A 1 316 ? -22.229 0.277 32.914 1.00 90.12 316 GLU A C 1
ATOM 2618 O O . GLU A 1 316 ? -22.935 0.251 31.900 1.00 90.12 316 GLU A O 1
ATOM 2623 N N . SER A 1 317 ? -21.739 -0.850 33.446 1.00 88.75 317 SER A N 1
ATOM 2624 C CA . SER A 1 317 ? -21.817 -2.170 32.801 1.00 88.75 317 SER A CA 1
ATOM 2625 C C . SER A 1 317 ? -23.248 -2.567 32.414 1.00 88.75 317 SER A C 1
ATOM 2627 O O . SER A 1 317 ? -23.491 -3.015 31.290 1.00 88.75 317 SER A O 1
ATOM 2629 N N . LYS A 1 318 ? -24.238 -2.303 33.280 1.00 89.88 318 LYS A N 1
ATOM 2630 C CA . LYS A 1 318 ? -25.663 -2.578 32.993 1.00 89.88 318 LYS A CA 1
ATOM 2631 C C . LYS A 1 318 ? -26.198 -1.747 31.822 1.00 89.88 318 LYS A C 1
ATOM 2633 O O . LYS A 1 318 ? -26.947 -2.246 30.980 1.00 89.88 318 LYS A O 1
ATOM 2638 N N . GLN A 1 319 ? -25.822 -0.471 31.761 1.00 93.19 319 GLN A N 1
ATOM 2639 C CA . GLN A 1 319 ? -26.270 0.426 30.699 1.00 93.19 319 GLN A CA 1
ATOM 2640 C C . GLN A 1 319 ? -25.605 0.077 29.365 1.00 93.19 319 GLN A C 1
ATOM 2642 O O . GLN A 1 319 ? -26.276 0.055 28.337 1.00 93.19 319 GLN A O 1
ATOM 2647 N N . LEU A 1 320 ? -24.308 -0.224 29.373 1.00 93.00 320 LEU A N 1
ATOM 2648 C CA . LEU A 1 320 ? -23.583 -0.628 28.171 1.00 93.00 320 LEU A CA 1
ATOM 2649 C C . LEU A 1 320 ? -24.098 -1.966 27.635 1.00 93.00 320 LEU A C 1
ATOM 2651 O O . LEU A 1 320 ? -24.359 -2.071 26.439 1.00 93.00 320 LEU A O 1
ATOM 2655 N N . SER A 1 321 ? -24.339 -2.941 28.514 1.00 92.25 321 SER A N 1
ATOM 2656 C CA . SER A 1 321 ? -24.885 -4.249 28.133 1.00 92.25 321 SER A CA 1
ATOM 2657 C C . SER A 1 321 ? -26.259 -4.124 27.469 1.00 92.25 321 SER A C 1
ATOM 2659 O O . SER A 1 321 ? -26.468 -4.686 26.396 1.00 92.25 321 SER A O 1
ATOM 2661 N N . SER A 1 322 ? -27.168 -3.310 28.023 1.00 93.31 322 SER A N 1
ATOM 2662 C CA . SER A 1 322 ? -28.489 -3.104 27.405 1.00 93.31 322 SER A CA 1
ATOM 2663 C C . SER A 1 322 ? -28.406 -2.425 26.030 1.00 93.31 322 SER A C 1
ATOM 2665 O O . SER A 1 322 ? -29.129 -2.799 25.109 1.00 93.31 322 SER A O 1
ATOM 2667 N N . LEU A 1 323 ? -27.483 -1.475 25.835 1.00 92.38 323 LEU A N 1
ATOM 2668 C CA . LEU A 1 323 ? -27.252 -0.857 24.523 1.00 92.38 323 LEU A CA 1
ATOM 2669 C C . LEU A 1 323 ? -26.668 -1.843 23.501 1.00 92.38 323 LEU A C 1
ATOM 2671 O O . LEU A 1 323 ? -27.034 -1.793 22.325 1.00 92.38 323 LEU A O 1
ATOM 2675 N N . ILE A 1 324 ? -25.785 -2.745 23.933 1.00 92.50 324 ILE A N 1
ATOM 2676 C CA . ILE A 1 324 ? -25.231 -3.802 23.078 1.00 92.50 324 ILE A CA 1
ATOM 2677 C C . ILE A 1 324 ? -26.331 -4.785 22.655 1.00 92.50 324 ILE A C 1
ATOM 2679 O O . ILE A 1 324 ? -26.409 -5.150 21.481 1.00 92.50 324 ILE A O 1
ATOM 2683 N N . GLU A 1 325 ? -27.221 -5.173 23.571 1.00 91.75 325 GLU A N 1
ATOM 2684 C CA . GLU A 1 325 ? -28.376 -6.021 23.255 1.00 91.75 325 GLU A CA 1
ATOM 2685 C C . GLU A 1 325 ? -29.302 -5.369 22.223 1.00 91.75 325 GLU A C 1
ATOM 2687 O O . GLU A 1 325 ? -29.688 -6.020 21.253 1.00 91.75 325 GLU A O 1
ATOM 2692 N N . ILE A 1 326 ? -29.590 -4.070 22.363 1.00 89.81 326 ILE A N 1
ATOM 2693 C CA . ILE A 1 326 ? -30.370 -3.313 21.371 1.00 89.81 326 ILE A CA 1
ATOM 2694 C C . ILE A 1 326 ? -29.662 -3.315 20.008 1.00 89.81 326 ILE A C 1
ATOM 2696 O O . ILE A 1 326 ? -30.299 -3.533 18.977 1.00 89.81 326 ILE A O 1
ATOM 2700 N N . ALA A 1 327 ? -28.342 -3.103 19.982 1.00 88.38 327 ALA A N 1
ATOM 2701 C CA . ALA A 1 327 ? -27.567 -3.130 18.743 1.00 88.38 327 ALA A CA 1
ATOM 2702 C C . ALA A 1 327 ? -27.599 -4.509 18.058 1.00 88.38 327 ALA A C 1
ATOM 2704 O O . ALA A 1 327 ? -27.645 -4.568 16.827 1.00 88.38 327 ALA A O 1
ATOM 2705 N N . ARG A 1 328 ? -27.617 -5.604 18.834 1.00 89.25 328 ARG A N 1
ATOM 2706 C CA . ARG A 1 328 ? -27.778 -6.980 18.329 1.00 89.25 328 ARG A CA 1
ATOM 2707 C C . ARG A 1 328 ? -29.174 -7.242 17.785 1.00 89.25 328 ARG A C 1
ATOM 2709 O O . ARG A 1 328 ? -29.295 -7.741 16.677 1.00 89.25 328 ARG A O 1
ATOM 2716 N N . GLN A 1 329 ? -30.217 -6.876 18.530 1.00 87.06 329 GLN A N 1
ATOM 2717 C CA . GLN A 1 329 ? -31.614 -7.064 18.112 1.00 87.06 329 GLN A CA 1
ATOM 2718 C C . GLN A 1 329 ? -31.944 -6.340 16.800 1.00 87.06 329 GLN A C 1
ATOM 2720 O O . GLN A 1 329 ? -32.877 -6.720 16.097 1.00 87.06 329 GLN A O 1
ATOM 2725 N N . HIS A 1 330 ? -31.200 -5.280 16.485 1.00 84.69 330 HIS A N 1
ATOM 2726 C CA . HIS A 1 330 ? -31.365 -4.484 15.274 1.00 84.69 330 HIS A CA 1
ATOM 2727 C C . HIS A 1 330 ? -30.339 -4.787 14.170 1.00 84.69 330 HIS A C 1
ATOM 2729 O O . HIS A 1 330 ? -30.292 -4.050 13.188 1.00 84.69 330 HIS A O 1
ATOM 2735 N N . ASP A 1 331 ? -29.530 -5.843 14.308 1.00 83.81 331 ASP A N 1
ATOM 2736 C CA . ASP A 1 331 ? -28.511 -6.253 13.329 1.00 83.81 331 ASP A CA 1
ATOM 2737 C C . ASP A 1 331 ? -27.500 -5.145 12.955 1.00 83.81 331 ASP A C 1
ATOM 2739 O O . ASP A 1 331 ? -26.914 -5.142 11.871 1.00 83.81 331 ASP A O 1
ATOM 2743 N N . TYR A 1 332 ? -27.225 -4.206 13.870 1.00 87.50 332 TYR A N 1
ATOM 2744 C CA . TYR A 1 332 ? -26.284 -3.101 13.636 1.00 87.50 332 TYR A CA 1
ATOM 2745 C C . TYR A 1 332 ? -24.807 -3.500 13.774 1.00 87.50 332 TYR A C 1
ATOM 2747 O O . TYR A 1 332 ? -23.917 -2.664 13.566 1.00 87.50 332 TYR A O 1
ATOM 2755 N N . ILE A 1 333 ? -24.527 -4.757 14.122 1.00 88.56 333 ILE A N 1
ATOM 2756 C CA . ILE A 1 333 ? -23.179 -5.280 14.346 1.00 88.56 333 ILE A CA 1
ATOM 2757 C C . ILE A 1 333 ? -22.713 -6.064 13.118 1.00 88.56 333 ILE A C 1
ATOM 2759 O O . ILE A 1 333 ? -23.265 -7.096 12.742 1.00 88.56 333 ILE A O 1
ATOM 2763 N N . GLN A 1 334 ? -21.648 -5.576 12.496 1.00 87.00 334 GLN A N 1
ATOM 2764 C CA . GLN A 1 334 ? -20.994 -6.207 11.366 1.00 87.00 334 GLN A CA 1
ATOM 2765 C C . GLN A 1 334 ? -20.043 -7.309 11.841 1.00 87.00 334 GLN A C 1
ATOM 2767 O O . GLN A 1 334 ? -19.025 -7.019 12.465 1.00 87.00 334 GLN A O 1
ATOM 2772 N N . SER A 1 335 ? -20.351 -8.556 11.475 1.00 86.62 335 SER A N 1
ATOM 2773 C CA . SER A 1 335 ? -19.521 -9.734 11.797 1.00 86.62 335 SER A CA 1
ATOM 2774 C C . SER A 1 335 ? -18.743 -10.294 10.596 1.00 86.62 335 SER A C 1
ATOM 2776 O O . SER A 1 335 ? -17.898 -11.165 10.745 1.00 86.62 335 SER A O 1
ATOM 2778 N N . ASN A 1 336 ? -19.021 -9.819 9.376 1.00 86.81 336 ASN A N 1
ATOM 2779 C CA . ASN A 1 336 ? -18.434 -10.358 8.139 1.00 86.81 336 ASN A CA 1
ATOM 2780 C C . ASN A 1 336 ? -17.098 -9.711 7.723 1.00 86.81 336 ASN A C 1
ATOM 2782 O O . ASN A 1 336 ? -16.591 -10.004 6.642 1.00 86.81 336 ASN A O 1
ATOM 2786 N N . CYS A 1 337 ? -16.597 -8.754 8.501 1.00 88.19 337 CYS A N 1
ATOM 2787 C CA . CYS A 1 337 ? -15.402 -7.974 8.204 1.00 88.19 337 CYS A CA 1
ATOM 2788 C C . CYS A 1 337 ? -14.870 -7.410 9.516 1.00 88.19 337 CYS A C 1
ATOM 2790 O O . CYS A 1 337 ? -15.652 -6.826 10.266 1.00 88.19 337 CYS A O 1
ATOM 2792 N N . THR A 1 338 ? -13.568 -7.512 9.758 1.00 91.81 338 THR A N 1
ATOM 2793 C CA . THR A 1 338 ? -12.940 -6.862 10.920 1.00 91.81 338 THR A CA 1
ATOM 2794 C C . THR A 1 338 ? -12.774 -5.356 10.689 1.00 91.81 338 THR A C 1
ATOM 2796 O O . THR A 1 338 ? -12.856 -4.871 9.550 1.00 91.81 338 THR A O 1
ATOM 2799 N N . LEU A 1 339 ? -12.527 -4.589 11.755 1.00 93.25 339 LEU A N 1
ATOM 2800 C CA . LEU A 1 339 ? -12.183 -3.171 11.663 1.00 93.25 339 LEU A CA 1
ATOM 2801 C C . LEU A 1 339 ? -10.884 -2.995 10.880 1.00 93.25 339 LEU A C 1
ATOM 2803 O O . LEU A 1 339 ? -10.826 -2.118 10.018 1.00 93.25 339 LEU A O 1
ATOM 2807 N N . GLU A 1 340 ? -9.876 -3.838 11.143 1.00 93.44 340 GLU A N 1
ATOM 2808 C CA . GLU A 1 340 ? -8.599 -3.814 10.421 1.00 93.44 340 GLU A CA 1
ATOM 2809 C C . GLU A 1 340 ? -8.819 -4.040 8.917 1.00 93.44 340 GLU A C 1
ATOM 2811 O O . GLU A 1 340 ? -8.376 -3.244 8.084 1.00 93.44 340 GLU A O 1
ATOM 2816 N N . GLU A 1 341 ? -9.569 -5.079 8.546 1.00 91.75 341 GLU A N 1
ATOM 2817 C CA . GLU A 1 341 ? -9.915 -5.342 7.149 1.00 91.75 341 GLU A CA 1
ATOM 2818 C C . GLU A 1 341 ? -10.670 -4.166 6.534 1.00 91.75 341 GLU A C 1
ATOM 2820 O O . GLU A 1 341 ? -10.379 -3.761 5.408 1.00 91.75 341 GLU A O 1
ATOM 2825 N N . PHE A 1 342 ? -11.616 -3.574 7.265 1.00 91.00 342 PHE A N 1
ATOM 2826 C CA . PHE A 1 342 ? -12.391 -2.438 6.787 1.00 91.00 342 PHE A CA 1
ATOM 2827 C C . PHE A 1 342 ? -11.507 -1.222 6.483 1.00 91.00 342 PHE A C 1
ATOM 2829 O O . PHE A 1 342 ? -11.633 -0.634 5.404 1.00 91.00 342 PHE A O 1
ATOM 2836 N N . ILE A 1 343 ? -10.597 -0.855 7.392 1.00 91.75 343 ILE A N 1
ATOM 2837 C CA . ILE A 1 343 ? -9.686 0.287 7.207 1.00 91.75 343 ILE A CA 1
ATOM 2838 C C . ILE A 1 343 ? -8.564 0.006 6.204 1.00 91.75 343 ILE A C 1
ATOM 2840 O O . ILE A 1 343 ? -7.941 0.963 5.736 1.00 91.75 343 ILE A O 1
ATOM 2844 N N . LEU A 1 344 ? -8.366 -1.250 5.791 1.00 92.31 344 LEU A N 1
ATOM 2845 C CA . LEU A 1 344 ? -7.416 -1.676 4.754 1.00 92.31 344 LEU A CA 1
ATOM 2846 C C . LEU A 1 344 ? -8.051 -2.023 3.394 1.00 92.31 344 LEU A C 1
ATOM 2848 O O . LEU A 1 344 ? -7.342 -2.271 2.425 1.00 92.31 344 LEU A O 1
ATOM 2852 N N . LYS A 1 345 ? -9.383 -1.996 3.262 1.00 88.81 345 LYS A N 1
ATOM 2853 C CA . LYS A 1 345 ? -10.067 -2.208 1.969 1.00 88.81 345 LYS A CA 1
ATOM 2854 C C . LYS A 1 345 ? -9.547 -1.292 0.848 1.00 88.81 345 LYS A C 1
ATOM 2856 O O . LYS A 1 345 ? -9.357 -0.105 1.095 1.00 88.81 345 LYS A O 1
ATOM 2861 N N . PRO A 1 346 ? -9.444 -1.739 -0.409 1.00 85.06 346 PRO A N 1
ATOM 2862 C CA . PRO A 1 346 ? -9.075 -0.846 -1.503 1.00 85.06 346 PRO A CA 1
ATOM 2863 C C . PRO A 1 346 ? -9.935 0.429 -1.532 1.00 85.06 346 PRO A C 1
ATOM 2865 O O . PRO A 1 346 ? -11.144 0.395 -1.287 1.00 85.06 346 PRO A O 1
ATOM 2868 N N . MET A 1 347 ? -9.309 1.575 -1.782 1.00 78.81 347 MET A N 1
ATOM 2869 C CA . MET A 1 347 ? -10.002 2.846 -1.937 1.00 78.81 347 MET A CA 1
ATOM 2870 C C . MET A 1 347 ? -10.842 2.796 -3.205 1.00 78.81 347 MET A C 1
ATOM 2872 O O . MET A 1 347 ? -10.321 2.652 -4.305 1.00 78.81 347 MET A O 1
ATOM 2876 N N . THR A 1 348 ? -12.153 2.946 -3.066 1.00 64.56 348 THR A N 1
ATOM 2877 C CA . THR A 1 348 ? -13.029 3.100 -4.222 1.00 64.56 348 THR A CA 1
ATOM 2878 C C . THR A 1 348 ? -12.929 4.536 -4.719 1.00 64.56 348 THR A C 1
ATOM 2880 O O . THR A 1 348 ? -13.579 5.432 -4.170 1.00 64.56 348 THR A O 1
ATOM 2883 N N . PHE A 1 349 ? -12.144 4.776 -5.767 1.00 56.47 349 PHE A N 1
ATOM 2884 C CA . PHE A 1 349 ? -12.273 6.007 -6.538 1.00 56.47 349 PHE A CA 1
ATOM 2885 C C . PHE A 1 349 ? -13.573 5.909 -7.331 1.00 56.47 349 PHE A C 1
ATOM 2887 O O . PHE A 1 349 ? -13.610 5.417 -8.457 1.00 56.47 349 PHE A O 1
ATOM 2894 N N . SER A 1 350 ? -14.680 6.344 -6.724 1.00 42.03 350 SER A N 1
ATOM 2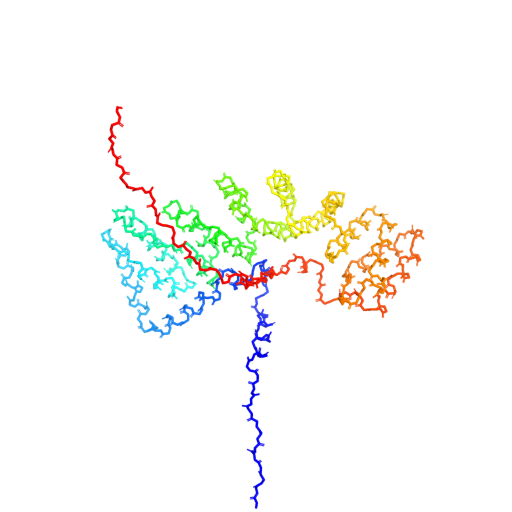895 C CA . SER A 1 350 ? -15.879 6.609 -7.505 1.00 42.03 350 SER A CA 1
ATOM 2896 C C . SER A 1 350 ? -15.481 7.665 -8.528 1.00 42.03 350 SER A C 1
ATOM 2898 O O . SER A 1 350 ? -15.148 8.793 -8.151 1.00 42.03 350 SER A O 1
ATOM 2900 N N . ARG A 1 351 ? -15.444 7.295 -9.816 1.00 38.88 351 ARG A N 1
ATOM 2901 C CA . ARG A 1 351 ? -15.471 8.272 -10.902 1.00 38.88 351 ARG A CA 1
ATOM 2902 C C . ARG A 1 351 ? -16.733 9.092 -10.650 1.00 38.88 351 ARG A C 1
ATOM 2904 O O . ARG A 1 351 ? -17.806 8.733 -11.121 1.00 38.88 351 ARG A O 1
ATOM 2911 N N . ARG A 1 352 ? -16.609 10.220 -9.947 1.00 30.31 352 ARG A N 1
ATOM 2912 C CA . ARG A 1 352 ? -17.423 11.378 -10.287 1.00 30.31 352 ARG A CA 1
ATOM 2913 C C . ARG A 1 352 ? -17.005 11.704 -11.707 1.00 30.31 352 ARG A C 1
ATOM 2915 O O . ARG A 1 352 ? -16.012 12.388 -11.942 1.00 30.31 352 ARG A O 1
ATOM 2922 N N . TYR A 1 353 ? -17.689 11.061 -12.646 1.00 33.28 353 TYR A N 1
ATOM 2923 C CA . TYR A 1 353 ? -17.754 11.513 -14.012 1.00 33.28 353 TYR A CA 1
ATOM 2924 C C . TYR A 1 353 ? -17.988 13.018 -13.933 1.00 33.28 353 TYR A C 1
ATOM 2926 O O . TYR A 1 353 ? -18.889 13.478 -13.230 1.00 33.28 353 TYR A O 1
ATOM 2934 N N . LYS A 1 354 ? -17.124 13.777 -14.605 1.00 32.50 354 LYS A N 1
ATOM 2935 C CA . LYS A 1 354 ? -17.450 15.124 -15.055 1.00 32.50 354 LYS A CA 1
ATOM 2936 C C . LYS A 1 354 ? -18.641 14.997 -16.011 1.00 32.50 354 LYS A C 1
ATOM 2938 O O . LYS A 1 354 ? -18.474 15.031 -17.219 1.00 32.50 354 LYS A O 1
ATOM 2943 N N . GLU A 1 355 ? -19.825 14.793 -15.459 1.00 31.48 355 GLU A N 1
ATOM 2944 C CA . GLU A 1 355 ? -21.095 15.213 -16.037 1.00 31.48 355 GLU A CA 1
ATOM 2945 C C . GLU A 1 355 ? -21.451 16.533 -15.354 1.00 31.48 355 GLU A C 1
ATOM 2947 O O . GLU A 1 355 ? -22.382 16.657 -14.571 1.00 31.48 355 GLU A O 1
ATOM 2952 N N . SER A 1 356 ? -20.603 17.528 -15.581 1.00 31.44 356 SER A N 1
ATOM 2953 C CA . SER A 1 356 ? -20.906 18.923 -15.309 1.00 31.44 356 SER A CA 1
ATOM 2954 C C . SER A 1 356 ? -20.079 19.735 -16.292 1.00 31.44 356 SER A C 1
ATOM 2956 O O . SER A 1 356 ? -18.854 19.611 -16.292 1.00 31.44 356 SER A O 1
ATOM 2958 N N . SER A 1 357 ? -20.804 20.490 -17.112 1.00 30.81 357 SER A N 1
ATOM 2959 C CA . SER A 1 357 ? -20.396 21.351 -18.222 1.00 30.81 357 SER A CA 1
ATOM 2960 C C . SER A 1 357 ? -19.847 20.659 -19.476 1.00 30.81 357 SER A C 1
ATOM 2962 O O . SER A 1 357 ? -18.648 20.520 -19.714 1.00 30.81 357 SER A O 1
ATOM 2964 N N . GLY A 1 358 ? -20.780 20.357 -20.384 1.00 31.78 358 GLY A N 1
ATOM 2965 C CA . GLY A 1 358 ? -20.547 20.652 -21.790 1.00 31.78 358 GLY A CA 1
ATOM 2966 C C . GLY A 1 358 ? -20.336 22.158 -21.945 1.00 31.78 358 GLY A C 1
ATOM 2967 O O . GLY A 1 358 ? -21.273 22.893 -22.220 1.00 31.78 358 GLY A O 1
ATOM 2968 N N . GLU A 1 359 ? -19.108 22.613 -21.735 1.00 28.91 359 GLU A N 1
ATOM 2969 C CA . GLU A 1 359 ? -18.649 23.913 -22.200 1.00 28.91 359 GLU A CA 1
ATOM 2970 C C . GLU A 1 359 ? -17.422 23.686 -23.070 1.00 28.91 359 GLU A C 1
ATOM 2972 O O . GLU A 1 359 ? -16.425 23.074 -22.679 1.00 28.91 359 GLU A O 1
ATOM 2977 N N . GLN A 1 360 ? -17.570 24.132 -24.311 1.00 30.47 360 GLN A N 1
ATOM 2978 C CA . GLN A 1 360 ? -16.561 24.142 -25.349 1.00 30.47 360 GLN A CA 1
ATOM 2979 C C . GLN A 1 360 ? -15.226 24.632 -24.783 1.00 30.47 360 GLN A C 1
ATOM 2981 O O . GLN A 1 360 ? -15.127 25.738 -24.254 1.00 30.47 360 GLN A O 1
ATOM 2986 N N . ARG A 1 361 ? -14.173 23.828 -24.958 1.00 27.17 361 ARG A N 1
ATOM 2987 C CA . ARG A 1 361 ? -12.795 24.308 -24.848 1.00 27.17 361 ARG A CA 1
ATOM 2988 C C . ARG A 1 361 ? -12.611 25.435 -25.866 1.00 27.17 361 ARG A C 1
ATOM 2990 O O . ARG A 1 361 ? -12.362 25.167 -27.039 1.00 27.17 361 ARG A O 1
ATOM 2997 N N . ARG A 1 362 ? -12.734 26.692 -25.431 1.00 27.16 362 ARG A N 1
ATOM 2998 C CA . ARG A 1 362 ? -12.188 27.825 -26.177 1.00 27.16 362 ARG A CA 1
ATOM 2999 C C . ARG A 1 362 ? -10.672 27.721 -26.110 1.00 27.16 362 ARG A C 1
ATOM 3001 O O . ARG A 1 362 ? -10.059 27.869 -25.058 1.00 27.16 362 ARG A O 1
ATOM 3008 N N . TYR A 1 363 ? -10.115 27.394 -27.264 1.00 28.09 363 TYR A N 1
ATOM 3009 C CA . TYR A 1 363 ? -8.710 27.516 -27.602 1.00 28.09 363 TYR A CA 1
ATOM 3010 C C . TYR A 1 363 ? -8.290 28.976 -27.368 1.00 28.09 363 TYR A C 1
ATOM 3012 O O . TYR A 1 363 ? -8.822 29.872 -28.022 1.00 28.09 363 TYR A O 1
ATOM 3020 N N . TYR A 1 364 ? -7.375 29.230 -26.435 1.00 28.67 364 TYR A N 1
ATOM 3021 C CA . TYR A 1 364 ? -6.654 30.501 -26.390 1.00 28.67 364 TYR A CA 1
ATOM 3022 C C . TYR A 1 364 ? -5.302 30.282 -27.071 1.00 28.67 364 TYR A C 1
ATOM 3024 O O . TYR A 1 364 ? -4.532 29.448 -26.591 1.00 28.67 364 TYR A O 1
ATOM 3032 N N . PRO A 1 365 ? -5.013 30.961 -28.195 1.00 30.55 365 PRO A N 1
ATOM 3033 C CA . PRO A 1 365 ? -3.697 30.905 -28.800 1.00 30.55 365 PRO A CA 1
ATOM 3034 C C . PRO A 1 365 ? -2.696 31.696 -27.954 1.00 30.55 365 PRO A C 1
ATOM 3036 O O . PRO A 1 365 ? -2.990 32.768 -27.420 1.00 30.55 365 PRO A O 1
ATOM 3039 N N . ASP A 1 366 ? -1.514 31.107 -27.855 1.00 30.55 366 ASP A N 1
ATOM 3040 C CA . ASP A 1 366 ? -0.317 31.605 -27.199 1.00 30.55 366 ASP A CA 1
ATOM 3041 C C . ASP A 1 366 ? 0.092 32.971 -27.782 1.00 30.55 366 ASP A C 1
ATOM 3043 O O . ASP A 1 366 ? 0.362 33.093 -28.977 1.00 30.55 366 ASP A O 1
ATOM 3047 N N . LYS A 1 367 ? 0.113 34.023 -26.955 1.00 32.97 367 LYS A N 1
ATOM 3048 C CA . LYS A 1 367 ? 0.670 35.330 -27.333 1.00 32.97 367 LYS A CA 1
ATOM 3049 C C . LYS A 1 367 ? 2.124 35.403 -26.882 1.00 32.97 367 LYS A C 1
ATOM 3051 O O . LYS A 1 367 ? 2.444 36.033 -25.875 1.00 32.97 367 LYS A O 1
ATOM 3056 N N . ARG A 1 368 ? 3.008 34.804 -27.676 1.00 34.09 368 ARG A N 1
ATOM 3057 C CA . ARG A 1 368 ? 4.429 35.167 -27.733 1.00 34.09 368 ARG A CA 1
ATOM 3058 C C . ARG A 1 368 ? 4.913 35.183 -29.178 1.00 34.09 368 ARG A C 1
ATOM 3060 O O . ARG A 1 368 ? 5.645 34.306 -29.613 1.00 34.09 368 ARG A O 1
ATOM 3067 N N . SER A 1 369 ? 4.540 36.236 -29.892 1.00 32.00 369 SER A N 1
ATOM 3068 C CA . SER A 1 369 ? 5.304 36.760 -31.023 1.00 32.00 369 SER A CA 1
ATOM 3069 C C . SER A 1 369 ? 4.802 38.159 -31.366 1.00 32.00 369 SER A C 1
ATOM 3071 O O . SER A 1 369 ? 3.598 38.390 -31.340 1.00 32.00 369 SER A O 1
ATOM 3073 N N . GLU A 1 370 ? 5.753 39.023 -31.731 1.00 30.00 370 GLU A N 1
ATOM 3074 C CA . GLU A 1 370 ? 5.612 40.402 -32.238 1.00 30.00 370 GLU A CA 1
ATOM 3075 C C . GLU A 1 370 ? 5.469 41.487 -31.153 1.00 30.00 370 GLU A C 1
ATOM 3077 O O . GLU A 1 370 ? 4.628 41.404 -30.271 1.00 30.00 370 GLU A O 1
ATOM 3082 N N . SER A 1 371 ? 6.251 42.564 -31.124 1.00 29.77 371 SER A N 1
ATOM 3083 C CA . SER A 1 371 ? 7.399 43.004 -31.922 1.00 29.77 371 SER A CA 1
ATOM 3084 C C . SER A 1 371 ? 7.953 44.276 -31.266 1.00 29.77 371 SER A C 1
ATOM 3086 O O . SER A 1 371 ? 7.233 45.013 -30.598 1.00 29.77 371 SER A O 1
ATOM 3088 N N . LYS A 1 372 ? 9.240 44.537 -31.500 1.00 33.53 372 LYS A N 1
ATOM 3089 C CA . LYS A 1 372 ? 9.928 45.817 -31.285 1.00 33.53 372 LYS A CA 1
ATOM 3090 C C . LYS A 1 372 ? 9.113 47.012 -31.823 1.00 33.53 372 LYS A C 1
ATOM 3092 O O . LYS A 1 372 ? 8.559 46.889 -32.910 1.00 33.53 372 LYS A O 1
ATOM 3097 N N . SER A 1 373 ? 9.163 48.166 -31.144 1.00 27.94 373 SER A N 1
ATOM 3098 C CA . SER A 1 373 ? 9.699 49.449 -31.665 1.00 27.94 373 SER A CA 1
ATOM 3099 C C . SER A 1 373 ? 9.087 50.699 -30.997 1.00 27.94 373 SER A C 1
ATOM 3101 O O . SER A 1 373 ? 7.876 50.759 -30.809 1.00 27.94 373 SER A O 1
ATOM 3103 N N . TYR A 1 374 ? 9.951 51.709 -30.790 1.00 33.25 374 TYR A N 1
ATOM 3104 C CA . TYR A 1 374 ? 9.725 53.112 -30.374 1.00 33.25 374 TYR A CA 1
ATOM 3105 C C . TYR A 1 374 ? 9.348 53.291 -28.886 1.00 33.25 374 TYR A C 1
ATOM 3107 O O . TYR A 1 374 ? 8.366 52.723 -28.430 1.00 33.25 374 TYR A O 1
ATOM 3115 N N . MET A 1 375 ? 10.086 54.013 -28.037 1.00 33.28 375 MET A N 1
ATOM 3116 C CA . MET A 1 375 ? 10.974 55.181 -28.174 1.00 33.28 375 MET A CA 1
ATOM 3117 C C . MET A 1 375 ? 12.257 55.014 -27.356 1.00 33.28 375 MET A C 1
ATOM 3119 O O . MET A 1 375 ? 12.193 54.314 -26.319 1.00 33.28 375 MET A O 1
#

Foldseek 3Di:
DDDDDDDDDPDPPVVVVVVVVVDPPPQPFQDFQADCVRLCLVVLVVVLVVLCVVCVPCLVVLLVVLVVLLVDPPREQDPVSLVSLLSSAALDPSSLVSSLSSQLRNLVVCVVVVPDDDQCLSSSLSSCLNNLPLVSLLCQCPDPSRVVSNPALSSLLSSLRSCRRVLVLVSSLVSVVVCCVVPNPVSCDPVLLSLLLSLLVVLDPVSLVSLVVVVVVCVVPHDDDPLSLLSNLVSCLVVLNLVVNCVSLVVDPDDPDQSSLLSPLSSCLSVVVVVVNLVSLCSLLDPVNPPPDQAREEPVSLVSSLVSLVVDPDPCSVVSVVSVVSCVVSNRYDHPAGSSRVSRPHDDPPPPPPPDDPDDPDDDDDPDDDDDDDD

pLDDT: mean 81.69, std 21.77, range [27.16, 97.94]

Sequence (375 aa):
MATSLRGLRRLNISLANSAFFKYNFINVGVRSMYTERDLGVSLYENTRYVFRNQFMTIENVFREKMQEICQHEDGVIYTEDLKAMIHLAQPNENDMQLLNVMLEKYIQNQEEKKFGKYIFGPVVMRMYYHLNQPEYALGAFNNDAIKDSFNYRTSFRILMCLLYKNNMYKEMREIYQKVLDAEGMEYIGSSVVLIYAACLKENTPEAVEFALDHWKHQQNTMKPSIRSSALLSYLLIKNNKPELAMEILSAIPLERVISIKNLKMLAYIHLGKYIQIIPILKYGTDRDTNRNKQYYFFSEVIDKLEEKLKTEEVEESKQLSSLIEIARQHDYIQSNCTLEEFILKPMTFSRRYKESSGEQRRYYPDKRSESKSYM

Solvent-accessible surface area (backbone atoms only — not comparable to full-atom values): 22286 Å² total; per-residue (Å²): 138,90,82,87,87,85,85,89,82,86,74,69,72,77,64,57,68,67,56,66,75,72,64,79,83,86,62,100,50,56,70,39,55,58,40,54,68,79,68,42,34,56,58,50,50,54,53,26,52,56,50,40,71,75,40,65,92,46,52,66,63,51,50,53,50,50,53,55,38,69,71,40,92,84,46,82,58,49,74,65,56,55,53,47,48,61,46,66,54,56,85,45,69,70,47,52,53,51,48,53,54,49,51,46,50,32,46,57,56,40,71,77,64,72,61,87,83,80,82,49,24,52,57,53,35,34,39,30,50,74,54,66,36,52,68,62,46,52,48,51,55,67,33,81,84,45,25,79,53,32,76,40,65,64,18,49,51,41,47,50,44,37,26,50,38,69,69,38,47,66,62,43,49,55,53,49,50,56,46,38,76,74,61,32,68,76,58,53,51,84,52,57,45,55,56,34,51,37,29,46,70,68,63,42,72,68,36,52,50,52,50,52,55,51,47,58,55,39,59,77,76,44,84,74,50,75,63,39,49,48,36,46,28,50,40,28,44,77,67,77,35,31,69,63,20,45,56,60,57,63,74,47,91,81,88,82,59,52,66,59,54,47,51,50,43,51,28,28,59,76,68,69,42,60,76,70,40,49,64,58,50,49,60,64,59,38,72,90,80,42,86,85,58,72,61,56,39,39,40,72,59,51,54,53,49,51,55,46,52,73,75,43,96,51,92,58,40,68,61,52,51,53,52,51,51,52,28,56,79,65,53,25,52,34,75,91,52,53,65,68,56,60,77,44,47,52,57,80,78,72,77,77,68,83,84,69,75,99,64,81,84,77,82,78,83,85,90,84,77,89,78,91,82,90,133

Organism: Bombus terrestris (NCBI:txid30195)

Nearest PDB structures (foldseek):
  5orm-assembly1_A  TM=5.154E-01  e=6.509E-03  synthetic construct
  4wn4-assembly2_B  TM=6.128E-01  e=4.231E-02  synthetic construct
  4pjq-assembly2_B  TM=6.939E-01  e=1.474E-01  unidentified
  5i9f-assembly1_A  TM=4.387E-01  e=1.625E-02  unidentified
  7qij-assembly1_FC  TM=7.371E-01  e=9.442E+00  Yersinia enterocolitica